Protein AF-0000000081107915 (afdb_homodimer)

Radius of gyration: 28.1 Å; Cα contacts (8 Å, |Δi|>4): 888; chains: 2; bounding box: 77×81×77 Å

pLDDT: mean 83.32, std 15.95, range [34.94, 98.81]

Sequence (704 aa):
MIEMFLNKINSVLPLFHAGTFLRLVGECYSRTPRQRDPVAWAAINVVLALTCQQISPPDGDGDVGARADHTTEYLNRAQSVISDVMLSETRLLNIQTLVGMVMVLQSAHDPTQALILIAATIRLAHKMGLQNRATSAHLGPEERRQHNHVFWLVYILDKDLSLRAQQPSIQVDDDIDLDLPHSLPADDDGDGDAPGVVATSDGNARMNYFLARVQLANIEGGVYDCIFSTRAAKRSPEERLAAADSVLGALEKWQAEIPSEFGGAAVIASMANDDSASIGFFCILHSISLRCMTLVSRAHAWNEEWVRGVHDIVRGTRKLQLPVIWSALVYQARDYMILFEQAWSAEIWFRWMIEMFLNKINSVLPLFHAGTFLRLVGECYSRTPRQRDPVAWAAINVVLALTCQQISPPDGDGDVGARADHTTEYLNRAQSVISDVMLSETRLLNIQTLVGMVMVLQSAHDPTQALILIAATIRLAHKMGLQNRATSAHLGPEERRQHNHVFWLVYILDKDLSLRAQQPSIQVDDDIDLDLPHSLPADDDGDGDAPGVVATSDGNARMNYFLARVQLANIEGGVYDCIFSTRAAKRSPEERLAAADSVLGALEKWQAEIPSEFGGAAVIASMANDDSASIGFFCILHSISLRCMTLVSRAHAWNEEWVRGVHDIVRGTRKLQLPVIWSALVYQARDYMILFEQAWSAEIWFRW

Secondary structure (DSSP, 8-state):
-HHHHHHTHHHHS--S-HHHHHHHHHHHHHS-GGGS-HHHHHHHHHHHHHHHHHS--TTS---HHHHHHHHHHHHHHHHTTHHHHHHS---HHHHHHHHHHHHHHTTSS--HHHHHHHHHHHHHHHHHTTTBGGGGTTS-HHHHHHHHHHHHHHHHHHHHHHHHHT---SS-GGG-B-PPS-S----SS-----TTEEE-TTSS-EEEHHHHHHHHHHHHHHHHHHHTSHHHHHS-HHHHHHHHHHHHHHHHHHHHHS-GGGSTTHHHHHSTTS-HHHHHHHHHHHHHHHHHHHHHHHHHHTSHHHHHHHHHHHTTSS-----HHHHHHHHHHHHHHHHHHHH--SS-----/-HHHHHHTHHHHS--S-HHHHHHHHHHHHHS-GGGS-HHHHHHHHHHHHHHHHHS--TTS---HHHHHHHHHHHHHHHHTTHHHHHHS---HHHHHHHHHHHHHHTTSS--HHHHHHHHHHHHHHHHHTTTBGGGGTTS-HHHHHHHHHHHHHHHHHHHHHHHHHT---SS-GGG-B---S-S----TT-----TTEEE-TTSS-EEEHHHHHHHHHHHHHHHHHHHTSHHHHHS-HHHHHHHHHHHHHHHHHHHHHS-GGGSTTHHHHHSTTS-HHHHHHHHHHHHHHHHHHHHHHHHHHTSHHHHHHHHHHHTTSS-----HHHHHHHHHHHHHHHHHHHH--SS-----

Foldseek 3Di:
DLVQLCVFVCLQQPLDDNVVLVVLVVVQVVDDVVPGDLLNLLQVLLSVLVCLQQPDDVPPPDDLVVSVVSSVVSLVSSVVCLCCLLPPPQDSSSLSSLLSSLVNCCLPPDSVVSQVSLLSSVVSLVVCPLLALVSCVPDDPVVNLNSQSSVLSSLLSQLVSCLVVLHAGDDDPVSGDGDQNDFPPPPVPPDPRHRNKDAFPVRPDIGNNSSLSSLLSVLSNLLSVLARDPVNVVDDPVVSVVSLVVSVVSLVVSLVPDDPCLALQNVCVRCVVPHLSVLLSSLVSLVSSLVSLVSSVVVVCPPPVNVVVVVCVVVVNDDPPDPPSVVVSVVSVVSSVNSCVVSDDPNNCSSD/DLVQLCVFVCLQQPLDDSVVLVVLVVVQVVDDVVPGDLLNLLQVLLSQLVCLQQPDDVPPPDDLVVSVVSSVVSLVSSVVCLCCLLPPPQDSSSLSSLLSSLVNCCLPPDSVVSQVSLLSSVVSLVVCPLLALVSCVPDDPVVNLNSQSSVLSSLLSQLVSCLVVLHAGDDDPVSGDGDQNDDPPPPVVPDPRHRSKDAFPVRPDIDNNSSLSSLLSVLSNLLSVLARDPVNVVDDPVRSVVSLVVSVVSLVVSLVPDDPCLALQNVCVRCVVPHLSVLLSSLVSLVSSLVSLVSSVVVVCPPPVNVVVVVCVVVVNDDPPDPPSVVVSVVSVVSSVNSCVVSDDPNNCSSD

Organism: NCBI:txid173218

Structure (mmCIF, N/CA/C/O backbone):
data_AF-0000000081107915-model_v1
#
loop_
_entity.id
_entity.type
_entity.pdbx_description
1 polymer 'Transcriptional regulator family: Fungal Specific TF'
#
loop_
_atom_site.group_PDB
_atom_site.id
_atom_site.type_symbol
_atom_site.label_atom_id
_atom_site.label_alt_id
_atom_site.label_comp_id
_atom_site.label_asym_id
_atom_site.label_entity_id
_atom_site.label_seq_id
_atom_site.pdbx_PDB_ins_code
_atom_site.Cartn_x
_atom_site.Cartn_y
_atom_site.Cartn_z
_atom_site.occupancy
_atom_site.B_iso_or_equiv
_atom_site.auth_seq_id
_atom_site.auth_comp_id
_atom_site.auth_asym_id
_atom_site.auth_atom_id
_atom_site.pdbx_PDB_model_num
ATOM 1 N N . MET A 1 1 ? -8.711 16.703 27.359 1 89.12 1 MET A N 1
ATOM 2 C CA . MET A 1 1 ? -7.781 16.156 26.375 1 89.12 1 MET A CA 1
ATOM 3 C C . MET A 1 1 ? -8.406 16.141 24.984 1 89.12 1 MET A C 1
ATOM 5 O O . MET A 1 1 ? -7.789 16.578 24.016 1 89.12 1 MET A O 1
ATOM 9 N N . ILE A 1 2 ? -9.656 15.695 24.938 1 91.62 2 ILE A N 1
ATOM 10 C CA . ILE A 1 2 ? -10.32 15.602 23.641 1 91.62 2 ILE A CA 1
ATOM 11 C C . ILE A 1 2 ? -10.531 17 23.062 1 91.62 2 ILE A C 1
ATOM 13 O O . ILE A 1 2 ? -10.305 17.234 21.875 1 91.62 2 ILE A O 1
ATOM 17 N N . GLU A 1 3 ? -10.922 17.906 23.906 1 90.69 3 GLU A N 1
ATOM 18 C CA . GLU A 1 3 ? -11.125 19.281 23.469 1 90.69 3 GLU A CA 1
ATOM 19 C C . GLU A 1 3 ? -9.812 19.906 23.016 1 90.69 3 GLU A C 1
ATOM 21 O O . GLU A 1 3 ? -9.789 20.703 22.062 1 90.69 3 GLU A O 1
ATOM 26 N N . MET A 1 4 ? -8.789 19.594 23.734 1 88.69 4 MET A N 1
ATOM 27 C CA . MET A 1 4 ? -7.477 20.094 23.344 1 88.69 4 MET A CA 1
ATOM 28 C C . MET A 1 4 ? -7.09 19.578 21.969 1 88.69 4 MET A C 1
ATOM 30 O O . MET A 1 4 ? -6.57 20.344 21.141 1 88.69 4 MET A O 1
ATOM 34 N N . PHE A 1 5 ? -7.297 18.328 21.781 1 92.06 5 PHE A N 1
ATOM 35 C CA . PHE A 1 5 ? -7.023 17.75 20.469 1 92.06 5 PHE A CA 1
ATOM 36 C C . PHE A 1 5 ? -7.812 18.469 19.391 1 92.06 5 PHE A C 1
ATOM 38 O O . PHE A 1 5 ? -7.258 18.844 18.359 1 92.06 5 PHE A O 1
ATOM 45 N N . LEU A 1 6 ? -9.125 18.609 19.562 1 92.56 6 LEU A N 1
ATOM 46 C CA . LEU A 1 6 ? -10.016 19.172 18.562 1 92.56 6 LEU A CA 1
ATOM 47 C C . LEU A 1 6 ? -9.648 20.625 18.25 1 92.56 6 LEU A C 1
ATOM 49 O O . LEU A 1 6 ? -9.695 21.047 17.094 1 92.56 6 LEU A O 1
ATOM 53 N N . ASN A 1 7 ? -9.18 21.359 19.219 1 87.25 7 ASN A N 1
ATOM 54 C CA . ASN A 1 7 ? -8.922 22.781 19.062 1 87.25 7 ASN A CA 1
ATOM 55 C C . ASN A 1 7 ? -7.5 23.047 18.562 1 87.25 7 ASN A C 1
ATOM 57 O O . ASN A 1 7 ? -7.211 24.125 18.031 1 87.25 7 ASN A O 1
ATOM 61 N N . LYS A 1 8 ? -6.688 22.062 18.688 1 87.5 8 LYS A N 1
ATOM 62 C CA . LYS A 1 8 ? -5.293 22.312 18.312 1 87.5 8 LYS A CA 1
ATOM 63 C C . LYS A 1 8 ? -4.879 21.453 17.125 1 87.5 8 LYS A C 1
ATOM 65 O O . LYS A 1 8 ? -4.879 21.922 15.984 1 87.5 8 LYS A O 1
ATOM 70 N N . ILE A 1 9 ? -4.742 20.172 17.312 1 89.38 9 ILE A N 1
ATOM 71 C CA . ILE A 1 9 ? -4.246 19.297 16.25 1 89.38 9 ILE A CA 1
ATOM 72 C C . ILE A 1 9 ? -5.285 19.188 15.141 1 89.38 9 ILE A C 1
ATOM 74 O O . ILE A 1 9 ? -4.969 19.391 13.969 1 89.38 9 ILE A O 1
ATOM 78 N N . ASN A 1 10 ? -6.516 18.906 15.516 1 93.38 10 ASN A N 1
ATOM 79 C CA . ASN A 1 10 ? -7.598 18.656 14.57 1 93.38 10 ASN A CA 1
ATOM 80 C C . ASN A 1 10 ? -7.969 19.938 13.805 1 93.38 10 ASN A C 1
ATOM 82 O O . ASN A 1 10 ? -8.508 19.859 12.703 1 93.38 10 ASN A O 1
ATOM 86 N N . SER A 1 11 ? -7.699 21.094 14.414 1 90.31 11 SER A N 1
ATOM 87 C CA . SER A 1 11 ? -8.023 22.359 13.766 1 90.31 11 SER A CA 1
ATOM 88 C C . SER A 1 11 ? -7.07 22.641 12.609 1 90.31 11 SER A C 1
ATOM 90 O O . SER A 1 11 ? -7.426 23.344 11.664 1 90.31 11 SER A O 1
ATOM 92 N N . VAL A 1 12 ? -5.848 22.078 12.68 1 90.56 12 VAL A N 1
ATOM 93 C CA . VAL A 1 12 ? -4.828 22.328 11.664 1 90.56 12 VAL A CA 1
ATOM 94 C C . VAL A 1 12 ? -4.84 21.188 10.641 1 90.56 12 VAL A C 1
ATOM 96 O O . VAL A 1 12 ? -4.703 21.438 9.438 1 90.56 12 VAL A O 1
ATOM 99 N N . LEU A 1 13 ? -4.945 19.969 11.164 1 94.19 13 LEU A N 1
ATOM 100 C CA . LEU A 1 13 ? -5.098 18.75 10.367 1 94.19 13 LEU A CA 1
ATOM 101 C C . LEU A 1 13 ? -6.434 18.078 10.656 1 94.19 13 LEU A C 1
ATOM 103 O O . LEU A 1 13 ? -6.531 17.25 11.57 1 94.19 13 LEU A O 1
ATOM 107 N N . PRO A 1 14 ? -7.398 18.391 9.867 1 95.25 14 PRO A N 1
ATOM 108 C CA . PRO A 1 14 ? -8.766 18 10.211 1 95.25 14 PRO A CA 1
ATOM 109 C C . PRO A 1 14 ? -9.039 16.516 9.969 1 95.25 14 PRO A C 1
ATOM 111 O O . PRO A 1 14 ? -9.555 16.141 8.914 1 95.25 14 PRO A O 1
ATOM 114 N N . LEU A 1 15 ? -8.828 15.758 10.969 1 97.5 15 LEU A N 1
ATOM 115 C CA . LEU A 1 15 ? -9.023 14.312 10.922 1 97.5 15 LEU A CA 1
ATOM 116 C C . LEU A 1 15 ? -10.477 13.945 11.211 1 97.5 15 LEU A C 1
ATOM 118 O O . LEU A 1 15 ? -11.055 13.094 10.539 1 97.5 15 LEU A O 1
ATOM 122 N N . PHE A 1 16 ? -11.039 14.586 12.258 1 97.25 16 PHE A N 1
ATOM 123 C CA . PHE A 1 16 ? -12.406 14.305 12.664 1 97.25 16 PHE A CA 1
ATOM 124 C C . PHE A 1 16 ? -13.266 15.555 12.578 1 97.25 16 PHE A C 1
ATOM 126 O O . PHE A 1 16 ? -12.773 16.672 12.773 1 97.25 16 PHE A O 1
ATOM 133 N N . HIS A 1 17 ? -14.484 15.367 12.18 1 94.19 17 HIS A N 1
ATOM 134 C CA . HIS A 1 17 ? -15.461 16.422 12.438 1 94.19 17 HIS A CA 1
ATOM 135 C C . HIS A 1 17 ? -15.766 16.547 13.93 1 94.19 17 HIS A C 1
ATOM 137 O O . HIS A 1 17 ? -16.188 15.57 14.555 1 94.19 17 HIS A O 1
ATOM 143 N N . ALA A 1 18 ? -15.648 17.703 14.445 1 92.94 18 ALA A N 1
ATOM 144 C CA . ALA A 1 18 ? -15.695 17.891 15.891 1 92.94 18 ALA A CA 1
ATOM 145 C C . ALA A 1 18 ? -17.047 17.469 16.469 1 92.94 18 ALA A C 1
ATOM 147 O O . ALA A 1 18 ? -17.109 16.719 17.438 1 92.94 18 ALA A O 1
ATOM 148 N N . GLY A 1 19 ? -18.141 17.969 15.852 1 91.88 19 GLY A N 1
ATOM 149 C CA . GLY A 1 19 ? -19.469 17.641 16.344 1 91.88 19 GLY A CA 1
ATOM 150 C C . GLY A 1 19 ? -19.766 16.156 16.344 1 91.88 19 GLY A C 1
ATOM 151 O O . GLY A 1 19 ? -20.25 15.617 17.344 1 91.88 19 GLY A O 1
ATOM 152 N N . THR A 1 20 ? -19.391 15.469 15.281 1 92.75 20 THR A N 1
ATOM 153 C CA . THR A 1 20 ? -19.641 14.039 15.148 1 92.75 20 THR A CA 1
ATOM 154 C C . THR A 1 20 ? -18.766 13.242 16.109 1 92.75 20 THR A C 1
ATOM 156 O O . THR A 1 20 ? -19.219 12.242 16.672 1 92.75 20 THR A O 1
ATOM 159 N N . PHE A 1 21 ? -17.594 13.688 16.328 1 95.38 21 PHE A N 1
ATOM 160 C CA . PHE A 1 21 ? -16.672 12.961 17.203 1 95.38 21 PHE A CA 1
ATOM 161 C C . PHE A 1 21 ? -17.125 13.062 18.656 1 95.38 21 PHE A C 1
ATOM 163 O O . PHE A 1 21 ? -17.062 12.086 19.406 1 95.38 21 PHE A O 1
ATOM 170 N N . LEU A 1 22 ? -17.547 14.242 19.047 1 94.5 22 LEU A N 1
ATOM 171 C CA . LEU A 1 22 ? -18 14.43 20.422 1 94.5 22 LEU A CA 1
ATOM 172 C C . LEU A 1 22 ? -19.234 13.578 20.703 1 94.5 22 LEU A C 1
ATOM 174 O O . LEU A 1 22 ? -19.391 13.039 21.797 1 94.5 22 LEU A O 1
ATOM 178 N N . ARG A 1 23 ? -20.109 13.508 19.734 1 93.12 23 ARG A N 1
ATOM 179 C CA . ARG A 1 23 ? -21.266 12.633 19.859 1 93.12 23 ARG A CA 1
ATOM 180 C C . ARG A 1 23 ? -20.828 11.172 20.016 1 93.12 23 ARG A C 1
ATOM 182 O O . ARG A 1 23 ? -21.406 10.43 20.797 1 93.12 23 ARG A O 1
ATOM 189 N N . LEU A 1 24 ? -19.828 10.852 19.234 1 93.75 24 LEU A N 1
ATOM 190 C CA . LEU A 1 24 ? -19.281 9.5 19.281 1 93.75 24 LEU A CA 1
ATOM 191 C C . LEU A 1 24 ? -18.734 9.188 20.672 1 93.75 24 LEU A C 1
ATOM 193 O O . LEU A 1 24 ? -18.938 8.086 21.188 1 93.75 24 LEU A O 1
ATOM 197 N N . VAL A 1 25 ? -18.016 10.102 21.266 1 93.56 25 VAL A N 1
ATOM 198 C CA . VAL A 1 25 ? -17.453 9.938 22.594 1 93.56 25 VAL A CA 1
ATOM 199 C C . VAL A 1 25 ? -18.562 9.719 23.609 1 93.56 25 VAL A C 1
ATOM 201 O O . VAL A 1 25 ? -18.484 8.828 24.469 1 93.56 25 VAL A O 1
ATOM 204 N N . GLY A 1 26 ? -19.609 10.547 23.5 1 90.81 26 GLY A N 1
ATOM 205 C CA . GLY A 1 26 ? -20.75 10.414 24.391 1 90.81 26 GLY A CA 1
ATOM 206 C C . GLY A 1 26 ? -21.438 9.062 24.297 1 90.81 26 GLY A C 1
ATOM 207 O O . GLY A 1 26 ? -21.766 8.461 25.312 1 90.81 26 GLY A O 1
ATOM 208 N N . GLU A 1 27 ? -21.594 8.602 23.125 1 89.94 27 GLU A N 1
ATOM 209 C CA . GLU A 1 27 ? -22.25 7.324 22.891 1 89.94 27 GLU A CA 1
ATOM 210 C C . GLU A 1 27 ? -21.391 6.164 23.391 1 89.94 27 GLU A C 1
ATOM 212 O O . GLU A 1 27 ? -21.922 5.199 23.953 1 89.94 27 GLU A O 1
ATOM 217 N N . CYS A 1 28 ? -20.125 6.273 23.156 1 87.19 28 CYS A N 1
ATOM 218 C CA . CYS A 1 28 ? -19.219 5.211 23.562 1 87.19 28 CYS A CA 1
ATOM 219 C C . CYS A 1 28 ? -19.203 5.039 25.078 1 87.19 28 CYS A C 1
ATOM 221 O O . CYS A 1 28 ? -19.219 3.914 25.578 1 87.19 28 CYS A O 1
ATOM 223 N N . TYR A 1 29 ? -19.25 6.094 25.828 1 83.62 29 TYR A N 1
ATOM 224 C CA . TYR A 1 29 ? -19.109 6.004 27.266 1 83.62 29 TYR A CA 1
ATOM 225 C C . TYR A 1 29 ? -20.469 5.887 27.953 1 83.62 29 TYR A C 1
ATOM 227 O O . TYR A 1 29 ? -20.547 5.699 29.172 1 83.62 29 TYR A O 1
ATOM 235 N N . SER A 1 30 ? -21.547 5.973 27.188 1 84.38 30 SER A N 1
ATOM 236 C CA . SER A 1 30 ? -22.859 5.699 27.734 1 84.38 30 SER A CA 1
ATOM 237 C C . SER A 1 30 ? -23.156 4.199 27.766 1 84.38 30 SER A C 1
ATOM 239 O O . SER A 1 30 ? -24.078 3.756 28.438 1 84.38 30 SER A O 1
ATOM 241 N N . ARG A 1 31 ? -22.359 3.48 27.156 1 80.94 31 ARG A N 1
ATOM 242 C CA . ARG A 1 31 ? -22.547 2.035 27.078 1 80.94 31 ARG A CA 1
ATOM 243 C C . ARG A 1 31 ? -21.562 1.312 28 1 80.94 31 ARG A C 1
ATOM 245 O O . ARG A 1 31 ? -20.531 1.876 28.391 1 80.94 31 ARG A O 1
ATOM 252 N N . THR A 1 32 ? -21.938 0.144 28.266 1 79.31 32 THR A N 1
ATOM 253 C CA . THR A 1 32 ? -21.016 -0.701 29.016 1 79.31 32 THR A CA 1
ATOM 254 C C . THR A 1 32 ? -19.812 -1.093 28.172 1 79.31 32 THR A C 1
ATOM 256 O O . THR A 1 32 ? -19.906 -1.157 26.938 1 79.31 32 THR A O 1
ATOM 259 N N . PRO A 1 33 ? -18.672 -1.364 28.75 1 76.81 33 PRO A N 1
ATOM 260 C CA . PRO A 1 33 ? -17.438 -1.633 28.016 1 76.81 33 PRO A CA 1
ATOM 261 C C . PRO A 1 33 ? -17.594 -2.764 27 1 76.81 33 PRO A C 1
ATOM 263 O O . PRO A 1 33 ? -17.031 -2.695 25.906 1 76.81 33 PRO A O 1
ATOM 266 N N . ARG A 1 34 ? -18.328 -3.762 27.281 1 77.12 34 ARG A N 1
ATOM 267 C CA . ARG A 1 34 ? -18.484 -4.918 26.406 1 77.12 34 ARG A CA 1
ATOM 268 C C . ARG A 1 34 ? -19.328 -4.57 25.188 1 77.12 34 ARG A C 1
ATOM 270 O O . ARG A 1 34 ? -19.234 -5.234 24.156 1 77.12 34 ARG A O 1
ATOM 277 N N . GLN A 1 35 ? -20.031 -3.51 25.266 1 81.12 35 GLN A N 1
ATOM 278 C CA . GLN A 1 35 ? -20.969 -3.146 24.219 1 81.12 35 GLN A CA 1
ATOM 279 C C . GLN A 1 35 ? -20.422 -2.021 23.344 1 81.12 35 GLN A C 1
ATOM 281 O O . GLN A 1 35 ? -21.047 -1.622 22.359 1 81.12 35 GLN A O 1
ATOM 286 N N . ARG A 1 36 ? -19.266 -1.647 23.672 1 86.69 36 ARG A N 1
ATOM 287 C CA . ARG A 1 36 ? -18.703 -0.51 22.953 1 86.69 36 ARG A CA 1
ATOM 288 C C . ARG A 1 36 ? -18.25 -0.92 21.547 1 86.69 36 ARG A C 1
ATOM 290 O O . ARG A 1 36 ? -17.719 -2.012 21.359 1 86.69 36 ARG A O 1
ATOM 297 N N . ASP A 1 37 ? -18.547 -0.082 20.625 1 92.5 37 ASP A N 1
ATOM 298 C CA . ASP A 1 37 ? -17.969 -0.245 19.297 1 92.5 37 ASP A CA 1
ATOM 299 C C . ASP A 1 37 ? -16.438 -0.173 19.344 1 92.5 37 ASP A C 1
ATOM 301 O O . ASP A 1 37 ? -15.875 0.86 19.703 1 92.5 37 ASP A O 1
ATOM 305 N N . PRO A 1 38 ? -15.789 -1.251 19 1 94.88 38 PRO A N 1
ATOM 306 C CA . PRO A 1 38 ? -14.328 -1.271 19.109 1 94.88 38 PRO A CA 1
ATOM 307 C C . PRO A 1 38 ? -13.664 -0.177 18.266 1 94.88 38 PRO A C 1
ATOM 309 O O . PRO A 1 38 ? -12.617 0.348 18.656 1 94.88 38 PRO A O 1
ATOM 312 N N . VAL A 1 39 ? -14.18 0.144 17.156 1 96.94 39 VAL A N 1
ATOM 313 C CA . VAL A 1 39 ? -13.594 1.169 16.297 1 96.94 39 VAL A CA 1
ATOM 314 C C . VAL A 1 39 ? -13.695 2.533 16.984 1 96.94 39 VAL A C 1
ATOM 316 O O . VAL A 1 39 ? -12.734 3.309 16.984 1 96.94 39 VAL A O 1
ATOM 319 N N . ALA A 1 40 ? -14.85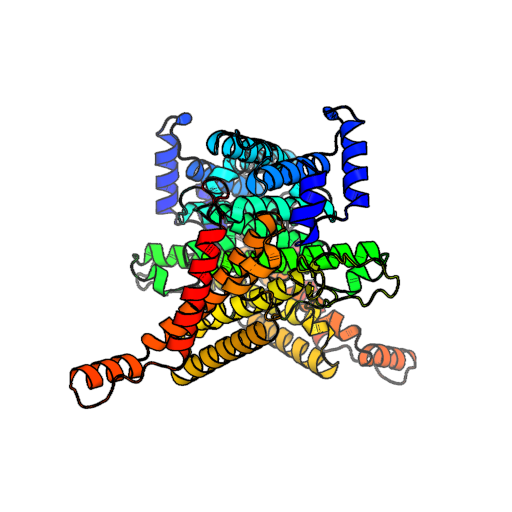9 2.812 17.547 1 96.19 40 ALA A N 1
ATOM 320 C CA . ALA A 1 40 ? -15.039 4.066 18.281 1 96.19 40 ALA A CA 1
ATOM 321 C C . ALA A 1 40 ? -14.078 4.16 19.453 1 96.19 40 ALA A C 1
ATOM 323 O O . ALA A 1 40 ? -13.477 5.211 19.688 1 96.19 40 ALA A O 1
ATOM 324 N N . TRP A 1 41 ? -13.992 3.092 20.141 1 96.31 41 TRP A N 1
ATOM 325 C CA . TRP A 1 41 ? -13.094 3.041 21.281 1 96.31 41 TRP A CA 1
ATOM 326 C C . TRP A 1 41 ? -11.648 3.289 20.844 1 96.31 41 TRP A C 1
ATOM 328 O O . TRP A 1 41 ? -10.914 4.031 21.5 1 96.31 41 TRP A O 1
ATOM 338 N N . ALA A 1 42 ? -11.219 2.646 19.766 1 97.88 42 ALA A N 1
ATOM 339 C CA . ALA A 1 42 ? -9.867 2.85 19.234 1 97.88 42 ALA A CA 1
ATOM 340 C C . ALA A 1 42 ? -9.656 4.301 18.828 1 97.88 42 ALA A C 1
ATOM 342 O O . ALA A 1 42 ? -8.594 4.879 19.078 1 97.88 42 ALA A O 1
ATOM 343 N N . ALA A 1 43 ? -10.641 4.91 18.188 1 98.19 43 ALA A N 1
ATOM 344 C CA . ALA A 1 43 ? -10.547 6.301 17.75 1 98.19 43 ALA A CA 1
ATOM 345 C C . ALA A 1 43 ? -10.32 7.234 18.938 1 98.19 43 ALA A C 1
ATOM 347 O O . ALA A 1 43 ? -9.492 8.141 18.859 1 98.19 43 ALA A O 1
ATOM 348 N N . ILE A 1 44 ? -11.055 7.004 19.984 1 97.5 44 ILE A N 1
ATOM 349 C CA . ILE A 1 44 ? -10.922 7.836 21.172 1 97.5 44 ILE A CA 1
ATOM 350 C C . ILE A 1 44 ? -9.516 7.68 21.766 1 97.5 44 ILE A C 1
ATOM 352 O O . ILE A 1 44 ? -8.875 8.672 22.109 1 97.5 44 ILE A O 1
ATOM 356 N N . ASN A 1 45 ? -9.023 6.492 21.844 1 97.38 45 ASN A N 1
ATOM 357 C CA . ASN A 1 45 ? -7.691 6.254 22.406 1 97.38 45 ASN A CA 1
ATOM 358 C C . ASN A 1 45 ? -6.605 6.879 21.531 1 97.38 45 ASN A C 1
ATOM 360 O O . ASN A 1 45 ? -5.582 7.336 22.047 1 97.38 45 ASN A O 1
ATOM 364 N N . VAL A 1 46 ? -6.801 6.891 20.266 1 97.62 46 VAL A N 1
ATOM 365 C CA . VAL A 1 46 ? -5.84 7.512 19.359 1 97.62 46 VAL A CA 1
ATOM 366 C C . VAL A 1 46 ? -5.801 9.016 19.594 1 97.62 46 VAL A C 1
ATOM 368 O O . VAL A 1 46 ? -4.727 9.625 19.594 1 97.62 46 VAL A O 1
ATOM 371 N N . VAL A 1 47 ? -6.977 9.602 19.766 1 96.94 47 VAL A N 1
ATOM 372 C CA . VAL A 1 47 ? -7.051 11.039 20.047 1 96.94 47 VAL A CA 1
ATOM 373 C C . VAL A 1 47 ? -6.34 11.352 21.359 1 96.94 47 VAL A C 1
ATOM 375 O O . VAL A 1 47 ? -5.609 12.344 21.453 1 96.94 47 VAL A O 1
ATOM 378 N N . LEU A 1 48 ? -6.531 10.508 22.344 1 95.38 48 LEU A N 1
ATOM 379 C CA . LEU A 1 48 ? -5.852 10.695 23.625 1 95.38 48 LEU A CA 1
ATOM 380 C C . LEU A 1 48 ? -4.34 10.547 23.453 1 95.38 48 LEU A C 1
ATOM 382 O O . LEU A 1 48 ? -3.568 11.312 24.047 1 95.38 48 LEU A O 1
ATOM 386 N N . ALA A 1 49 ? -3.914 9.594 22.656 1 94.12 49 ALA A N 1
ATOM 387 C CA . ALA A 1 49 ? -2.49 9.391 22.406 1 94.12 49 ALA A CA 1
ATOM 388 C C . ALA A 1 49 ? -1.881 10.609 21.719 1 94.12 49 ALA A C 1
ATOM 390 O O . ALA A 1 49 ? -0.81 11.078 22.109 1 94.12 49 ALA A O 1
ATOM 391 N N . LEU A 1 50 ? -2.559 11.141 20.734 1 92.25 50 LEU A N 1
ATOM 392 C CA . LEU A 1 50 ? -2.07 12.305 19.984 1 92.25 50 LEU A CA 1
ATOM 393 C C . LEU A 1 50 ? -1.979 13.523 20.906 1 92.25 50 LEU A C 1
ATOM 395 O O . LEU A 1 50 ? -1.031 14.305 20.797 1 92.25 50 LEU A O 1
ATOM 399 N N . THR A 1 51 ? -2.939 13.688 21.75 1 90.12 51 THR A N 1
ATOM 400 C CA . THR A 1 51 ? -2.943 14.812 22.688 1 90.12 51 THR A CA 1
ATOM 401 C C . THR A 1 51 ? -1.764 14.719 23.656 1 90.12 51 THR A C 1
ATOM 403 O O . THR A 1 51 ? -1.071 15.711 23.891 1 90.12 51 THR A O 1
ATOM 406 N N . CYS A 1 52 ? -1.528 13.5 24.156 1 86.12 52 CYS A N 1
ATOM 407 C CA . CYS A 1 52 ? -0.402 13.297 25.062 1 86.12 52 CYS A CA 1
ATOM 408 C C . CYS A 1 52 ? 0.92 13.57 24.359 1 86.12 52 CYS A C 1
ATOM 410 O O . CYS A 1 52 ? 1.857 14.086 24.969 1 86.12 52 CYS A O 1
ATOM 412 N N . GLN A 1 53 ? 0.959 13.289 23.172 1 83.12 53 GLN A N 1
ATOM 413 C CA . GLN A 1 53 ? 2.205 13.406 22.422 1 83.12 53 GLN A CA 1
ATOM 414 C C . GLN A 1 53 ? 2.477 14.852 22.031 1 83.12 53 GLN A C 1
ATOM 416 O O . GLN A 1 53 ? 3.619 15.312 22.094 1 83.12 53 GLN A O 1
ATOM 421 N N . GLN A 1 54 ? 1.482 15.586 21.672 1 75.19 54 GLN A N 1
ATOM 422 C CA . GLN A 1 54 ? 1.729 16.844 20.984 1 75.19 54 GLN A CA 1
ATOM 423 C C . GLN A 1 54 ? 1.445 18.031 21.891 1 75.19 54 GLN A C 1
ATOM 425 O O . GLN A 1 54 ? 1.867 19.156 21.609 1 75.19 54 GLN A O 1
ATOM 430 N N . ILE A 1 55 ? 0.642 17.797 22.938 1 66.88 55 ILE A N 1
ATOM 431 C CA . ILE A 1 55 ? 0.261 18.938 23.75 1 66.88 55 ILE A CA 1
ATOM 432 C C . ILE A 1 55 ? 0.866 18.812 25.141 1 66.88 55 ILE A C 1
ATOM 434 O O . ILE A 1 55 ? 0.76 17.75 25.766 1 66.88 55 ILE A O 1
ATOM 438 N N . SER A 1 56 ? 1.833 19.656 25.422 1 59.41 56 SER A N 1
ATOM 439 C CA . SER A 1 56 ? 2.369 19.703 26.781 1 59.41 56 SER A CA 1
ATOM 440 C C . SER A 1 56 ? 1.283 20.062 27.781 1 59.41 56 SER A C 1
ATOM 442 O O . SER A 1 56 ? 0.494 20.984 27.562 1 59.41 56 SER A O 1
ATOM 444 N N . PRO A 1 57 ? 1.042 19.078 28.656 1 52.59 57 PRO A N 1
ATOM 445 C CA . PRO A 1 57 ? 0.04 19.484 29.641 1 52.59 57 PRO A CA 1
ATOM 446 C C . PRO A 1 57 ? 0.362 20.844 30.281 1 52.59 57 PRO A C 1
ATOM 448 O O . PRO A 1 57 ? 1.534 21.203 30.406 1 52.59 57 PRO A O 1
ATOM 451 N N . PRO A 1 58 ? -0.661 21.766 30.312 1 47.78 58 PRO A N 1
ATOM 452 C CA . PRO A 1 58 ? -0.441 23.078 30.938 1 47.78 58 PRO A CA 1
ATOM 453 C C . PRO A 1 58 ? 0.357 22.969 32.25 1 47.78 58 PRO A C 1
ATOM 455 O O . PRO A 1 58 ? 0.974 23.953 32.656 1 47.78 58 PRO A O 1
ATOM 458 N N . ASP A 1 59 ? 0.031 22.047 33.031 1 45.69 59 ASP A N 1
ATOM 459 C CA . ASP A 1 59 ? 0.587 22.141 34.375 1 45.69 59 ASP A CA 1
ATOM 460 C C . ASP A 1 59 ? 2.049 21.703 34.406 1 45.69 59 ASP A C 1
ATOM 462 O O . ASP A 1 59 ? 2.625 21.5 35.469 1 45.69 59 ASP A O 1
ATOM 466 N N . GLY A 1 60 ? 2.963 22.156 33.531 1 46.62 60 GLY A N 1
ATOM 467 C CA . GLY A 1 60 ? 4.414 22.141 33.625 1 46.62 60 GLY A CA 1
ATOM 468 C C . GLY A 1 60 ? 4.969 20.797 34.062 1 46.62 60 GLY A C 1
ATOM 469 O O . GLY A 1 60 ? 6.184 20.578 34.062 1 46.62 60 GLY A O 1
ATOM 470 N N . ASP A 1 61 ? 4.484 20.281 35.125 1 45.25 61 ASP A N 1
ATOM 471 C CA . ASP A 1 61 ? 5.145 19.328 36 1 45.25 61 ASP A CA 1
ATOM 472 C C . ASP A 1 61 ? 5.207 17.938 35.344 1 45.25 61 ASP A C 1
ATOM 474 O O . ASP A 1 61 ? 5.562 16.953 36 1 45.25 61 ASP A O 1
ATOM 478 N N . GLY A 1 62 ? 4.66 17.719 34.188 1 50.66 62 GLY A N 1
ATOM 479 C CA . GLY A 1 62 ? 4.59 16.281 33.969 1 50.66 62 GLY A CA 1
ATOM 480 C C . GLY A 1 62 ? 5.805 15.734 33.25 1 50.66 62 GLY A C 1
ATOM 481 O O . GLY A 1 62 ? 6.457 16.453 32.469 1 50.66 62 GLY A O 1
ATOM 482 N N . ASP A 1 63 ? 6.551 14.922 33.844 1 59.56 63 ASP A N 1
ATOM 483 C CA . ASP A 1 63 ? 7.723 14.133 33.469 1 59.56 63 ASP A CA 1
ATOM 484 C C . ASP A 1 63 ? 7.582 13.578 32.031 1 59.56 63 ASP A C 1
ATOM 486 O O . ASP A 1 63 ? 6.586 12.93 31.719 1 59.56 63 ASP A O 1
ATOM 490 N N . VAL A 1 64 ? 8.312 14.242 31.047 1 64.88 64 VAL A N 1
ATOM 491 C CA . VAL A 1 64 ? 8.445 13.773 29.672 1 64.88 64 VAL A CA 1
ATOM 492 C C . VAL A 1 64 ? 8.273 12.25 29.625 1 64.88 64 VAL A C 1
ATOM 494 O O . VAL A 1 64 ? 7.617 11.727 28.734 1 64.88 64 VAL A O 1
ATOM 497 N N . GLY A 1 65 ? 8.797 11.672 30.578 1 66 65 GLY A N 1
ATOM 498 C CA . GLY A 1 65 ? 8.727 10.227 30.641 1 66 65 GLY A CA 1
ATOM 499 C C . GLY A 1 65 ? 7.316 9.703 30.859 1 66 65 GLY A C 1
ATOM 500 O O . GLY A 1 65 ? 6.902 8.734 30.234 1 66 65 GLY A O 1
ATOM 501 N N . ALA A 1 66 ? 6.629 10.422 31.656 1 70.19 66 ALA A N 1
ATOM 502 C CA . ALA A 1 66 ? 5.266 10 31.969 1 70.19 66 ALA A CA 1
ATOM 50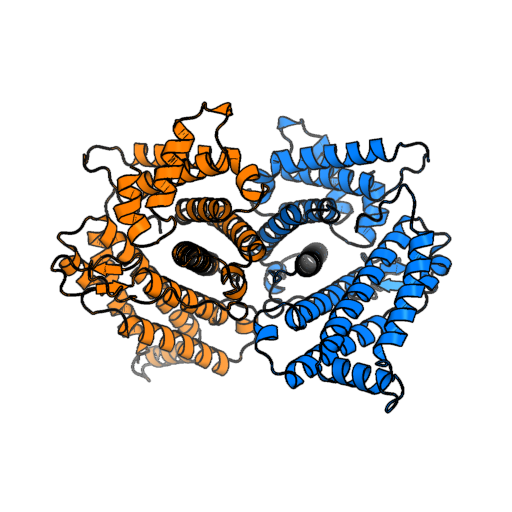3 C C . ALA A 1 66 ? 4.348 10.172 30.766 1 70.19 66 ALA A C 1
ATOM 505 O O . ALA A 1 66 ? 3.488 9.328 30.5 1 70.19 66 ALA A O 1
ATOM 506 N N . ARG A 1 67 ? 4.598 11.086 29.984 1 76.44 67 ARG A N 1
ATOM 507 C CA . ARG A 1 67 ? 3.781 11.344 28.797 1 76.44 67 ARG A CA 1
ATOM 508 C C . ARG A 1 67 ? 4.004 10.273 27.734 1 76.44 67 ARG A C 1
ATOM 510 O O . ARG A 1 67 ? 3.051 9.812 27.109 1 76.44 67 ARG A O 1
ATOM 517 N N . ALA A 1 68 ? 5.199 10.062 27.625 1 76.56 68 ALA A N 1
ATOM 518 C CA . ALA A 1 68 ? 5.52 9.008 26.656 1 76.56 68 ALA A CA 1
ATOM 519 C C . ALA A 1 68 ? 4.848 7.695 27.047 1 76.56 68 ALA A C 1
ATOM 521 O O . ALA A 1 68 ? 4.387 6.953 26.172 1 76.56 68 ALA A O 1
ATOM 522 N N . ASP A 1 69 ? 4.797 7.57 28.266 1 83.19 69 ASP A N 1
ATOM 523 C CA . ASP A 1 69 ? 4.176 6.34 28.75 1 83.19 69 ASP A CA 1
ATOM 524 C C . ASP A 1 69 ? 2.672 6.34 28.484 1 83.19 69 ASP A C 1
ATOM 526 O O . ASP A 1 69 ? 2.107 5.32 28.078 1 83.19 69 ASP A O 1
ATOM 530 N N . HIS A 1 70 ? 2.072 7.484 28.656 1 87.56 70 HIS A N 1
ATOM 531 C CA . HIS A 1 70 ? 0.636 7.574 28.422 1 87.56 70 HIS A CA 1
ATOM 532 C C . HIS A 1 70 ? 0.32 7.441 26.938 1 87.56 70 HIS A C 1
ATOM 534 O O . HIS A 1 70 ? -0.666 6.797 26.562 1 87.56 70 HIS A O 1
ATOM 540 N N . THR A 1 71 ? 1.142 8.078 26.125 1 90.56 71 THR A N 1
ATOM 541 C CA . THR A 1 71 ? 0.956 7.961 24.688 1 90.56 71 THR A CA 1
ATOM 542 C C . THR A 1 71 ? 0.994 6.496 24.25 1 90.56 71 THR A C 1
ATOM 544 O O . THR A 1 71 ? 0.12 6.039 23.516 1 90.56 71 THR A O 1
ATOM 547 N N . THR A 1 72 ? 1.967 5.797 24.781 1 91.44 72 THR A N 1
ATOM 548 C CA . THR A 1 72 ? 2.15 4.395 24.422 1 91.44 72 THR A CA 1
ATOM 549 C C . THR A 1 72 ? 0.983 3.549 24.922 1 91.44 72 THR A C 1
ATOM 551 O O . THR A 1 72 ? 0.52 2.643 24.234 1 91.44 72 THR A O 1
ATOM 554 N N . GLU A 1 73 ? 0.576 3.9 26.078 1 95.44 73 GLU A N 1
ATOM 555 C CA . GLU A 1 73 ? -0.538 3.158 26.656 1 95.44 73 GLU A CA 1
ATOM 556 C C . GLU A 1 73 ? -1.804 3.312 25.812 1 95.44 73 GLU A C 1
ATOM 558 O O . GLU A 1 73 ? -2.467 2.324 25.5 1 95.44 73 GLU A O 1
ATOM 563 N N . TYR A 1 74 ? -2.154 4.516 25.484 1 95.88 74 TYR A N 1
ATOM 564 C CA . TYR A 1 74 ? -3.348 4.777 24.688 1 95.88 74 TYR A CA 1
ATOM 565 C C . TYR A 1 74 ? -3.221 4.156 23.297 1 95.88 74 TYR A C 1
ATOM 567 O O . TYR A 1 74 ? -4.191 3.613 22.766 1 95.88 74 TYR A O 1
ATOM 575 N N . LEU A 1 75 ? -2.031 4.223 22.734 1 96.38 75 LEU A N 1
ATOM 576 C CA . LEU A 1 75 ? -1.816 3.619 21.422 1 96.38 75 LEU A CA 1
ATOM 577 C C . LEU A 1 75 ? -1.971 2.104 21.484 1 96.38 75 LEU A C 1
ATOM 579 O O . LEU A 1 75 ? -2.582 1.497 20.609 1 96.38 75 LEU A O 1
ATOM 583 N N . ASN A 1 76 ? -1.433 1.531 22.547 1 96.88 76 ASN A N 1
ATOM 584 C CA . ASN A 1 76 ? -1.554 0.088 22.719 1 96.88 76 ASN A CA 1
ATOM 585 C C . ASN A 1 76 ? -3.012 -0.341 22.844 1 96.88 76 ASN A C 1
ATOM 587 O O . ASN A 1 76 ? -3.404 -1.386 22.328 1 96.88 76 ASN A O 1
ATOM 591 N N . ARG A 1 77 ? -3.758 0.439 23.531 1 96.81 77 ARG A N 1
ATOM 592 C CA . ARG A 1 77 ? -5.184 0.159 23.641 1 96.81 77 ARG A CA 1
ATOM 593 C C . ARG A 1 77 ? -5.859 0.185 22.281 1 96.81 77 ARG A C 1
ATOM 595 O O . ARG A 1 77 ? -6.617 -0.724 21.938 1 96.81 77 ARG A O 1
ATOM 602 N N . ALA A 1 78 ? -5.57 1.181 21.516 1 97.44 78 ALA A N 1
ATOM 603 C CA . ALA A 1 78 ? -6.152 1.286 20.172 1 97.44 78 ALA A CA 1
ATOM 604 C C . ALA A 1 78 ? -5.711 0.121 19.297 1 97.44 78 ALA A C 1
ATOM 606 O O . ALA A 1 78 ? -6.527 -0.467 18.578 1 97.44 78 ALA A O 1
ATOM 607 N N . GLN A 1 79 ? -4.469 -0.275 19.391 1 96.62 79 GLN A N 1
ATOM 608 C CA . GLN A 1 79 ? -3.9 -1.318 18.547 1 96.62 79 GLN A CA 1
ATOM 609 C C . GLN A 1 79 ? -4.418 -2.695 18.953 1 96.62 79 GLN A C 1
ATOM 611 O O . GLN A 1 79 ? -4.371 -3.639 18.156 1 96.62 79 GLN A O 1
ATOM 616 N N . SER A 1 80 ? -4.836 -2.822 20.203 1 95.88 80 SER A N 1
ATOM 617 C CA . SER A 1 80 ? -5.344 -4.105 20.672 1 95.88 80 SER A CA 1
ATOM 618 C C . SER A 1 80 ? -6.566 -4.543 19.875 1 95.88 80 SER A C 1
ATOM 620 O O . SER A 1 80 ? -6.898 -5.73 19.844 1 95.88 80 SER A O 1
ATOM 622 N N . VAL A 1 81 ? -7.246 -3.594 19.219 1 96.19 81 VAL A N 1
ATOM 623 C CA . VAL A 1 81 ? -8.43 -3.936 18.438 1 96.19 81 VAL A CA 1
ATOM 624 C C . VAL A 1 81 ? -8.203 -3.555 16.969 1 96.19 81 VAL A C 1
ATOM 626 O O . VAL A 1 81 ? -9.148 -3.225 16.266 1 96.19 81 VAL A O 1
ATOM 629 N N . ILE A 1 82 ? -7.008 -3.561 16.547 1 96.38 82 ILE A N 1
ATOM 630 C CA . ILE A 1 82 ? -6.648 -3.074 15.219 1 96.38 82 ILE A CA 1
ATOM 631 C C . ILE A 1 82 ? -7.27 -3.975 14.156 1 96.38 82 ILE A C 1
ATOM 633 O O . ILE A 1 82 ? -7.633 -3.508 13.07 1 96.38 82 ILE A O 1
ATOM 637 N N . SER A 1 83 ? -7.426 -5.289 14.406 1 94.38 83 SER A N 1
ATOM 638 C CA . SER A 1 83 ? -8.062 -6.195 13.453 1 94.38 83 SER A CA 1
ATOM 639 C C . SER A 1 83 ? -9.5 -5.785 13.18 1 94.38 83 SER A C 1
ATOM 641 O O . SER A 1 83 ? -9.953 -5.816 12.031 1 94.38 83 SER A O 1
ATOM 643 N N . ASP A 1 84 ? -10.203 -5.406 14.227 1 95.38 84 ASP A N 1
ATOM 644 C CA . ASP A 1 84 ? -11.562 -4.91 14.047 1 95.38 84 ASP A CA 1
ATOM 645 C C . ASP A 1 84 ? -11.578 -3.629 13.219 1 95.38 84 ASP A C 1
ATOM 647 O O . ASP A 1 84 ? -12.445 -3.449 12.359 1 95.38 84 ASP A O 1
ATOM 651 N N . VAL A 1 85 ? -10.664 -2.799 13.492 1 97.44 85 VAL A N 1
ATOM 652 C CA . VAL A 1 85 ? -10.602 -1.528 12.773 1 97.44 85 VAL A CA 1
ATOM 653 C C . VAL A 1 85 ? -10.352 -1.782 11.289 1 97.44 85 VAL A C 1
ATOM 655 O O . VAL A 1 85 ? -10.969 -1.143 10.438 1 97.44 85 VAL A O 1
ATOM 658 N N . MET A 1 86 ? -9.578 -2.762 10.953 1 97.06 86 MET A N 1
ATOM 659 C CA . MET A 1 86 ? -9.156 -2.984 9.578 1 97.06 86 MET A CA 1
ATOM 660 C C . MET A 1 86 ? -10.156 -3.865 8.836 1 97.06 86 MET A C 1
ATOM 662 O O . MET A 1 86 ? -10.336 -3.729 7.625 1 97.06 86 MET A O 1
ATOM 666 N N . LEU A 1 87 ? -10.828 -4.793 9.547 1 94.62 87 LEU A N 1
ATOM 667 C CA . LEU A 1 87 ? -11.492 -5.875 8.828 1 94.62 87 LEU A CA 1
ATOM 668 C C . LEU A 1 87 ? -13.008 -5.801 9.016 1 94.62 87 LEU A C 1
ATOM 670 O O . LEU A 1 87 ? -13.758 -6.484 8.312 1 94.62 87 LEU A O 1
ATOM 674 N N . SER A 1 88 ? -13.477 -4.969 9.992 1 94.19 88 SER A N 1
ATOM 675 C CA . SER A 1 88 ? -14.922 -4.797 10.102 1 94.19 88 SER A CA 1
ATOM 676 C C . SER A 1 88 ? -15.484 -4.035 8.906 1 94.19 88 SER A C 1
ATOM 678 O O . SER A 1 88 ? -14.766 -3.781 7.938 1 94.19 88 SER A O 1
ATOM 680 N N . GLU A 1 89 ? -16.703 -3.824 8.938 1 93.38 89 GLU A N 1
ATOM 681 C CA . GLU A 1 89 ? -17.297 -3.008 7.883 1 93.38 89 GLU A CA 1
ATOM 682 C C . GLU A 1 89 ? -16.594 -1.662 7.762 1 93.38 89 GLU A C 1
ATOM 684 O O . GLU A 1 89 ? -16.438 -0.945 8.758 1 93.38 89 GLU A O 1
ATOM 689 N N . THR A 1 90 ? -16.234 -1.399 6.578 1 94.06 90 THR A N 1
ATOM 690 C CA . THR A 1 90 ? -15.406 -0.215 6.367 1 94.06 90 THR A CA 1
ATOM 691 C C . THR A 1 90 ? -16.266 1.05 6.395 1 94.06 90 THR A C 1
ATOM 693 O O . THR A 1 90 ? -17.109 1.249 5.523 1 94.06 90 THR A O 1
ATOM 696 N N . ARG A 1 91 ? -16.156 1.832 7.43 1 96 91 ARG A N 1
ATOM 697 C CA . ARG A 1 91 ? -16.703 3.178 7.574 1 96 91 ARG A CA 1
ATOM 698 C C . ARG A 1 91 ? -15.586 4.219 7.578 1 96 91 ARG A C 1
ATOM 700 O O . ARG A 1 91 ? -14.406 3.879 7.719 1 96 91 ARG A O 1
ATOM 707 N N . LEU A 1 92 ? -15.93 5.438 7.383 1 97.75 92 LEU A N 1
ATOM 708 C CA . LEU A 1 92 ? -14.93 6.5 7.414 1 97.75 92 LEU A CA 1
ATOM 709 C C . LEU A 1 92 ? -14.148 6.469 8.719 1 97.75 92 LEU A C 1
ATOM 711 O O . LEU A 1 92 ? -12.945 6.73 8.734 1 97.75 92 LEU A O 1
ATOM 715 N N . LEU A 1 93 ? -14.828 6.152 9.82 1 98.12 93 LEU A N 1
ATOM 716 C CA . LEU A 1 93 ? -14.219 6.137 11.141 1 98.12 93 LEU A CA 1
ATOM 717 C C . LEU A 1 93 ? -13.055 5.148 11.188 1 98.12 93 LEU A C 1
ATOM 719 O O . LEU A 1 93 ? -12.055 5.391 11.875 1 98.12 93 LEU A O 1
ATOM 723 N N . ASN A 1 94 ? -13.195 3.967 10.523 1 98.56 94 ASN A N 1
ATOM 724 C CA . ASN A 1 94 ? -12.102 3.006 10.453 1 98.56 94 ASN A CA 1
ATOM 725 C C . ASN A 1 94 ? -10.836 3.643 9.883 1 98.56 94 ASN A C 1
ATOM 727 O O . ASN A 1 94 ? -9.75 3.49 10.453 1 98.56 94 ASN A O 1
ATOM 731 N N . ILE A 1 95 ? -11.008 4.355 8.789 1 98.69 95 ILE A N 1
ATOM 732 C CA . ILE A 1 95 ? -9.891 4.988 8.102 1 98.69 95 ILE A CA 1
ATOM 733 C C . ILE A 1 95 ? -9.32 6.117 8.953 1 98.69 95 ILE A C 1
ATOM 735 O O . ILE A 1 95 ? -8.109 6.23 9.117 1 98.69 95 ILE A O 1
ATOM 739 N N . GLN A 1 96 ? -10.18 6.914 9.539 1 98.81 96 GLN A N 1
ATOM 740 C CA . GLN A 1 96 ? -9.758 8 10.414 1 98.81 96 GLN A CA 1
ATOM 741 C C . GLN A 1 96 ? -8.938 7.48 11.586 1 98.81 96 GLN A C 1
ATOM 743 O O . GLN A 1 96 ? -7.922 8.078 11.961 1 98.81 96 GLN A O 1
ATOM 748 N N . THR A 1 97 ? -9.406 6.422 12.164 1 98.75 97 THR A N 1
ATOM 749 C CA . THR A 1 97 ? -8.719 5.82 13.297 1 98.75 97 THR A CA 1
ATOM 750 C C . THR A 1 97 ? -7.316 5.352 12.898 1 98.75 97 THR A C 1
ATOM 752 O O . THR A 1 97 ? -6.348 5.598 13.617 1 98.75 97 THR A O 1
ATOM 755 N N . LEU A 1 98 ? -7.203 4.719 11.773 1 98.75 98 LEU A N 1
ATOM 756 C CA . LEU A 1 98 ? -5.91 4.25 11.289 1 98.75 98 LEU A CA 1
ATOM 757 C C . LEU A 1 98 ? -4.992 5.422 10.969 1 98.75 98 LEU A C 1
ATOM 759 O O . LEU A 1 98 ? -3.795 5.383 11.273 1 98.75 98 LEU A O 1
ATOM 763 N N . VAL A 1 99 ? -5.527 6.453 10.352 1 98.75 99 VAL A N 1
ATOM 764 C CA . VAL A 1 99 ? -4.754 7.656 10.078 1 98.75 99 VAL A CA 1
ATOM 765 C C . VAL A 1 99 ? -4.184 8.211 11.383 1 98.75 99 VAL A C 1
ATOM 767 O O . VAL A 1 99 ? -3.002 8.562 11.453 1 98.75 99 VAL A O 1
ATOM 770 N N . GLY A 1 100 ? -5.055 8.312 12.367 1 98.12 100 GLY A N 1
ATOM 771 C CA . GLY A 1 100 ? -4.594 8.781 13.664 1 98.12 100 GLY A CA 1
ATOM 772 C C . GLY A 1 100 ? -3.477 7.934 14.242 1 98.12 100 GLY A C 1
ATOM 773 O O . GLY A 1 100 ? -2.527 8.461 14.828 1 98.12 100 GLY A O 1
ATOM 774 N N . MET A 1 101 ? -3.578 6.621 14.133 1 97.94 101 MET A N 1
ATOM 775 C CA . MET A 1 101 ? -2.512 5.738 14.602 1 97.94 101 MET A CA 1
ATOM 776 C C . MET A 1 101 ? -1.199 6.047 13.891 1 97.94 101 MET A C 1
ATOM 778 O O . MET A 1 101 ? -0.139 6.07 14.516 1 97.94 101 MET A O 1
ATOM 782 N N . VAL A 1 102 ? -1.273 6.238 12.602 1 97.81 102 VAL A N 1
ATOM 783 C CA . VAL A 1 102 ? -0.082 6.547 11.812 1 97.81 102 VAL A CA 1
ATOM 784 C C . VAL A 1 102 ? 0.512 7.875 12.281 1 97.81 102 VAL A C 1
ATOM 786 O O . VAL A 1 102 ? 1.733 8.016 12.375 1 97.81 102 VAL A O 1
ATOM 789 N N . MET A 1 103 ? -0.353 8.836 12.57 1 95.62 103 MET A N 1
ATOM 790 C CA . MET A 1 103 ? 0.103 10.141 13.039 1 95.62 103 MET A CA 1
ATOM 791 C C . MET A 1 103 ? 0.886 10.008 14.336 1 95.62 103 MET A C 1
ATOM 793 O O . MET A 1 103 ? 1.854 10.734 14.562 1 95.62 103 MET A O 1
ATOM 797 N N . VAL A 1 104 ? 0.469 9.117 15.164 1 93.31 104 VAL A N 1
ATOM 798 C CA . VAL A 1 104 ? 1.187 8.875 16.406 1 93.31 104 VAL A CA 1
ATOM 799 C C . VAL A 1 104 ? 2.52 8.195 16.125 1 93.31 104 VAL A C 1
ATOM 801 O O . VAL A 1 104 ? 3.553 8.57 16.688 1 93.31 104 VAL A O 1
ATOM 804 N N . LEU A 1 105 ? 2.525 7.258 15.203 1 94.19 105 LEU A N 1
ATOM 805 C CA . LEU A 1 105 ? 3.658 6.363 14.984 1 94.19 105 LEU A CA 1
ATOM 806 C C . LEU A 1 105 ? 4.695 7.016 14.078 1 94.19 105 LEU A C 1
ATOM 808 O O . LEU A 1 105 ? 5.84 6.562 14.008 1 94.19 105 LEU A O 1
ATOM 812 N N . GLN A 1 106 ? 4.332 8 13.328 1 90.5 106 GLN A N 1
ATOM 813 C CA . GLN A 1 106 ? 5.207 8.555 12.297 1 90.5 106 GLN A CA 1
ATOM 814 C C . GLN A 1 106 ? 6.469 9.148 12.914 1 90.5 106 GLN A C 1
ATOM 816 O O . GLN A 1 106 ? 7.473 9.336 12.219 1 90.5 106 GLN A O 1
ATOM 821 N N . SER A 1 107 ? 6.438 9.43 14.227 1 81.25 107 SER A N 1
ATOM 822 C CA . SER A 1 107 ? 7.594 10.039 14.883 1 81.25 107 SER A CA 1
ATOM 823 C C . SER A 1 107 ? 8.57 8.977 15.375 1 81.25 107 SER A C 1
ATOM 825 O O . SER A 1 107 ? 9.648 9.305 15.875 1 81.25 107 SER A O 1
ATOM 827 N N . ALA A 1 108 ? 8.172 7.75 15.195 1 81.88 108 ALA A N 1
ATOM 828 C CA . ALA A 1 108 ? 9.039 6.66 15.641 1 81.88 108 ALA A CA 1
ATOM 829 C C . ALA A 1 108 ? 10.32 6.605 14.812 1 81.88 108 ALA A C 1
ATOM 831 O O . ALA A 1 108 ? 10.336 7.023 13.656 1 81.88 108 ALA A O 1
ATOM 832 N N . HIS A 1 109 ? 11.352 6.16 15.461 1 81.62 109 HIS A N 1
ATOM 833 C CA . HIS A 1 109 ? 12.625 6.012 14.781 1 81.62 109 HIS A CA 1
ATOM 834 C C . HIS A 1 109 ? 12.516 5.043 13.609 1 81.62 109 HIS A C 1
ATOM 836 O O . HIS A 1 109 ? 13.016 5.324 12.516 1 81.62 109 HIS A O 1
ATOM 842 N N . ASP A 1 110 ? 11.922 3.893 13.883 1 86.69 110 ASP A N 1
ATOM 843 C CA . ASP A 1 110 ? 11.664 2.945 12.805 1 86.69 110 ASP A CA 1
ATOM 844 C C . ASP A 1 110 ? 10.297 3.199 12.164 1 86.69 110 ASP A C 1
ATOM 846 O O . ASP A 1 110 ? 9.266 2.988 12.797 1 86.69 110 ASP A O 1
ATOM 850 N N . PRO A 1 111 ? 10.305 3.615 10.914 1 92.19 111 PRO A N 1
ATOM 851 C CA . PRO A 1 111 ? 9.039 3.986 10.273 1 92.19 111 PRO A CA 1
ATOM 852 C C . PRO A 1 111 ? 8.273 2.779 9.742 1 92.19 111 PRO A C 1
ATOM 854 O O . PRO A 1 111 ? 7.191 2.936 9.164 1 92.19 111 PRO A O 1
ATOM 857 N N . THR A 1 112 ? 8.758 1.565 9.938 1 94.88 112 THR A N 1
ATOM 858 C CA . THR A 1 112 ? 8.195 0.379 9.297 1 94.88 112 THR A CA 1
ATOM 859 C C . THR A 1 112 ? 6.734 0.193 9.68 1 94.88 112 THR A C 1
ATOM 861 O O . THR A 1 112 ? 5.879 -0.014 8.82 1 94.88 112 THR A O 1
ATOM 864 N N . GLN A 1 113 ? 6.453 0.28 10.914 1 96.06 113 GLN A N 1
ATOM 865 C CA . GLN A 1 113 ? 5.078 0.077 11.367 1 96.06 113 GLN A CA 1
ATOM 866 C C . GLN A 1 113 ? 4.145 1.123 10.766 1 96.06 113 GLN A C 1
ATOM 868 O O . GLN A 1 113 ? 3.043 0.795 10.312 1 96.06 113 GLN A O 1
ATOM 873 N N . ALA A 1 114 ? 4.551 2.373 10.805 1 97.12 114 ALA A N 1
ATOM 874 C CA . ALA A 1 114 ? 3.748 3.445 10.219 1 97.12 114 ALA A CA 1
ATOM 875 C C . ALA A 1 114 ? 3.539 3.225 8.727 1 97.12 114 ALA A C 1
ATOM 877 O O . ALA A 1 114 ? 2.447 3.457 8.203 1 97.12 114 ALA A O 1
ATOM 878 N N . LEU A 1 115 ? 4.57 2.76 8.047 1 97.88 115 LEU A N 1
ATOM 879 C CA . LEU A 1 115 ? 4.508 2.52 6.609 1 97.88 115 LEU A CA 1
ATOM 880 C C . LEU A 1 115 ? 3.523 1.397 6.289 1 97.88 115 LEU A C 1
ATOM 882 O O . LEU A 1 115 ? 2.752 1.498 5.332 1 97.88 115 LEU A O 1
ATOM 886 N N . ILE A 1 116 ? 3.527 0.367 7.062 1 97.94 116 ILE A N 1
ATOM 887 C CA . ILE A 1 116 ? 2.607 -0.75 6.871 1 97.94 116 ILE A CA 1
ATOM 888 C C . ILE A 1 116 ? 1.175 -0.289 7.125 1 97.94 116 ILE A C 1
ATOM 890 O O . ILE A 1 116 ? 0.267 -0.604 6.352 1 97.94 116 ILE A O 1
ATOM 894 N N . LEU A 1 117 ? 1.016 0.476 8.141 1 98.06 117 LEU A N 1
ATOM 895 C CA . LEU A 1 117 ? -0.322 0.919 8.516 1 98.06 117 LEU A CA 1
ATOM 896 C C . LEU A 1 117 ? -0.887 1.884 7.484 1 98.06 117 LEU A C 1
ATOM 898 O O . LEU A 1 117 ? -2.082 1.849 7.184 1 98.06 117 LEU A O 1
ATOM 902 N N . ILE A 1 118 ? -0.052 2.76 7.008 1 98.5 118 ILE A N 1
ATOM 903 C CA . ILE A 1 118 ? -0.562 3.705 6.023 1 98.5 118 ILE A CA 1
ATOM 904 C C . ILE A 1 118 ? -0.918 2.965 4.734 1 98.5 118 ILE A C 1
ATOM 906 O O . ILE A 1 118 ? -1.872 3.332 4.043 1 98.5 118 ILE A O 1
ATOM 910 N N . ALA A 1 119 ? -0.219 1.913 4.414 1 98.5 119 ALA A N 1
ATOM 911 C CA . ALA A 1 119 ? -0.575 1.096 3.258 1 98.5 119 ALA A CA 1
ATOM 912 C C . ALA A 1 119 ? -1.946 0.452 3.443 1 98.5 119 ALA A C 1
ATOM 914 O O . ALA A 1 119 ? -2.77 0.455 2.523 1 98.5 119 ALA A O 1
ATOM 915 N N . ALA A 1 120 ? -2.143 -0.082 4.594 1 98.19 120 ALA A N 1
ATOM 916 C CA . ALA A 1 120 ? -3.447 -0.655 4.914 1 98.19 120 ALA A CA 1
ATOM 917 C C . ALA A 1 120 ? -4.547 0.401 4.828 1 98.19 120 ALA A C 1
ATOM 919 O O . ALA A 1 120 ? -5.641 0.13 4.328 1 98.19 120 ALA A O 1
ATOM 920 N N . THR A 1 121 ? -4.242 1.558 5.336 1 98.69 121 THR A N 1
ATOM 921 C CA . THR A 1 121 ? -5.199 2.66 5.344 1 98.69 121 THR A CA 1
ATOM 922 C C . THR A 1 121 ? -5.598 3.037 3.918 1 98.69 121 THR A C 1
ATOM 924 O O . THR A 1 121 ? -6.773 3.277 3.643 1 98.69 121 THR A O 1
ATOM 927 N N . ILE A 1 122 ? -4.664 3.074 3.037 1 98.44 122 ILE A N 1
ATOM 928 C CA . ILE A 1 122 ? -4.918 3.457 1.652 1 98.44 122 ILE A CA 1
ATOM 929 C C . ILE A 1 122 ? -5.805 2.408 0.982 1 98.44 122 ILE A C 1
ATOM 931 O O . ILE A 1 122 ? -6.691 2.748 0.196 1 98.44 122 ILE A O 1
ATOM 935 N N . ARG A 1 123 ? -5.602 1.113 1.305 1 98.25 123 ARG A N 1
ATOM 936 C CA . ARG A 1 123 ? -6.465 0.063 0.77 1 98.25 123 ARG A CA 1
ATOM 937 C C . ARG A 1 123 ? -7.918 0.287 1.177 1 98.25 123 ARG A C 1
ATOM 939 O O . ARG A 1 123 ? -8.828 0.149 0.356 1 98.25 123 ARG A O 1
ATOM 946 N N . LEU A 1 124 ? -8.094 0.645 2.395 1 98.31 124 LEU A N 1
ATOM 947 C CA . LEU A 1 124 ? -9.453 0.881 2.879 1 98.31 124 LEU A CA 1
ATOM 948 C C . LEU A 1 124 ? -10.031 2.16 2.279 1 98.31 124 LEU A C 1
ATOM 950 O O . LEU A 1 124 ? -11.227 2.234 1.997 1 98.31 124 LEU A O 1
ATOM 954 N N . ALA A 1 125 ? -9.18 3.168 2.129 1 98.19 125 ALA A N 1
ATOM 955 C CA . ALA A 1 125 ? -9.633 4.402 1.487 1 98.19 125 ALA A CA 1
ATOM 956 C C . ALA A 1 125 ? -10.086 4.141 0.054 1 98.19 125 ALA A C 1
ATOM 958 O O . ALA A 1 125 ? -11.109 4.672 -0.385 1 98.19 125 ALA A O 1
ATOM 959 N N . HIS A 1 126 ? -9.312 3.348 -0.645 1 96.69 126 HIS A N 1
ATOM 960 C CA . HIS A 1 126 ? -9.68 2.986 -2.008 1 96.69 126 HIS A CA 1
ATOM 961 C C . HIS A 1 126 ? -10.969 2.166 -2.033 1 96.69 126 HIS A C 1
ATOM 963 O O . HIS A 1 126 ? -11.789 2.318 -2.939 1 96.69 126 HIS A O 1
ATOM 969 N N . LYS A 1 127 ? -11.062 1.259 -1.081 1 96.12 127 LYS A N 1
ATOM 970 C CA . LYS A 1 127 ? -12.273 0.451 -0.986 1 96.12 127 LYS A CA 1
ATOM 971 C C . LYS A 1 127 ? -13.516 1.332 -0.851 1 96.12 127 LYS A C 1
ATOM 973 O O . LYS A 1 127 ? -14.562 1.037 -1.435 1 96.12 127 LYS A O 1
ATOM 978 N N . MET A 1 128 ? -13.406 2.432 -0.108 1 96.25 128 MET A N 1
ATOM 979 C CA . MET A 1 128 ? -14.516 3.357 0.108 1 96.25 128 MET A CA 1
ATOM 980 C C . MET A 1 128 ? -14.633 4.344 -1.048 1 96.25 128 MET A C 1
ATOM 982 O O . MET A 1 128 ? -15.594 5.109 -1.121 1 96.25 128 MET A O 1
ATOM 986 N N . GLY A 1 129 ? -13.578 4.371 -1.926 1 94.94 129 GLY A N 1
ATOM 987 C CA . GLY A 1 129 ? -13.594 5.266 -3.074 1 94.94 129 GLY A CA 1
ATOM 988 C C . GLY A 1 129 ? -13.359 6.715 -2.707 1 94.94 129 GLY A C 1
ATOM 989 O O . GLY A 1 129 ? -13.922 7.617 -3.33 1 94.94 129 GLY A O 1
ATOM 990 N N . LEU A 1 130 ? -12.516 6.965 -1.7 1 96.31 130 LEU A N 1
ATOM 991 C CA . LEU A 1 130 ? -12.32 8.32 -1.203 1 96.31 130 LEU A CA 1
ATOM 992 C C . LEU A 1 130 ? -11.562 9.172 -2.217 1 96.31 130 LEU A C 1
ATOM 994 O O . LEU A 1 130 ? -11.602 10.398 -2.162 1 96.31 130 LEU A O 1
ATOM 998 N N . GLN A 1 131 ? -10.828 8.539 -3.135 1 94.81 131 GLN A N 1
ATOM 999 C CA . GLN A 1 131 ? -10 9.266 -4.09 1 94.81 131 GLN A CA 1
ATOM 1000 C C . GLN A 1 131 ? -10.828 9.805 -5.25 1 94.81 131 GLN A C 1
ATOM 1002 O O . GLN A 1 131 ? -10.312 10.492 -6.129 1 94.81 131 GLN A O 1
ATOM 1007 N N . ASN A 1 132 ? -12.086 9.453 -5.176 1 93 132 ASN A N 1
ATOM 1008 C CA . ASN A 1 132 ? -12.969 9.828 -6.273 1 93 132 ASN A CA 1
ATOM 1009 C C . ASN A 1 132 ? -14.141 10.68 -5.789 1 93 132 ASN A C 1
ATOM 1011 O O . ASN A 1 132 ? -14.914 10.25 -4.93 1 93 132 ASN A O 1
ATOM 1015 N N . ARG A 1 133 ? -14.375 11.781 -6.375 1 91.5 133 ARG A N 1
ATOM 1016 C CA . ARG A 1 133 ? -15.438 12.703 -5.977 1 91.5 133 ARG A CA 1
ATOM 1017 C C . ARG A 1 133 ? -16.812 12.102 -6.234 1 91.5 133 ARG A C 1
ATOM 1019 O O . ARG A 1 133 ? -17.766 12.375 -5.496 1 91.5 133 ARG A O 1
ATOM 1026 N N . ALA A 1 134 ? -16.9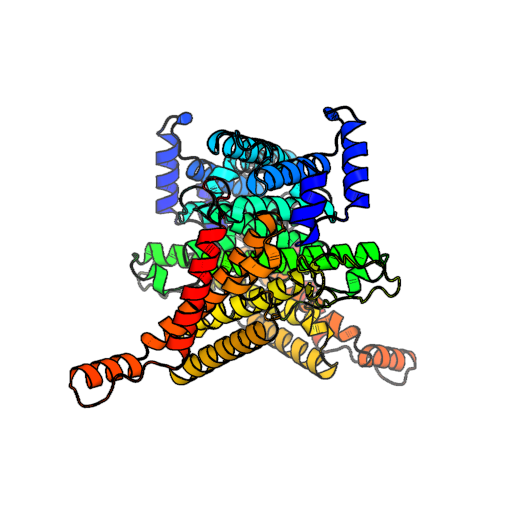06 11.266 -7.262 1 89.12 134 ALA A N 1
ATOM 1027 C CA . ALA A 1 134 ? -18.188 10.68 -7.645 1 89.12 134 ALA A CA 1
ATOM 1028 C C . ALA A 1 134 ? -18.734 9.789 -6.535 1 89.12 134 ALA A C 1
ATOM 1030 O O . ALA A 1 134 ? -19.953 9.695 -6.344 1 89.12 134 ALA A O 1
ATOM 1031 N N . THR A 1 135 ? -17.891 9.203 -5.852 1 89.81 135 THR A N 1
ATOM 1032 C CA . THR A 1 135 ? -18.297 8.258 -4.816 1 89.81 135 THR A CA 1
ATOM 1033 C C . THR A 1 135 ? -18.953 9 -3.646 1 89.81 135 THR A C 1
ATOM 1035 O O . THR A 1 135 ? -19.828 8.453 -2.973 1 89.81 135 THR A O 1
ATOM 1038 N N . SER A 1 136 ? -18.547 10.227 -3.422 1 90.56 136 SER A N 1
ATOM 1039 C CA . SER A 1 136 ? -19.078 10.984 -2.299 1 90.56 136 SER A CA 1
ATOM 1040 C C . SER A 1 136 ? -20.141 11.984 -2.764 1 90.56 136 SER A C 1
ATOM 1042 O O . SER A 1 136 ? -20.641 12.781 -1.967 1 90.56 136 SER A O 1
ATOM 1044 N N . ALA A 1 137 ? -20.5 11.961 -3.965 1 90.94 137 ALA A N 1
ATOM 1045 C CA . ALA A 1 137 ? -21.406 12.953 -4.543 1 90.94 137 ALA A CA 1
ATOM 1046 C C . ALA A 1 137 ? -22.781 12.875 -3.908 1 90.94 137 ALA A C 1
ATOM 1048 O O . ALA A 1 137 ? -23.484 13.883 -3.811 1 90.94 137 ALA A O 1
ATOM 1049 N N . HIS A 1 138 ? -23.141 11.711 -3.418 1 92.75 138 HIS A N 1
ATOM 1050 C CA . HIS A 1 138 ? -24.484 11.5 -2.869 1 92.75 138 HIS A CA 1
ATOM 1051 C C . HIS A 1 138 ? -24.547 11.93 -1.408 1 92.75 138 HIS A C 1
ATOM 1053 O O . HIS A 1 138 ? -25.641 12.047 -0.841 1 92.75 138 HIS A O 1
ATOM 1059 N N . LEU A 1 139 ? -23.453 12.234 -0.855 1 93.62 139 LEU A N 1
ATOM 1060 C CA . LEU A 1 139 ? -23.391 12.555 0.566 1 93.62 139 LEU A CA 1
ATOM 1061 C C . LEU A 1 139 ? -23.656 14.039 0.804 1 93.62 139 LEU A C 1
ATOM 1063 O O . LEU A 1 139 ? -23.625 14.836 -0.135 1 93.62 139 LEU A O 1
ATOM 1067 N N . GLY A 1 140 ? -23.984 14.414 2.018 1 92.25 140 GLY A N 1
ATOM 1068 C CA . GLY A 1 140 ? -24.109 15.812 2.414 1 92.25 140 GLY A CA 1
ATOM 1069 C C . GLY A 1 140 ? -22.797 16.562 2.389 1 92.25 140 GLY A C 1
ATOM 1070 O O . GLY A 1 140 ? -21.719 15.945 2.342 1 92.25 140 GLY A O 1
ATOM 1071 N N . PRO A 1 141 ? -22.859 17.812 2.336 1 88.56 141 PRO A N 1
ATOM 1072 C CA . PRO A 1 141 ? -21.641 18.641 2.209 1 88.56 141 PRO A CA 1
ATOM 1073 C C . PRO A 1 141 ? -20.641 18.375 3.33 1 88.56 141 PRO A C 1
ATOM 1075 O O . PRO A 1 141 ? -19.438 18.359 3.088 1 88.56 141 PRO A O 1
ATOM 1078 N N . GLU A 1 142 ? -21.125 18.25 4.477 1 89 142 GLU A N 1
ATOM 1079 C CA . GLU A 1 142 ? -20.234 18.031 5.609 1 89 142 GLU A CA 1
ATOM 1080 C C . GLU A 1 142 ? -19.516 16.688 5.492 1 89 142 GLU A C 1
ATOM 1082 O O . GLU A 1 142 ? -18.297 16.609 5.742 1 89 142 GLU A O 1
ATOM 1087 N N . GLU A 1 143 ? -20.266 15.672 5.125 1 92.38 143 GLU A N 1
ATOM 1088 C CA . GLU A 1 143 ? -19.672 14.352 4.965 1 92.38 143 GLU A CA 1
ATOM 1089 C C . GLU A 1 143 ? -18.688 14.328 3.795 1 92.38 143 GLU A C 1
ATOM 1091 O O . GLU A 1 143 ? -17.656 13.656 3.857 1 92.38 143 GLU A O 1
ATOM 1096 N N . ARG A 1 144 ? -19.016 15.008 2.811 1 93.38 144 ARG A N 1
ATOM 1097 C CA . ARG A 1 144 ? -18.141 15.102 1.654 1 93.38 144 ARG A CA 1
ATOM 1098 C C . ARG A 1 144 ? -16.812 15.766 2.029 1 93.38 144 ARG A C 1
ATOM 1100 O O . ARG A 1 144 ? -15.75 15.336 1.581 1 93.38 144 ARG A O 1
ATOM 1107 N N . ARG A 1 145 ? -16.938 16.812 2.824 1 91.81 145 ARG A N 1
ATOM 1108 C CA . ARG A 1 145 ? -15.742 17.5 3.281 1 91.81 145 ARG A CA 1
ATOM 1109 C C . ARG A 1 145 ? -14.867 16.594 4.141 1 91.81 145 ARG A C 1
ATOM 1111 O O . ARG A 1 145 ? -13.641 16.609 4.039 1 91.81 145 ARG A O 1
ATOM 1118 N N . GLN A 1 146 ? -15.508 15.828 4.934 1 94.12 146 GLN A N 1
ATOM 1119 C CA . GLN A 1 146 ? -14.766 14.898 5.785 1 94.12 146 GLN A CA 1
ATOM 1120 C C . GLN A 1 146 ? -14.055 13.836 4.953 1 94.12 146 GLN A C 1
ATOM 1122 O O . GLN A 1 146 ? -12.906 13.484 5.234 1 94.12 146 GLN A O 1
ATOM 1127 N N . HIS A 1 147 ? -14.781 13.289 3.975 1 96.31 147 HIS A N 1
ATOM 1128 C CA . HIS A 1 147 ? -14.156 12.328 3.068 1 96.31 147 HIS A CA 1
ATOM 1129 C C . HIS A 1 147 ? -12.93 12.93 2.393 1 96.31 147 HIS A C 1
ATOM 1131 O O . HIS A 1 147 ? -11.883 12.281 2.301 1 96.31 147 HIS A O 1
ATOM 1137 N N . ASN A 1 148 ? -13.102 14.148 1.959 1 95.94 148 ASN A N 1
ATOM 1138 C CA . ASN A 1 148 ? -12.023 14.867 1.29 1 95.94 148 ASN A CA 1
ATOM 1139 C C . ASN A 1 148 ? -10.828 15.07 2.217 1 95.94 148 ASN A C 1
ATOM 1141 O O . ASN A 1 148 ? -9.695 14.766 1.848 1 95.94 148 ASN A O 1
ATOM 1145 N N . HIS A 1 149 ? -11.07 15.547 3.42 1 96.31 149 HIS A N 1
ATOM 1146 C CA . HIS A 1 149 ? -10.016 15.805 4.391 1 96.31 149 HIS A CA 1
ATOM 1147 C C . HIS A 1 149 ? -9.25 14.523 4.727 1 96.31 149 HIS A C 1
ATOM 1149 O O . HIS A 1 149 ? -8.023 14.523 4.77 1 96.31 149 HIS A O 1
ATOM 1155 N N . VAL A 1 150 ? -9.984 13.531 4.945 1 97.81 150 VAL A N 1
ATOM 1156 C CA . VAL A 1 150 ? -9.367 12.273 5.367 1 97.81 150 VAL A CA 1
ATOM 1157 C C . VAL A 1 150 ? -8.477 11.734 4.254 1 97.81 150 VAL A C 1
ATOM 1159 O O . VAL A 1 150 ? -7.359 11.273 4.508 1 97.81 150 VAL A O 1
ATOM 1162 N N . PHE A 1 151 ? -8.938 11.773 3.035 1 98.25 151 PHE A N 1
ATOM 1163 C CA . PHE A 1 151 ? -8.117 11.273 1.937 1 98.25 151 PHE A CA 1
ATOM 1164 C C . PHE A 1 151 ? -6.812 12.055 1.835 1 98.25 151 PHE A C 1
ATOM 1166 O O . PHE A 1 151 ? -5.746 11.469 1.648 1 98.25 151 PHE A O 1
ATOM 1173 N N . TRP A 1 152 ? -6.902 13.32 1.881 1 98.12 152 TRP A N 1
ATOM 1174 C CA . TRP A 1 152 ? -5.703 14.133 1.715 1 98.12 152 TRP A CA 1
ATOM 1175 C C . TRP A 1 152 ? -4.762 13.969 2.902 1 98.12 152 TRP A C 1
ATOM 1177 O O . TRP A 1 152 ? -3.543 14.078 2.756 1 98.12 152 TRP A O 1
ATOM 1187 N N . LEU A 1 153 ? -5.309 13.719 4.102 1 98.31 153 LEU A N 1
ATOM 1188 C CA . LEU A 1 153 ? -4.441 13.367 5.223 1 98.31 153 LEU A CA 1
ATOM 1189 C C . LEU A 1 153 ? -3.689 12.07 4.949 1 98.31 153 LEU A C 1
ATOM 1191 O O . LEU A 1 153 ? -2.496 11.969 5.246 1 98.31 153 LEU A O 1
ATOM 1195 N N . VAL A 1 154 ? -4.406 11.078 4.414 1 98.75 154 VAL A N 1
ATOM 1196 C CA . VAL A 1 154 ? -3.777 9.82 4.02 1 98.75 154 VAL A CA 1
ATOM 1197 C C . VAL A 1 154 ? -2.674 10.094 3 1 98.75 154 VAL A C 1
ATOM 1199 O O . VAL A 1 154 ? -1.58 9.531 3.094 1 98.75 154 VAL A O 1
ATOM 1202 N N . TYR A 1 155 ? -2.979 10.953 2.074 1 98.62 155 TYR A N 1
ATOM 1203 C CA . TYR A 1 155 ? -2.045 11.328 1.017 1 98.62 155 TYR A CA 1
ATOM 1204 C C . TYR A 1 155 ? -0.782 11.945 1.599 1 98.62 155 TYR A C 1
ATOM 1206 O O . TYR A 1 155 ? 0.332 11.586 1.213 1 98.62 155 TYR A O 1
ATOM 1214 N N . ILE A 1 156 ? -0.929 12.867 2.533 1 98.44 156 ILE A N 1
ATOM 1215 C CA . ILE A 1 156 ? 0.192 13.539 3.178 1 98.44 156 ILE A CA 1
ATOM 1216 C C . ILE A 1 156 ? 1.082 12.516 3.873 1 98.44 156 ILE A C 1
ATOM 1218 O O . ILE A 1 156 ? 2.301 12.508 3.684 1 98.44 156 ILE A O 1
ATOM 1222 N N . LEU A 1 157 ? 0.482 11.68 4.645 1 98.06 157 LEU A N 1
ATOM 1223 C CA . LEU A 1 157 ? 1.231 10.711 5.43 1 98.06 157 LEU A CA 1
ATOM 1224 C C . LEU A 1 157 ? 1.937 9.703 4.523 1 98.06 157 LEU A C 1
ATOM 1226 O O . LEU A 1 157 ? 3.074 9.312 4.789 1 98.06 157 LEU A O 1
ATOM 1230 N N . ASP A 1 158 ? 1.267 9.281 3.473 1 98.44 158 ASP A N 1
ATOM 1231 C CA . ASP A 1 158 ? 1.851 8.344 2.516 1 98.44 158 ASP A CA 1
ATOM 1232 C C . ASP A 1 158 ? 3.109 8.93 1.878 1 98.44 158 ASP A C 1
ATOM 1234 O O . ASP A 1 158 ? 4.156 8.273 1.852 1 98.44 158 ASP A O 1
ATOM 1238 N N . LYS A 1 159 ? 3.002 10.141 1.39 1 98.06 159 LYS A N 1
ATOM 1239 C CA . LYS A 1 159 ? 4.125 10.773 0.701 1 98.06 159 LYS A CA 1
ATOM 1240 C C . LYS A 1 159 ? 5.27 11.055 1.666 1 98.06 159 LYS A C 1
ATOM 1242 O O . LYS A 1 159 ? 6.434 10.797 1.354 1 98.06 159 LYS A O 1
ATOM 1247 N N . ASP A 1 160 ? 4.93 11.57 2.832 1 96.06 160 ASP A N 1
ATOM 1248 C CA . ASP A 1 160 ? 5.938 11.93 3.824 1 96.06 160 ASP A CA 1
ATOM 1249 C C . ASP A 1 160 ? 6.719 10.695 4.281 1 96.06 160 ASP A C 1
ATOM 1251 O O . ASP A 1 160 ? 7.953 10.688 4.227 1 96.06 160 ASP A O 1
ATOM 1255 N N . LEU A 1 161 ? 6.016 9.711 4.676 1 96.5 161 LEU A N 1
ATOM 1256 C CA . LEU A 1 161 ? 6.648 8.508 5.207 1 96.5 161 LEU A CA 1
ATOM 1257 C C . LEU A 1 161 ? 7.438 7.789 4.121 1 96.5 161 LEU A C 1
ATOM 1259 O O . LEU A 1 161 ? 8.523 7.266 4.379 1 96.5 161 LEU A O 1
ATOM 1263 N N . SER A 1 162 ? 6.859 7.734 2.949 1 96.94 162 SER A N 1
ATOM 1264 C CA . SER A 1 162 ? 7.523 7.047 1.846 1 96.94 162 SER A CA 1
ATOM 1265 C C . SER A 1 162 ? 8.844 7.723 1.491 1 96.94 162 SER A C 1
ATOM 1267 O O . SER A 1 162 ? 9.852 7.047 1.262 1 96.94 162 SER A O 1
ATOM 1269 N N . LEU A 1 163 ? 8.859 9.031 1.455 1 95.44 163 LEU A N 1
ATOM 1270 C CA . LEU A 1 163 ? 10.094 9.742 1.146 1 95.44 163 LEU A CA 1
ATOM 1271 C C . LEU A 1 163 ? 11.133 9.516 2.238 1 95.44 163 LEU A C 1
ATOM 1273 O O . LEU A 1 163 ? 12.312 9.281 1.944 1 95.44 163 LEU A O 1
ATOM 1277 N N . ARG A 1 164 ? 10.703 9.57 3.486 1 91.94 164 ARG A N 1
ATOM 1278 C CA . ARG A 1 164 ? 11.609 9.359 4.609 1 91.94 164 ARG A CA 1
ATOM 1279 C C . ARG A 1 164 ? 12.242 7.969 4.543 1 91.94 164 ARG A C 1
ATOM 1281 O O . ARG A 1 164 ? 13.422 7.805 4.852 1 91.94 164 ARG A O 1
ATOM 1288 N N . ALA A 1 165 ? 11.453 7.039 4.145 1 94.44 165 ALA A N 1
ATOM 1289 C CA . ALA A 1 165 ? 11.922 5.656 4.09 1 94.44 165 ALA A CA 1
ATOM 1290 C C . ALA A 1 165 ? 12.586 5.355 2.748 1 94.44 165 ALA A C 1
ATOM 1292 O O . ALA A 1 165 ? 13.086 4.25 2.531 1 94.44 165 ALA A O 1
ATOM 1293 N N . GLN A 1 166 ? 12.516 6.348 1.786 1 93.12 166 GLN A N 1
ATOM 1294 C CA . GLN A 1 166 ? 13.039 6.176 0.435 1 93.12 166 GLN A CA 1
ATOM 1295 C C . GLN A 1 166 ? 12.359 5.008 -0.273 1 93.12 166 GLN A C 1
ATOM 1297 O O . GLN A 1 166 ? 13.031 4.164 -0.873 1 93.12 166 GLN A O 1
ATOM 1302 N N . GLN A 1 167 ? 11.078 4.895 -0.077 1 95.44 167 GLN A N 1
ATOM 1303 C CA . GLN A 1 167 ? 10.219 3.916 -0.735 1 95.44 167 GLN A CA 1
ATOM 1304 C C . GLN A 1 167 ? 9.164 4.602 -1.595 1 95.44 167 GLN A C 1
ATOM 1306 O O . GLN A 1 167 ? 8.844 5.773 -1.379 1 95.44 167 GLN A O 1
ATOM 1311 N N . PRO A 1 168 ? 8.664 3.891 -2.629 1 95.5 168 PRO A N 1
ATOM 1312 C CA . PRO A 1 168 ? 7.617 4.512 -3.439 1 95.5 168 PRO A CA 1
ATOM 1313 C C . PRO A 1 168 ? 6.324 4.746 -2.654 1 95.5 168 PRO A C 1
ATOM 1315 O O . PRO A 1 168 ? 5.957 3.926 -1.809 1 95.5 168 PRO A O 1
ATOM 1318 N N . SER A 1 169 ? 5.695 5.867 -2.916 1 96.88 169 SER A N 1
ATOM 1319 C CA . SER A 1 169 ? 4.379 6.078 -2.328 1 96.88 169 SER A CA 1
ATOM 1320 C C . SER A 1 169 ? 3.35 5.113 -2.914 1 96.88 169 SER A C 1
ATOM 1322 O O . SER A 1 169 ? 3.566 4.547 -3.986 1 96.88 169 SER A O 1
ATOM 1324 N N . ILE A 1 170 ? 2.324 4.887 -2.209 1 97 170 ILE A N 1
ATOM 1325 C CA . ILE A 1 170 ? 1.31 3.924 -2.627 1 97 170 ILE A CA 1
ATOM 1326 C C . ILE A 1 170 ? 0.269 4.617 -3.504 1 97 170 ILE A C 1
ATOM 1328 O O . ILE A 1 170 ? -0.12 4.094 -4.551 1 97 170 ILE A O 1
ATOM 1332 N N . GLN A 1 171 ? -0.151 5.781 -3.092 1 96.19 171 GLN A N 1
ATOM 1333 C CA . GLN A 1 171 ? -1.149 6.504 -3.871 1 96.19 171 GLN A CA 1
ATOM 1334 C C . GLN A 1 171 ? -0.536 7.094 -5.137 1 96.19 171 GLN A C 1
ATOM 1336 O O . GLN A 1 171 ? 0.445 7.836 -5.07 1 96.19 171 GLN A O 1
ATOM 1341 N N . VAL A 1 172 ? -1.066 6.73 -6.207 1 92.19 172 VAL A N 1
ATOM 1342 C CA . VAL A 1 172 ? -0.655 7.273 -7.496 1 92.19 172 VAL A CA 1
ATOM 1343 C C . VAL A 1 172 ? -1.404 8.578 -7.773 1 92.19 172 VAL A C 1
ATOM 1345 O O . VAL A 1 172 ? -2.637 8.602 -7.758 1 92.19 172 VAL A O 1
ATOM 1348 N N . ASP A 1 173 ? -0.699 9.57 -8.062 1 92.69 173 ASP A N 1
ATOM 1349 C CA . ASP A 1 173 ? -1.282 10.898 -8.188 1 92.69 173 ASP A CA 1
ATOM 1350 C C . ASP A 1 173 ? -2.283 10.953 -9.344 1 92.69 173 ASP A C 1
ATOM 1352 O O . ASP A 1 173 ? -3.307 11.633 -9.25 1 92.69 173 ASP A O 1
ATOM 1356 N N . ASP A 1 174 ? -2.02 10.211 -10.352 1 88.56 174 ASP A N 1
ATOM 1357 C CA . ASP A 1 174 ? -2.877 10.273 -11.531 1 88.56 174 ASP A CA 1
ATOM 1358 C C . ASP A 1 174 ? -4.195 9.539 -11.289 1 88.56 174 ASP A C 1
ATOM 1360 O O . ASP A 1 174 ? -5.145 9.688 -12.062 1 88.56 174 ASP A O 1
ATOM 1364 N N . ASP A 1 175 ? -4.242 8.852 -10.258 1 91.44 175 ASP A N 1
ATOM 1365 C CA . ASP A 1 175 ? -5.461 8.109 -9.953 1 91.44 175 ASP A CA 1
ATOM 1366 C C . ASP A 1 175 ? -6.266 8.812 -8.859 1 91.44 175 ASP A C 1
ATOM 1368 O O . ASP A 1 175 ? -6.801 8.164 -7.961 1 91.44 175 ASP A O 1
ATOM 1372 N N . ILE A 1 176 ? -6.234 10.109 -8.789 1 94.88 176 ILE A N 1
ATOM 1373 C CA . ILE A 1 176 ? -7.004 10.922 -7.848 1 94.88 176 ILE A CA 1
ATOM 1374 C C . ILE A 1 176 ? -7.938 11.852 -8.617 1 94.88 176 ILE A C 1
ATOM 1376 O O . ILE A 1 176 ? -7.516 12.539 -9.547 1 94.88 176 ILE A O 1
ATOM 1380 N N . ASP A 1 177 ? -9.133 11.82 -8.352 1 93.38 177 ASP A N 1
ATOM 1381 C CA . ASP A 1 177 ? -10.109 12.781 -8.852 1 93.38 177 ASP A CA 1
ATOM 1382 C C . ASP A 1 177 ? -10.844 13.461 -7.695 1 93.38 177 ASP A C 1
ATOM 1384 O O . ASP A 1 177 ? -12.008 13.156 -7.434 1 93.38 177 ASP A O 1
ATOM 1388 N N . LEU A 1 178 ? -10.188 14.312 -7.047 1 93.12 178 LEU A N 1
ATOM 1389 C CA . LEU A 1 178 ? -10.688 15.016 -5.871 1 93.12 178 LEU A CA 1
ATOM 1390 C C . LEU A 1 178 ? -10.195 16.453 -5.848 1 93.12 178 LEU A C 1
ATOM 1392 O O . LEU A 1 178 ? -9.062 16.734 -6.246 1 93.12 178 LEU A O 1
ATOM 1396 N N . ASP A 1 179 ? -11 17.297 -5.418 1 90.5 179 ASP A N 1
ATOM 1397 C CA . ASP A 1 179 ? -10.57 18.688 -5.238 1 90.5 179 ASP A CA 1
ATOM 1398 C C . ASP A 1 179 ? -9.609 18.812 -4.062 1 90.5 179 ASP A C 1
ATOM 1400 O O . ASP A 1 179 ? -9.695 18.047 -3.094 1 90.5 179 ASP A O 1
ATOM 1404 N N . LEU A 1 180 ? -8.703 19.688 -4.227 1 93.12 180 LEU A N 1
ATOM 1405 C CA . LEU A 1 180 ? -7.844 20 -3.09 1 93.12 180 LEU A CA 1
ATOM 1406 C C . LEU A 1 180 ? -8.656 20.609 -1.946 1 93.12 180 LEU A C 1
ATOM 1408 O O . LEU A 1 180 ? -9.75 21.125 -2.166 1 93.12 180 LEU A O 1
ATOM 1412 N N . PRO A 1 181 ? -8.234 20.219 -0.764 1 86.5 181 PRO A N 1
ATOM 1413 C CA . PRO A 1 181 ? -9 20.797 0.341 1 86.5 181 PRO A CA 1
ATOM 1414 C C . PRO A 1 181 ? -9.172 22.312 0.205 1 86.5 181 PRO A C 1
ATOM 1416 O O . PRO A 1 181 ? -8.281 23 -0.32 1 86.5 181 PRO A O 1
ATOM 1419 N N . HIS A 1 182 ? -10.594 22.609 0.146 1 68.69 182 HIS A N 1
ATOM 1420 C CA . HIS A 1 182 ? -10.984 23.984 -0.151 1 68.69 182 HIS A CA 1
ATOM 1421 C C . HIS A 1 182 ? -10.039 24.984 0.502 1 68.69 182 HIS A C 1
ATOM 1423 O O . HIS A 1 182 ? -9.625 24.797 1.649 1 68.69 182 HIS A O 1
ATOM 1429 N N . SER A 1 183 ? -9.398 25.594 -0.494 1 56.47 183 SER A N 1
ATOM 1430 C CA . SER A 1 183 ? -8.68 26.781 -0.01 1 56.47 183 SER A CA 1
ATOM 1431 C C . SER A 1 183 ? -9.516 27.547 1.007 1 56.47 183 SER A C 1
ATOM 1433 O O . SER A 1 183 ? -10.711 27.297 1.151 1 56.47 183 SER A O 1
ATOM 1435 N N . LEU A 1 184 ? -9.461 28.594 1.277 1 48.28 184 LEU A N 1
ATOM 1436 C CA . LEU A 1 184 ? -10.258 29.422 2.184 1 48.28 184 LEU A CA 1
ATOM 1437 C C . LEU A 1 184 ? -11.734 29.375 1.799 1 48.28 184 LEU A C 1
ATOM 1439 O O . LEU A 1 184 ? -12.094 29.734 0.675 1 48.28 184 LEU A O 1
ATOM 1443 N N . PRO A 1 185 ? -12.5 28.234 1.864 1 42.62 185 PRO A N 1
ATOM 1444 C CA . PRO A 1 185 ? -13.836 28.797 1.65 1 42.62 185 PRO A CA 1
ATOM 1445 C C . PRO A 1 185 ? -13.953 30.234 2.131 1 42.62 185 PRO A C 1
ATOM 1447 O O . PRO A 1 185 ? -13.336 30.625 3.127 1 42.62 185 PRO A O 1
ATOM 1450 N N . ALA A 1 186 ? -14.086 31.172 1.199 1 42.12 186 ALA A N 1
ATOM 1451 C CA . ALA A 1 186 ? -14.797 32.375 1.645 1 42.12 186 ALA A CA 1
ATOM 1452 C C . ALA A 1 186 ? -16.062 32 2.408 1 42.12 186 ALA A C 1
ATOM 1454 O O . ALA A 1 186 ? -17.125 31.828 1.81 1 42.12 186 ALA A O 1
ATOM 1455 N N . ASP A 1 187 ? -16.359 30.812 2.928 1 38.47 187 ASP A N 1
ATOM 1456 C CA . ASP A 1 187 ? -17.672 30.859 3.564 1 38.47 187 ASP A CA 1
ATOM 1457 C C . ASP A 1 187 ? -18.047 32.312 3.941 1 38.47 187 ASP A C 1
ATOM 1459 O O . ASP A 1 187 ? -17.203 33.062 4.438 1 38.47 187 ASP A O 1
ATOM 1463 N N . ASP A 1 188 ? -18.828 32.844 3.211 1 36.62 188 ASP A N 1
ATOM 1464 C CA . ASP A 1 188 ? -19.531 34.062 3.566 1 36.62 188 ASP A CA 1
ATOM 1465 C C . ASP A 1 188 ? -19.688 34.188 5.082 1 36.62 188 ASP A C 1
ATOM 1467 O O . ASP A 1 188 ? -20.031 35.25 5.59 1 36.62 188 ASP A O 1
ATOM 1471 N N . ASP A 1 189 ? -20.453 33.125 5.621 1 34.94 189 ASP A N 1
ATOM 1472 C CA . ASP A 1 189 ? -20.906 33.5 6.953 1 34.94 189 ASP A CA 1
ATOM 1473 C C . ASP A 1 189 ? -19.734 33.688 7.906 1 34.94 189 ASP A C 1
ATOM 1475 O O . ASP A 1 189 ? -18.859 32.844 8.023 1 34.94 189 ASP A O 1
ATOM 1479 N N . GLY A 1 190 ? -19.125 34.656 8.039 1 36.97 190 GLY A N 1
ATOM 1480 C CA . GLY A 1 190 ? -18.297 35.5 8.898 1 36.97 190 GLY A CA 1
ATOM 1481 C C . GLY A 1 190 ? -17.391 34.688 9.812 1 36.97 190 GLY A C 1
ATOM 1482 O O . GLY A 1 190 ? -16.609 35.281 10.57 1 36.97 190 GLY A O 1
ATOM 1483 N N . ASP A 1 191 ? -17.812 33.688 10.508 1 39.03 191 ASP A N 1
ATOM 1484 C CA . ASP A 1 191 ? -17.078 33.375 11.727 1 39.03 191 ASP A CA 1
ATOM 1485 C C . ASP A 1 191 ? -15.859 32.5 11.43 1 39.03 191 ASP A C 1
ATOM 1487 O O . ASP A 1 191 ? -16 31.359 10.984 1 39.03 191 ASP A O 1
ATOM 1491 N N . GLY A 1 192 ? -14.672 32.969 10.844 1 46.84 192 GLY A N 1
ATOM 1492 C CA . GLY A 1 192 ? -13.219 32.875 10.727 1 46.84 192 GLY A CA 1
ATOM 1493 C C . GLY A 1 192 ? -12.695 31.453 10.703 1 46.84 192 GLY A C 1
ATOM 1494 O O . GLY A 1 192 ? -11.578 31.219 10.25 1 46.84 192 GLY A O 1
ATOM 1495 N N . ASP A 1 193 ? -12.984 30.359 11.469 1 60.56 193 ASP A N 1
ATOM 1496 C CA . ASP A 1 193 ? -11.953 29.359 11.758 1 60.56 193 ASP A CA 1
ATOM 1497 C C . ASP A 1 193 ? -12.117 28.125 10.875 1 60.56 193 ASP A C 1
ATOM 1499 O O . ASP A 1 193 ? -12.766 27.156 11.266 1 60.56 193 ASP A O 1
ATOM 1503 N N . ALA A 1 194 ? -11.945 28.094 9.531 1 75.94 194 ALA A N 1
ATOM 1504 C CA . ALA A 1 194 ? -11.984 26.938 8.633 1 75.94 194 ALA A CA 1
ATOM 1505 C C . ALA A 1 194 ? -10.914 25.922 9.016 1 75.94 194 ALA A C 1
ATOM 1507 O O . ALA A 1 194 ? -9.789 26.281 9.359 1 75.94 194 ALA A O 1
ATOM 1508 N N . PRO A 1 195 ? -11.422 24.656 9.008 1 86.12 195 PRO A N 1
ATOM 1509 C CA . PRO A 1 195 ? -10.422 23.625 9.336 1 86.12 195 PRO A CA 1
ATOM 1510 C C . PRO A 1 195 ? -9.203 23.672 8.422 1 86.12 195 PRO A C 1
ATOM 1512 O O . PRO A 1 195 ? -9.344 23.828 7.203 1 86.12 195 PRO A O 1
ATOM 1515 N N . GLY A 1 196 ? -8.055 23.672 9.055 1 89.75 196 GLY A N 1
ATOM 1516 C CA . GLY A 1 196 ? -6.812 23.656 8.297 1 89.75 196 GLY A CA 1
ATOM 1517 C C . GLY A 1 196 ? -6.188 25.031 8.148 1 89.75 196 GLY A C 1
ATOM 1518 O O . GLY A 1 196 ? -5.039 25.141 7.715 1 89.75 196 GLY A O 1
ATOM 1519 N N . VAL A 1 197 ? -6.969 26.062 8.555 1 89.44 197 VAL A N 1
ATOM 1520 C CA . VAL A 1 197 ? -6.477 27.438 8.398 1 89.44 197 VAL A CA 1
ATOM 1521 C C . VAL A 1 197 ? -5.914 27.922 9.734 1 89.44 197 VAL A C 1
ATOM 1523 O O . VAL A 1 197 ? -6.527 27.734 10.781 1 89.44 197 VAL A O 1
ATOM 1526 N N . VAL A 1 198 ? -4.762 28.484 9.648 1 87.94 198 VAL A N 1
ATOM 1527 C CA . VAL A 1 198 ? -4.105 29.062 10.82 1 87.94 198 VAL A CA 1
ATOM 1528 C C . VAL A 1 198 ? -3.988 30.562 10.656 1 87.94 198 VAL A C 1
ATOM 1530 O O . VAL A 1 198 ? -3.676 31.062 9.57 1 87.94 198 VAL A O 1
ATOM 1533 N N . ALA A 1 199 ? -4.324 31.281 11.672 1 87 199 ALA A N 1
ATOM 1534 C CA . ALA A 1 199 ? -4.219 32.75 11.672 1 87 199 ALA A CA 1
ATOM 1535 C C . ALA A 1 199 ? -3.135 33.219 12.633 1 87 199 ALA A C 1
ATOM 1537 O O . ALA A 1 199 ? -2.822 32.531 13.609 1 87 199 ALA A O 1
ATOM 1538 N N . THR A 1 200 ? -2.512 34.344 12.273 1 86.38 200 THR A N 1
ATOM 1539 C CA . THR A 1 200 ? -1.56 34.938 13.188 1 86.38 200 THR A CA 1
ATOM 1540 C C . THR A 1 200 ? -2.26 35.438 14.461 1 86.38 200 THR A C 1
ATOM 1542 O O . THR A 1 200 ? -3.484 35.594 14.477 1 86.38 200 THR A O 1
ATOM 1545 N N . SER A 1 201 ? -1.445 35.656 15.453 1 83.62 201 SER A N 1
ATOM 1546 C CA . SER A 1 201 ? -2.01 36.094 16.734 1 83.62 201 SER A CA 1
ATOM 1547 C C . SER A 1 201 ? -2.787 37.406 16.594 1 83.62 201 SER A C 1
ATOM 1549 O O . SER A 1 201 ? -3.793 37.594 17.266 1 83.62 201 SER A O 1
ATOM 1551 N N . ASP A 1 202 ? -2.32 38.312 15.711 1 81.56 202 ASP A N 1
ATOM 1552 C CA . ASP A 1 202 ? -2.975 39.594 15.508 1 81.56 202 ASP A CA 1
ATOM 1553 C C . ASP A 1 202 ? -4.141 39.469 14.531 1 81.56 202 ASP A C 1
ATOM 1555 O O . ASP A 1 202 ? -4.91 40.406 14.352 1 81.56 202 ASP A O 1
ATOM 1559 N N . GLY A 1 203 ? -4.277 38.25 13.836 1 81.88 203 GLY A N 1
ATOM 1560 C CA . GLY A 1 203 ? -5.387 38 12.938 1 81.88 203 GLY A CA 1
ATOM 1561 C C . GLY A 1 203 ? -5.199 38.625 11.562 1 81.88 203 GLY A C 1
ATOM 1562 O O . GLY A 1 203 ? -6.086 38.531 10.711 1 81.88 203 GLY A O 1
ATOM 1563 N N . ASN A 1 204 ? -4.059 39.25 11.312 1 83.56 204 ASN A N 1
ATOM 1564 C CA . ASN A 1 204 ? -3.842 40.031 10.094 1 83.56 204 ASN A CA 1
ATOM 1565 C C . ASN A 1 204 ? -3.527 39.125 8.906 1 83.56 204 ASN A C 1
ATOM 1567 O O . ASN A 1 204 ? -3.742 39.5 7.754 1 83.56 204 ASN A O 1
ATOM 1571 N N . ALA A 1 205 ? -2.982 37.969 9.25 1 86.88 205 ALA A N 1
ATOM 1572 C CA . ALA A 1 205 ? -2.623 37.062 8.18 1 86.88 205 ALA A CA 1
ATOM 1573 C C . ALA A 1 205 ? -3.16 35.656 8.453 1 86.88 205 ALA A C 1
ATOM 1575 O O . ALA A 1 205 ? -3.262 35.25 9.617 1 86.88 205 ALA A O 1
ATOM 1576 N N . ARG A 1 206 ? -3.564 35.031 7.383 1 87.88 206 ARG A N 1
ATOM 1577 C CA . ARG A 1 206 ? -4.062 33.656 7.473 1 87.88 206 ARG A CA 1
ATOM 1578 C C . ARG A 1 206 ? -3.434 32.781 6.398 1 87.88 206 ARG A C 1
ATOM 1580 O O . ARG A 1 206 ? -3.035 33.25 5.34 1 87.88 206 ARG A O 1
ATOM 1587 N N . MET A 1 207 ? -3.293 31.516 6.727 1 88.94 207 MET A N 1
ATOM 1588 C CA . MET A 1 207 ? -2.768 30.531 5.773 1 88.94 207 MET A CA 1
ATOM 1589 C C . MET A 1 207 ? -3.475 29.188 5.926 1 88.94 207 MET A C 1
ATOM 1591 O O . MET A 1 207 ? -3.766 28.766 7.043 1 88.94 207 MET A O 1
ATOM 1595 N N . ASN A 1 208 ? -3.822 28.625 4.836 1 91.75 208 ASN A N 1
ATOM 1596 C CA . ASN A 1 208 ? -4.32 27.25 4.867 1 91.75 208 ASN A CA 1
ATOM 1597 C C . ASN A 1 208 ? -3.186 26.234 5.023 1 91.75 208 ASN A C 1
ATOM 1599 O O . ASN A 1 208 ? -2.627 25.766 4.031 1 91.75 208 ASN A O 1
ATOM 1603 N N . TYR A 1 209 ? -2.846 25.953 6.238 1 92.81 209 TYR A N 1
ATOM 1604 C CA . TYR A 1 209 ? -1.75 25.047 6.555 1 92.81 209 TYR A CA 1
ATOM 1605 C C . TYR A 1 209 ? -1.982 23.672 5.938 1 92.81 209 TYR A C 1
ATOM 1607 O O . TYR A 1 209 ? -1.047 23.047 5.438 1 92.81 209 TYR A O 1
ATOM 1615 N N . PHE A 1 210 ? -3.199 23.172 6.023 1 95.44 210 PHE A N 1
ATOM 1616 C CA . PHE A 1 210 ? -3.545 21.859 5.512 1 95.44 210 PHE A CA 1
ATOM 1617 C C . PHE A 1 210 ? -3.295 21.781 4.012 1 95.44 210 PHE A C 1
ATOM 1619 O O . PHE A 1 210 ? -2.68 20.812 3.531 1 95.44 210 PHE A O 1
ATOM 1626 N N . LEU A 1 211 ? -3.758 22.688 3.283 1 95.25 211 LEU A N 1
ATOM 1627 C CA . LEU A 1 211 ? -3.521 22.734 1.844 1 95.25 211 LEU A CA 1
ATOM 1628 C C . LEU A 1 211 ? -2.029 22.812 1.54 1 95.25 211 LEU A C 1
ATOM 1630 O O . LEU A 1 211 ? -1.547 22.141 0.619 1 95.25 211 LEU A O 1
ATOM 1634 N N . ALA A 1 212 ? -1.318 23.625 2.297 1 95.12 212 ALA A N 1
ATOM 1635 C CA . ALA A 1 212 ? 0.124 23.75 2.098 1 95.12 212 ALA A CA 1
ATOM 1636 C C . ALA A 1 212 ? 0.813 22.391 2.287 1 95.12 212 ALA A C 1
ATOM 1638 O O . ALA A 1 212 ? 1.761 22.062 1.569 1 95.12 212 ALA A O 1
ATOM 1639 N N . ARG A 1 213 ? 0.347 21.656 3.293 1 96.5 213 ARG A N 1
ATOM 1640 C CA . ARG A 1 213 ? 0.913 20.328 3.545 1 96.5 213 ARG A CA 1
ATOM 1641 C C . ARG A 1 213 ? 0.637 19.391 2.381 1 96.5 213 ARG A C 1
ATOM 1643 O O . ARG A 1 213 ? 1.486 18.578 2.025 1 96.5 213 ARG A O 1
ATOM 1650 N N . VAL A 1 214 ? -0.58 19.438 1.82 1 97.62 214 VAL A N 1
ATOM 1651 C CA . VAL A 1 214 ? -0.937 18.594 0.688 1 97.62 214 VAL A CA 1
ATOM 1652 C C . VAL A 1 214 ? -0.038 18.922 -0.503 1 97.62 214 VAL A C 1
ATOM 1654 O O . VAL A 1 214 ? 0.488 18.016 -1.156 1 97.62 214 VAL A O 1
ATOM 1657 N N . GLN A 1 215 ? 0.131 20.172 -0.765 1 97.06 215 GLN A N 1
ATOM 1658 C CA . GLN A 1 215 ? 0.971 20.609 -1.878 1 97.06 215 GLN A CA 1
ATOM 1659 C C . GLN A 1 215 ? 2.42 20.172 -1.675 1 97.06 215 GLN A C 1
ATOM 1661 O O . GLN A 1 215 ? 3.084 19.75 -2.621 1 97.06 215 GLN A O 1
ATOM 1666 N N . LEU A 1 216 ? 2.877 20.359 -0.446 1 97.5 216 LEU A N 1
ATOM 1667 C CA . LEU A 1 216 ? 4.238 19.938 -0.126 1 97.5 216 LEU A CA 1
ATOM 1668 C C . LEU A 1 216 ? 4.391 18.422 -0.279 1 97.5 216 LEU A C 1
ATOM 1670 O O . LEU A 1 216 ? 5.441 17.953 -0.709 1 97.5 216 LEU A O 1
ATOM 1674 N N . ALA A 1 217 ? 3.354 17.688 0.125 1 98.12 217 ALA A N 1
ATOM 1675 C CA . ALA A 1 217 ? 3.369 16.234 -0.044 1 98.12 217 ALA A CA 1
ATOM 1676 C C . ALA A 1 217 ? 3.52 15.859 -1.515 1 98.12 217 ALA A C 1
ATOM 1678 O O . ALA A 1 217 ? 4.223 14.906 -1.847 1 98.12 217 ALA A O 1
ATOM 1679 N N . ASN A 1 218 ? 2.834 16.547 -2.355 1 97.69 218 ASN A N 1
ATOM 1680 C CA . ASN A 1 218 ? 2.975 16.312 -3.789 1 97.69 218 ASN A CA 1
ATOM 1681 C C . ASN A 1 218 ? 4.414 16.531 -4.254 1 97.69 218 ASN A C 1
ATOM 1683 O O . ASN A 1 218 ? 4.93 15.758 -5.062 1 97.69 218 ASN A O 1
ATOM 1687 N N . ILE A 1 219 ? 5.02 17.547 -3.758 1 97.38 219 ILE A N 1
ATOM 1688 C CA . ILE A 1 219 ? 6.406 17.844 -4.094 1 97.38 219 ILE A CA 1
ATOM 1689 C C . ILE A 1 219 ? 7.309 16.719 -3.592 1 97.38 219 ILE A C 1
ATOM 1691 O O . ILE A 1 219 ? 8.242 16.297 -4.281 1 97.38 219 ILE A O 1
ATOM 1695 N N . GLU A 1 220 ? 7.016 16.266 -2.35 1 97.25 220 GLU A N 1
ATOM 1696 C CA . GLU A 1 220 ? 7.766 15.133 -1.812 1 97.25 220 GLU A CA 1
ATOM 1697 C C . GLU A 1 220 ? 7.727 13.938 -2.764 1 97.25 220 GLU A C 1
ATOM 1699 O O . GLU A 1 220 ? 8.727 13.242 -2.936 1 97.25 220 GLU A O 1
ATOM 1704 N N . GLY A 1 221 ? 6.535 13.703 -3.303 1 95.75 221 GLY A N 1
ATOM 1705 C CA . GLY A 1 221 ? 6.43 12.656 -4.305 1 95.75 221 GLY A CA 1
ATOM 1706 C C . GLY A 1 221 ? 7.32 12.891 -5.508 1 95.75 221 GLY A C 1
ATOM 1707 O O . GLY A 1 221 ? 7.934 11.953 -6.027 1 95.75 221 GLY A O 1
ATOM 1708 N N . GLY A 1 222 ? 7.406 14.102 -5.953 1 94.38 222 GLY A N 1
ATOM 1709 C CA . GLY A 1 222 ? 8.289 14.469 -7.051 1 94.38 222 GLY A CA 1
ATOM 1710 C C . GLY A 1 222 ? 9.758 14.25 -6.727 1 94.38 222 GLY A C 1
ATOM 1711 O O . GLY A 1 222 ? 10.531 13.82 -7.586 1 94.38 222 GLY A O 1
ATOM 1712 N N . VAL A 1 223 ? 10.086 14.586 -5.492 1 93.88 223 VAL A N 1
ATOM 1713 C CA . VAL A 1 223 ? 11.469 14.406 -5.055 1 93.88 223 VAL A CA 1
ATOM 1714 C C . VAL A 1 223 ? 11.836 12.93 -5.109 1 93.88 223 VAL A C 1
ATOM 1716 O O . VAL A 1 223 ? 12.906 12.57 -5.605 1 93.88 223 VAL A O 1
ATOM 1719 N N . TYR A 1 224 ? 10.984 12.062 -4.617 1 93.62 224 TYR A N 1
ATOM 1720 C CA . TYR A 1 224 ? 11.242 10.625 -4.695 1 93.62 224 TYR A CA 1
ATOM 1721 C C . TYR A 1 224 ? 11.461 10.188 -6.137 1 93.62 224 TYR A C 1
ATOM 1723 O O . TYR A 1 224 ? 12.414 9.469 -6.441 1 93.62 224 TYR A O 1
ATOM 1731 N N . ASP A 1 225 ? 10.562 10.586 -6.984 1 91.12 225 ASP A N 1
ATOM 1732 C CA . ASP A 1 225 ? 10.609 10.18 -8.383 1 91.12 225 ASP A CA 1
ATOM 1733 C C . ASP A 1 225 ? 11.898 10.641 -9.055 1 91.12 225 ASP A C 1
ATOM 1735 O O . ASP A 1 225 ? 12.422 9.969 -9.945 1 91.12 225 ASP A O 1
ATOM 1739 N N . CYS A 1 226 ? 12.344 11.703 -8.57 1 89 226 CYS A N 1
ATOM 1740 C CA . CYS A 1 226 ? 13.516 12.328 -9.172 1 89 226 CYS A CA 1
ATOM 1741 C C . CYS A 1 226 ? 14.805 11.664 -8.688 1 89 226 CYS A C 1
ATOM 1743 O O . CYS A 1 226 ? 15.766 11.531 -9.438 1 89 226 CYS A O 1
ATOM 1745 N N . ILE A 1 227 ? 14.75 11.211 -7.469 1 87.06 227 ILE A N 1
ATOM 1746 C CA . ILE A 1 227 ? 16.016 10.844 -6.855 1 87.06 227 ILE A CA 1
ATOM 1747 C C . ILE A 1 227 ? 16.047 9.336 -6.602 1 87.06 227 ILE A C 1
ATOM 1749 O O . ILE A 1 227 ? 17.062 8.68 -6.863 1 87.06 227 ILE A O 1
ATOM 1753 N N . PHE A 1 228 ? 14.977 8.812 -6.141 1 88 228 PHE A N 1
ATOM 1754 C CA . PHE A 1 228 ? 15.078 7.488 -5.547 1 88 228 PHE A CA 1
ATOM 1755 C C . PHE A 1 228 ? 14.406 6.445 -6.434 1 88 228 PHE A C 1
ATOM 1757 O O . PHE A 1 228 ? 14.672 5.25 -6.301 1 88 228 PHE A O 1
ATOM 1764 N N . SER A 1 229 ? 13.578 6.828 -7.324 1 87.88 229 SER A N 1
ATOM 1765 C CA . SER A 1 229 ? 12.828 5.871 -8.133 1 87.88 229 SER A CA 1
ATOM 1766 C C . SER A 1 229 ? 13.75 5.117 -9.086 1 87.88 229 SER A C 1
ATOM 1768 O O . SER A 1 229 ? 14.844 5.594 -9.414 1 87.88 229 SER A O 1
ATOM 1770 N N . THR A 1 230 ? 13.32 3.947 -9.477 1 85.31 230 THR A N 1
ATOM 1771 C CA . THR A 1 230 ? 14.086 3.164 -10.445 1 85.31 230 THR A CA 1
ATOM 1772 C C . THR A 1 230 ? 14.172 3.891 -11.781 1 85.31 230 THR A C 1
ATOM 1774 O O . THR A 1 230 ? 15.172 3.783 -12.492 1 85.31 230 THR A O 1
ATOM 1777 N N . ARG A 1 231 ? 13.219 4.656 -12.086 1 81.56 231 ARG A N 1
ATOM 1778 C CA . ARG A 1 231 ? 13.219 5.449 -13.312 1 81.56 231 ARG A CA 1
ATOM 1779 C C . ARG A 1 231 ? 14.297 6.523 -13.281 1 81.56 231 ARG A C 1
ATOM 1781 O O . ARG A 1 231 ? 14.883 6.855 -14.312 1 81.56 231 ARG A O 1
ATOM 1788 N N . ALA A 1 232 ? 14.469 7.023 -12.125 1 83.94 232 ALA A N 1
ATOM 1789 C CA . ALA A 1 232 ? 15.484 8.062 -11.969 1 83.94 232 ALA A CA 1
ATOM 1790 C C . ALA A 1 232 ? 16.875 7.531 -12.297 1 83.94 232 ALA A C 1
ATOM 1792 O O . ALA A 1 232 ? 17.703 8.25 -12.852 1 83.94 232 ALA A O 1
ATOM 1793 N N . ALA A 1 233 ? 17.047 6.234 -12 1 79.38 233 ALA A N 1
ATOM 1794 C CA . ALA A 1 233 ? 18.344 5.617 -12.219 1 79.38 233 ALA A CA 1
ATOM 1795 C C . ALA A 1 233 ? 18.625 5.41 -13.703 1 79.38 233 ALA A C 1
ATOM 1797 O O . ALA A 1 233 ? 19.781 5.363 -14.133 1 79.38 233 ALA A O 1
ATOM 1798 N N . LYS A 1 234 ? 17.594 5.418 -14.461 1 82.19 234 LYS A N 1
ATOM 1799 C CA . LYS A 1 234 ? 17.734 5.141 -15.891 1 82.19 234 LYS A CA 1
ATOM 1800 C C . LYS A 1 234 ? 17.781 6.434 -16.703 1 82.19 234 LYS A C 1
ATOM 1802 O O . LYS A 1 234 ? 18.078 6.41 -17.891 1 82.19 234 LYS A O 1
ATOM 1807 N N . ARG A 1 235 ? 17.625 7.535 -16.094 1 83.38 235 ARG A N 1
ATOM 1808 C CA . ARG A 1 235 ? 17.594 8.82 -16.797 1 83.38 235 ARG A CA 1
ATOM 1809 C C . ARG A 1 235 ? 19 9.305 -17.125 1 83.38 235 ARG A C 1
ATOM 1811 O O . ARG A 1 235 ? 19.938 9.031 -16.391 1 83.38 235 ARG A O 1
ATOM 1818 N N . SER A 1 236 ? 19.078 10.008 -18.266 1 84.25 236 SER A N 1
ATOM 1819 C CA . SER A 1 236 ? 20.328 10.672 -18.625 1 84.25 236 SER A CA 1
ATOM 1820 C C . SER A 1 236 ? 20.641 11.82 -17.672 1 84.25 236 SER A C 1
ATOM 1822 O O . SER A 1 236 ? 19.766 12.289 -16.953 1 84.25 236 SER A O 1
ATOM 1824 N N . PRO A 1 237 ? 21.875 12.203 -17.594 1 79.25 237 PRO A N 1
ATOM 1825 C CA . PRO A 1 237 ? 22.219 13.328 -16.719 1 79.25 237 PRO A CA 1
ATOM 1826 C C . PRO A 1 237 ? 21.422 14.586 -17.031 1 79.25 237 PRO A C 1
ATOM 1828 O O . PRO A 1 237 ? 21.031 15.312 -16.109 1 79.25 237 PRO A O 1
ATOM 1831 N N . GLU A 1 238 ? 21.156 14.758 -18.281 1 84.06 238 GLU A N 1
ATOM 1832 C CA . GLU A 1 238 ? 20.375 15.93 -18.672 1 84.06 238 GLU A CA 1
ATOM 1833 C C . GLU A 1 238 ? 18.938 15.828 -18.188 1 84.06 238 GLU A C 1
ATOM 1835 O O . GLU A 1 238 ? 18.359 16.812 -17.703 1 84.06 238 GLU A O 1
ATOM 1840 N N . GLU A 1 239 ? 18.422 14.617 -18.312 1 84.94 239 GLU A N 1
ATOM 1841 C CA . GLU A 1 239 ? 17.047 14.383 -17.875 1 84.94 239 GLU A CA 1
ATOM 1842 C C . GLU A 1 239 ? 16.938 14.5 -16.344 1 84.94 239 GLU A C 1
ATOM 1844 O O . GLU A 1 239 ? 15.922 14.984 -15.836 1 84.94 239 GLU A O 1
ATOM 1849 N N . ARG A 1 240 ? 17.922 14.102 -15.688 1 83.44 240 ARG A N 1
ATOM 1850 C CA . ARG A 1 240 ? 17.953 14.188 -14.234 1 83.44 240 ARG A CA 1
ATOM 1851 C C . ARG A 1 240 ? 18 15.641 -13.766 1 83.44 240 ARG A C 1
ATOM 1853 O O . ARG A 1 240 ? 17.328 16 -12.797 1 83.44 240 ARG A O 1
ATOM 1860 N N . LEU A 1 241 ? 18.812 16.391 -14.453 1 81.38 241 LEU A N 1
ATOM 1861 C CA . LEU A 1 241 ? 18.922 17.812 -14.117 1 81.38 241 LEU A CA 1
ATOM 1862 C C . LEU A 1 241 ? 17.594 18.516 -14.375 1 81.38 241 LEU A C 1
ATOM 1864 O O . LEU A 1 241 ? 17.172 19.359 -13.578 1 81.38 241 LEU A O 1
ATOM 1868 N N . ALA A 1 242 ? 17.031 18.156 -15.461 1 86.69 242 ALA A N 1
ATOM 1869 C CA . ALA A 1 242 ? 15.742 18.766 -15.789 1 86.69 242 ALA A CA 1
ATOM 1870 C C . ALA A 1 242 ? 14.688 18.406 -14.75 1 86.69 242 ALA A C 1
ATOM 1872 O O . ALA A 1 242 ? 13.852 19.234 -14.398 1 86.69 242 ALA A O 1
ATOM 1873 N N . ALA A 1 243 ? 14.695 17.156 -14.32 1 87.31 243 ALA A N 1
ATOM 1874 C CA . ALA A 1 243 ? 13.758 16.703 -13.297 1 87.31 243 ALA A CA 1
ATOM 1875 C C . ALA A 1 243 ? 14 17.422 -11.969 1 87.31 243 ALA A C 1
ATOM 1877 O O . ALA A 1 243 ? 13.055 17.812 -11.289 1 87.31 243 ALA A O 1
ATOM 1878 N N . ALA A 1 244 ? 15.211 17.562 -11.617 1 85.44 244 ALA A N 1
ATOM 1879 C CA . ALA A 1 244 ? 15.57 18.266 -10.383 1 85.44 244 ALA A CA 1
ATOM 1880 C C . ALA A 1 244 ? 15.125 19.719 -10.43 1 85.44 244 ALA A C 1
ATOM 1882 O O . ALA A 1 244 ? 14.602 20.25 -9.445 1 85.44 244 ALA A O 1
ATOM 1883 N N . ASP A 1 245 ? 15.336 20.297 -11.578 1 86.88 245 ASP A N 1
ATOM 1884 C CA . ASP A 1 245 ? 14.945 21.688 -11.75 1 86.88 245 ASP A CA 1
ATOM 1885 C C . ASP A 1 245 ? 13.43 21.859 -11.641 1 86.88 245 ASP A C 1
ATOM 1887 O O . ASP A 1 245 ? 12.953 22.859 -11.109 1 86.88 245 ASP A O 1
ATOM 1891 N N . SER A 1 246 ? 12.82 20.906 -12.18 1 90.38 246 SER A N 1
ATOM 1892 C CA . SER A 1 246 ? 11.359 20.969 -12.117 1 90.38 246 SER A CA 1
ATOM 1893 C C . SER A 1 246 ? 10.867 20.875 -10.672 1 90.38 246 SER A C 1
ATOM 1895 O O . SER A 1 246 ? 9.961 21.625 -10.281 1 90.38 246 SER A O 1
ATOM 1897 N N . VAL A 1 247 ? 11.438 20.047 -9.875 1 91.75 247 VAL A N 1
ATOM 1898 C CA . VAL A 1 247 ? 11.047 19.875 -8.484 1 91.75 247 VAL A CA 1
ATOM 1899 C C . VAL A 1 247 ? 11.422 21.125 -7.684 1 91.75 247 VAL A C 1
ATOM 1901 O O . VAL A 1 247 ? 10.656 21.578 -6.84 1 91.75 247 VAL A O 1
ATOM 1904 N N . LEU A 1 248 ? 12.578 21.672 -7.961 1 87.75 248 LEU A N 1
ATOM 1905 C CA . LEU A 1 248 ? 13.016 22.891 -7.277 1 87.75 248 LEU A CA 1
ATOM 1906 C C . LEU A 1 248 ? 12.102 24.062 -7.617 1 87.75 248 LEU A C 1
ATOM 1908 O O . LEU A 1 248 ? 11.797 24.891 -6.754 1 87.75 248 LEU A O 1
ATOM 1912 N N . GLY A 1 249 ? 11.797 24.062 -8.898 1 91.56 249 GLY A N 1
ATOM 1913 C CA . GLY A 1 249 ? 10.859 25.094 -9.305 1 91.56 249 GLY A CA 1
ATOM 1914 C C . GLY A 1 249 ? 9.523 25 -8.594 1 91.56 249 GLY A C 1
ATOM 1915 O O . GLY A 1 249 ? 8.945 26.016 -8.211 1 91.56 249 GLY A O 1
ATOM 1916 N N . ALA A 1 250 ? 9.031 23.812 -8.422 1 94.75 250 ALA A N 1
ATOM 1917 C CA . ALA A 1 250 ? 7.773 23.594 -7.711 1 94.75 250 ALA A CA 1
ATOM 1918 C C . ALA A 1 250 ? 7.898 23.984 -6.242 1 94.75 250 ALA A C 1
ATOM 1920 O O . ALA A 1 250 ? 6.965 24.562 -5.668 1 94.75 250 ALA A O 1
ATOM 1921 N N . LEU A 1 251 ? 8.984 23.672 -5.641 1 93.62 251 LEU A N 1
ATOM 1922 C CA . LEU A 1 251 ? 9.227 24 -4.242 1 93.62 251 LEU A CA 1
ATOM 1923 C C . LEU A 1 251 ? 9.305 25.516 -4.047 1 93.62 251 LEU A C 1
ATOM 1925 O O . LEU A 1 251 ? 8.781 26.047 -3.066 1 93.62 251 LEU A O 1
ATOM 1929 N N . GLU A 1 252 ? 9.977 26.156 -4.973 1 90.88 252 GLU A N 1
ATOM 1930 C CA . GLU A 1 252 ? 10.094 27.609 -4.906 1 90.88 252 GLU A CA 1
ATOM 1931 C C . GLU A 1 252 ? 8.727 28.281 -5.043 1 90.88 252 GLU A C 1
ATOM 1933 O O . GLU A 1 252 ? 8.43 29.25 -4.336 1 90.88 252 GLU A O 1
ATOM 1938 N N . LYS A 1 253 ? 8.039 27.781 -5.98 1 95.06 253 LYS A N 1
ATOM 1939 C CA . LYS A 1 253 ? 6.691 28.312 -6.152 1 95.06 253 LYS A CA 1
ATOM 1940 C C . LYS A 1 253 ? 5.852 28.078 -4.898 1 95.06 253 LYS A C 1
ATOM 1942 O O . LYS A 1 253 ? 5.098 28.969 -4.484 1 95.06 253 LYS A O 1
ATOM 1947 N N . TRP A 1 254 ? 5.922 26.953 -4.34 1 95.81 254 TRP A N 1
ATOM 1948 C CA . TRP A 1 254 ? 5.219 26.609 -3.105 1 95.81 254 TRP A CA 1
ATOM 1949 C C . TRP A 1 254 ? 5.637 27.547 -1.972 1 95.81 254 TRP A C 1
ATOM 1951 O O . TRP A 1 254 ? 4.793 28.047 -1.229 1 95.81 254 TRP A O 1
ATOM 1961 N N . GLN A 1 255 ? 6.922 27.812 -1.787 1 91.75 255 GLN A N 1
ATOM 1962 C CA . GLN A 1 255 ? 7.441 28.703 -0.748 1 91.75 255 GLN A CA 1
ATOM 1963 C C . GLN A 1 255 ? 6.934 30.125 -0.936 1 91.75 255 GLN A C 1
ATOM 1965 O O . GLN A 1 255 ? 6.656 30.828 0.041 1 91.75 255 GLN A O 1
ATOM 1970 N N . ALA A 1 256 ? 6.852 30.5 -2.215 1 92.12 256 ALA A N 1
ATOM 1971 C CA . ALA A 1 256 ? 6.402 31.859 -2.529 1 92.12 256 ALA A CA 1
ATOM 1972 C C . ALA A 1 256 ? 4.93 32.031 -2.168 1 92.12 256 ALA A C 1
ATOM 1974 O O . ALA A 1 256 ? 4.484 33.156 -1.915 1 92.12 256 ALA A O 1
ATOM 1975 N N . GLU A 1 257 ? 4.188 30.969 -2.123 1 91.94 257 GLU A N 1
ATOM 1976 C CA . GLU A 1 257 ? 2.76 31.031 -1.821 1 91.94 257 GLU A CA 1
ATOM 1977 C C . GLU A 1 257 ? 2.518 31.094 -0.315 1 91.94 257 GLU A C 1
ATOM 1979 O O . GLU A 1 257 ? 1.42 31.438 0.128 1 91.94 257 GLU A O 1
ATOM 1984 N N . ILE A 1 258 ? 3.529 30.797 0.492 1 91.88 258 ILE A N 1
ATOM 1985 C CA . ILE A 1 258 ? 3.414 30.891 1.943 1 91.88 258 ILE A CA 1
ATOM 1986 C C . ILE A 1 258 ? 3.518 32.344 2.373 1 91.88 258 ILE A C 1
ATOM 1988 O O . ILE A 1 258 ? 4.512 33.031 2.086 1 91.88 258 ILE A O 1
ATOM 1992 N N . PRO A 1 259 ? 2.484 32.875 3 1 91.69 259 PRO A N 1
ATOM 1993 C CA . PRO A 1 259 ? 2.582 34.25 3.484 1 91.69 259 PRO A CA 1
ATOM 1994 C C . PRO A 1 259 ? 3.82 34.469 4.348 1 91.69 259 PRO A C 1
ATOM 1996 O O . PRO A 1 259 ? 4.211 33.594 5.125 1 91.69 259 PRO A O 1
ATOM 1999 N N . SER A 1 260 ? 4.391 35.656 4.281 1 89.38 260 SER A N 1
ATOM 2000 C CA . SER A 1 260 ? 5.652 36 4.93 1 89.38 260 SER A CA 1
ATOM 2001 C C . SER A 1 260 ? 5.559 35.844 6.441 1 89.38 260 SER A C 1
ATOM 2003 O O . SER A 1 260 ? 6.539 35.469 7.098 1 89.38 260 SER A O 1
ATOM 2005 N N . GLU A 1 261 ? 4.391 36.062 6.984 1 88.31 261 GLU A N 1
ATOM 2006 C CA . GLU A 1 261 ? 4.18 35.938 8.43 1 88.31 261 GLU A CA 1
ATOM 2007 C C . GLU A 1 261 ? 4.387 34.5 8.906 1 88.31 261 GLU A C 1
ATOM 2009 O O . GLU A 1 261 ? 4.656 34.281 10.086 1 88.31 261 GLU A O 1
ATOM 2014 N N . PHE A 1 262 ? 4.254 33.594 7.922 1 89.06 262 PHE A N 1
ATOM 2015 C CA . PHE A 1 262 ? 4.355 32.188 8.305 1 89.06 262 PHE A CA 1
ATOM 2016 C C . PHE A 1 262 ? 5.652 31.578 7.789 1 89.06 262 PHE A C 1
ATOM 2018 O O . PHE A 1 262 ? 5.801 30.359 7.758 1 89.06 262 PHE A O 1
ATOM 2025 N N . GLY A 1 263 ? 6.508 32.406 7.453 1 84.06 263 GLY A N 1
ATOM 2026 C CA . GLY A 1 263 ? 7.824 31.938 7.043 1 84.06 263 GLY A CA 1
ATOM 2027 C C . GLY A 1 263 ? 8.648 31.391 8.188 1 84.06 263 GLY A C 1
ATOM 2028 O O . GLY A 1 263 ? 8.297 31.578 9.359 1 84.06 263 GLY A O 1
ATOM 2029 N N . GLY A 1 264 ? 9.773 30.766 7.973 1 80.31 264 GLY A N 1
ATOM 2030 C CA . GLY A 1 264 ? 10.633 30.062 8.922 1 80.31 264 GLY A CA 1
ATOM 2031 C C . GLY A 1 264 ? 10.773 30.797 10.242 1 80.31 264 GLY A C 1
ATOM 2032 O O . GLY A 1 264 ? 10.039 30.516 11.195 1 80.31 264 GLY A O 1
ATOM 2033 N N . ALA A 1 265 ? 11.516 31.828 10.297 1 75.44 265 ALA A N 1
ATOM 2034 C CA . ALA A 1 265 ? 11.773 32.531 11.547 1 75.44 265 ALA A CA 1
ATOM 2035 C C . ALA A 1 265 ? 10.641 33.531 11.867 1 75.44 265 ALA A C 1
ATOM 2037 O O . ALA A 1 265 ? 10.383 33.812 13.031 1 75.44 265 ALA A O 1
ATOM 2038 N N . ALA A 1 266 ? 9.922 33.812 10.945 1 77.5 266 ALA A N 1
ATOM 2039 C CA . ALA A 1 266 ? 8.891 34.844 11.102 1 77.5 266 ALA A CA 1
ATOM 2040 C C . ALA A 1 266 ? 7.703 34.281 11.898 1 77.5 266 ALA A C 1
ATOM 2042 O O . ALA A 1 266 ? 6.988 35.062 12.555 1 77.5 266 ALA A O 1
ATOM 2043 N N . VAL A 1 267 ? 7.566 33.031 11.891 1 79.69 267 VAL A N 1
ATOM 2044 C CA . VAL A 1 267 ? 6.418 32.406 12.547 1 79.69 267 VAL A CA 1
ATOM 2045 C C . VAL A 1 267 ? 6.508 32.625 14.055 1 79.69 267 VAL A C 1
ATOM 2047 O O . VAL A 1 267 ? 5.48 32.719 14.734 1 79.69 267 VAL A O 1
ATOM 2050 N N . ILE A 1 268 ? 7.715 32.75 14.508 1 78.25 268 ILE A N 1
ATOM 2051 C CA . ILE A 1 268 ? 7.938 32.906 15.938 1 78.25 268 ILE A CA 1
ATOM 2052 C C . ILE A 1 268 ? 7.254 34.188 16.422 1 78.25 268 ILE A C 1
ATOM 2054 O O . ILE A 1 268 ? 6.555 34.156 17.438 1 78.25 268 ILE A O 1
ATOM 2058 N N . ALA A 1 269 ? 7.516 35.156 15.68 1 77.62 269 ALA A N 1
ATOM 2059 C CA . ALA A 1 269 ? 6.949 36.438 16.062 1 77.62 269 ALA A CA 1
ATOM 2060 C C . ALA A 1 269 ? 5.441 36.469 15.82 1 77.62 269 ALA A C 1
ATOM 2062 O O . ALA A 1 269 ? 4.699 37.094 16.578 1 77.62 269 ALA A O 1
ATOM 2063 N N . SER A 1 270 ? 5.047 35.812 14.82 1 76.31 270 SER A N 1
ATOM 2064 C CA . SER A 1 270 ? 3.656 35.906 14.383 1 76.31 270 SER A CA 1
ATOM 2065 C C . SER A 1 270 ? 2.756 35.031 15.258 1 76.31 270 SER A C 1
ATOM 2067 O O . SER A 1 270 ? 1.557 35.281 15.367 1 76.31 270 SER A O 1
ATOM 2069 N N . MET A 1 271 ? 3.369 33.969 15.797 1 71.62 271 MET A N 1
ATOM 2070 C CA . MET A 1 271 ? 2.58 33.031 16.594 1 71.62 271 MET A CA 1
ATOM 2071 C C . MET A 1 271 ? 2.898 33.188 18.078 1 71.62 271 MET A C 1
ATOM 2073 O O . MET A 1 271 ? 2.52 32.312 18.891 1 71.62 271 MET A O 1
ATOM 2077 N N . ALA A 1 272 ? 3.762 34.125 18.453 1 60.59 272 ALA A N 1
ATOM 2078 C CA . ALA A 1 272 ? 4.312 34.312 19.781 1 60.59 272 ALA A CA 1
ATOM 2079 C C . ALA A 1 272 ? 3.238 34.156 20.859 1 60.59 272 ALA A C 1
ATOM 2081 O O . ALA A 1 272 ? 3.51 33.594 21.938 1 60.59 272 ALA A O 1
ATOM 2082 N N . ASN A 1 273 ? 2.182 34.75 20.672 1 53.84 273 ASN A N 1
ATOM 2083 C CA . ASN A 1 273 ? 1.186 34.656 21.734 1 53.84 273 ASN A CA 1
ATOM 2084 C C . ASN A 1 273 ? 0.436 33.344 21.688 1 53.84 273 ASN A C 1
ATOM 2086 O O . ASN A 1 273 ? -0.393 33.062 22.547 1 53.84 273 ASN A O 1
ATOM 2090 N N . ASP A 1 274 ? 0.785 32.656 20.609 1 57.38 274 ASP A N 1
ATOM 2091 C CA . ASP A 1 274 ? 0.045 31.406 20.438 1 57.38 274 ASP A CA 1
ATOM 2092 C C . ASP A 1 274 ? 0.829 30.219 21.016 1 57.38 274 ASP A C 1
ATOM 2094 O O . ASP A 1 274 ? 2.023 30.344 21.281 1 57.38 274 ASP A O 1
ATOM 2098 N N . ASP A 1 275 ? 0.101 29.156 21.328 1 58.69 275 ASP A N 1
ATOM 2099 C CA . ASP A 1 275 ? 0.516 27.922 22 1 58.69 275 ASP A CA 1
ATOM 2100 C C . ASP A 1 275 ? 1.624 27.219 21.219 1 58.69 275 ASP A C 1
ATOM 2102 O O . ASP A 1 275 ? 1.712 27.344 20 1 58.69 275 ASP A O 1
ATOM 2106 N N . SER A 1 276 ? 2.609 26.828 21.859 1 58.75 276 SER A N 1
ATOM 2107 C CA . SER A 1 276 ? 3.758 26.031 21.438 1 58.75 276 SER A CA 1
ATOM 2108 C C . SER A 1 276 ? 3.359 25.016 20.391 1 58.75 276 SER A C 1
ATOM 2110 O O . SER A 1 276 ? 4.168 24.641 19.531 1 58.75 276 SER A O 1
ATOM 2112 N N . ALA A 1 277 ? 2.146 24.812 20.344 1 63.56 277 ALA A N 1
ATOM 2113 C CA . ALA A 1 277 ? 1.714 23.766 19.422 1 63.56 277 ALA A CA 1
ATOM 2114 C C . ALA A 1 277 ? 1.703 24.266 17.984 1 63.56 277 ALA A C 1
ATOM 2116 O O . ALA A 1 277 ? 2.068 23.547 17.062 1 63.56 277 ALA A O 1
ATOM 2117 N N . SER A 1 278 ? 1.418 25.469 17.812 1 72.31 278 SER A N 1
ATOM 2118 C CA . SER A 1 278 ? 1.354 26.047 16.469 1 72.31 278 SER A CA 1
ATOM 2119 C C . SER A 1 278 ? 2.744 26.172 15.859 1 72.31 278 SER A C 1
ATOM 2121 O O . SER A 1 278 ? 2.93 25.906 14.664 1 72.31 278 SER A O 1
ATOM 2123 N N . ILE A 1 279 ? 3.617 26.453 16.719 1 76.38 279 ILE A N 1
ATOM 2124 C CA . ILE A 1 279 ? 4.984 26.594 16.234 1 76.38 279 ILE A CA 1
ATOM 2125 C C . ILE A 1 279 ? 5.523 25.234 15.797 1 76.38 279 ILE A C 1
ATOM 2127 O O . ILE A 1 279 ? 6.277 25.156 14.828 1 76.38 279 ILE A O 1
ATOM 2131 N N . GLY A 1 280 ? 5.059 24.25 16.469 1 80.12 280 GLY A N 1
ATOM 2132 C CA . GLY A 1 280 ? 5.477 22.891 16.109 1 80.12 280 GLY A CA 1
ATOM 2133 C C . GLY A 1 280 ? 5.066 22.484 14.711 1 80.12 280 GLY A C 1
ATOM 2134 O O . GLY A 1 280 ? 5.836 21.859 13.992 1 80.12 280 GLY A O 1
ATOM 2135 N N . PHE A 1 281 ? 3.926 22.828 14.336 1 85.81 281 PHE A N 1
ATOM 2136 C CA . PHE A 1 281 ? 3.428 22.5 13 1 85.81 281 PHE A CA 1
ATOM 2137 C C . PHE A 1 281 ? 4.277 23.172 11.93 1 85.81 281 PHE A C 1
ATOM 2139 O O . PHE A 1 281 ? 4.559 22.562 10.891 1 85.81 281 PHE A O 1
ATOM 2146 N N . PHE A 1 282 ? 4.633 24.344 12.219 1 86.75 282 PHE A N 1
ATOM 2147 C CA . PHE A 1 282 ? 5.426 25.047 11.227 1 86.75 282 PHE A CA 1
ATOM 2148 C C . PHE A 1 282 ? 6.859 24.547 11.203 1 86.75 282 PHE A C 1
ATOM 2150 O O . PHE A 1 282 ? 7.512 24.547 10.156 1 86.75 282 PHE A O 1
ATOM 2157 N N . CYS A 1 283 ? 7.312 24.094 12.359 1 84.44 283 CYS A N 1
ATOM 2158 C CA . CYS A 1 283 ? 8.602 23.422 12.352 1 84.44 283 CYS A CA 1
ATOM 2159 C C . CYS A 1 283 ? 8.586 22.219 11.422 1 84.44 283 CYS A C 1
ATOM 2161 O O . CYS A 1 283 ? 9.531 21.984 10.672 1 84.44 283 CYS A O 1
ATOM 2163 N N . ILE A 1 284 ? 7.52 21.5 11.5 1 87.06 284 ILE A N 1
ATOM 2164 C CA . ILE A 1 284 ? 7.367 20.328 10.648 1 87.06 284 ILE A CA 1
ATOM 2165 C C . ILE A 1 284 ? 7.32 20.766 9.18 1 87.06 284 ILE A C 1
ATOM 2167 O O . ILE A 1 284 ? 8.023 20.203 8.336 1 87.06 284 ILE A O 1
ATOM 2171 N N . LEU A 1 285 ? 6.57 21.719 8.906 1 91.12 285 LEU A N 1
ATOM 2172 C CA . LEU A 1 285 ? 6.379 22.203 7.539 1 91.12 285 LEU A CA 1
ATOM 2173 C C . LEU A 1 285 ? 7.707 22.641 6.93 1 91.12 285 LEU A C 1
ATOM 2175 O O . LEU A 1 285 ? 8.055 22.219 5.824 1 91.12 285 LEU A O 1
ATOM 2179 N N . HIS A 1 286 ? 8.422 23.422 7.652 1 88.12 286 HIS A N 1
ATOM 2180 C CA . HIS A 1 286 ? 9.656 23.969 7.113 1 88.12 286 HIS A CA 1
ATOM 2181 C C . HIS A 1 286 ? 10.773 22.922 7.125 1 88.12 286 HIS A C 1
ATOM 2183 O O . HIS A 1 286 ? 11.68 22.969 6.289 1 88.12 286 HIS A O 1
ATOM 2189 N N . SER A 1 287 ? 10.711 22.031 8.062 1 88.19 287 SER A N 1
ATOM 2190 C CA . SER A 1 287 ? 11.68 20.938 8.039 1 88.19 287 SER A CA 1
ATOM 2191 C C . SER A 1 287 ? 11.531 20.094 6.789 1 88.19 287 SER A C 1
ATOM 2193 O O . SER A 1 287 ? 12.523 19.656 6.203 1 88.19 287 SER A O 1
ATOM 2195 N N . ILE A 1 288 ? 10.336 19.797 6.461 1 91.75 288 ILE A N 1
ATOM 2196 C CA . ILE A 1 288 ? 10.07 19 5.273 1 91.75 288 ILE A CA 1
ATOM 2197 C C . ILE A 1 288 ? 10.523 19.75 4.027 1 91.75 288 ILE A C 1
ATOM 2199 O O . ILE A 1 288 ? 11.148 19.172 3.133 1 91.75 288 ILE A O 1
ATOM 2203 N N . SER A 1 289 ? 10.133 21.016 3.971 1 92.31 289 SER A N 1
ATOM 2204 C CA . SER A 1 289 ? 10.578 21.844 2.85 1 92.31 289 SER A CA 1
ATOM 2205 C C . SER A 1 289 ? 12.102 21.828 2.725 1 92.31 289 SER A C 1
ATOM 2207 O O . SER A 1 289 ? 12.633 21.672 1.628 1 92.31 289 SER A O 1
ATOM 2209 N N . LEU A 1 290 ? 12.773 22.031 3.832 1 87.94 290 LEU A N 1
ATOM 2210 C CA . LEU A 1 290 ? 14.234 22.016 3.854 1 87.94 290 LEU A CA 1
ATOM 2211 C C . LEU A 1 290 ? 14.773 20.672 3.398 1 87.94 290 LEU A C 1
ATOM 2213 O O . LEU A 1 290 ? 15.75 20.609 2.645 1 87.94 290 LEU A O 1
ATOM 2217 N N . ARG A 1 291 ? 14.172 19.672 3.871 1 87.38 291 ARG A N 1
ATOM 2218 C CA . ARG A 1 291 ? 14.586 18.328 3.479 1 87.38 291 ARG A CA 1
ATOM 2219 C C . ARG A 1 291 ? 14.461 18.125 1.971 1 87.38 291 ARG A C 1
ATOM 2221 O O . ARG A 1 291 ? 15.352 17.562 1.34 1 87.38 291 ARG A O 1
ATOM 2228 N N . CYS A 1 292 ? 13.406 18.5 1.404 1 91.69 292 CYS A N 1
ATOM 2229 C CA . CYS A 1 292 ? 13.203 18.391 -0.037 1 91.69 292 CYS A CA 1
ATOM 2230 C C . CYS A 1 292 ? 14.289 19.156 -0.793 1 91.69 292 CYS A C 1
ATOM 2232 O O . CYS A 1 292 ? 14.867 18.641 -1.753 1 91.69 292 CYS A O 1
ATOM 2234 N N . MET A 1 293 ? 14.594 20.297 -0.305 1 87 293 MET A N 1
ATOM 2235 C CA . MET A 1 293 ? 15.617 21.109 -0.954 1 87 293 MET A CA 1
ATOM 2236 C C . MET A 1 293 ? 16.984 20.453 -0.854 1 87 293 MET A C 1
ATOM 2238 O O . MET A 1 293 ? 17.75 20.453 -1.817 1 87 293 MET A O 1
ATOM 2242 N N . THR A 1 294 ? 17.281 19.922 0.253 1 85.62 294 THR A N 1
ATOM 2243 C CA . THR A 1 294 ? 18.578 19.281 0.484 1 85.62 294 THR A CA 1
ATOM 2244 C C . THR A 1 294 ? 18.719 18.047 -0.396 1 85.62 294 THR A C 1
ATOM 2246 O O . THR A 1 294 ? 19.781 17.828 -0.998 1 85.62 294 THR A O 1
ATOM 2249 N N . LEU A 1 295 ? 17.719 17.297 -0.462 1 86.44 295 LEU A N 1
ATOM 2250 C CA . LEU A 1 295 ? 17.766 16.062 -1.245 1 86.44 295 LEU A CA 1
ATOM 2251 C C . LEU A 1 295 ? 17.969 16.375 -2.725 1 86.44 295 LEU A C 1
ATOM 2253 O O . LEU A 1 295 ? 18.781 15.727 -3.393 1 86.44 295 LEU A O 1
ATOM 2257 N N . VAL A 1 296 ? 17.297 17.281 -3.215 1 84.44 296 VAL A N 1
ATOM 2258 C CA . VAL A 1 296 ? 17.375 17.609 -4.637 1 84.44 296 VAL A CA 1
ATOM 2259 C C . VAL A 1 296 ? 18.719 18.25 -4.945 1 84.44 296 VAL A C 1
ATOM 2261 O O . VAL A 1 296 ? 19.297 18.016 -6.016 1 84.44 296 VAL A O 1
ATOM 2264 N N . SER A 1 297 ? 19.266 19.016 -4.051 1 76.44 297 SER A N 1
ATOM 2265 C CA . SER A 1 297 ? 20.547 19.688 -4.254 1 76.44 297 SER A CA 1
ATOM 2266 C C . SER A 1 297 ? 21.703 18.703 -4.207 1 76.44 297 SER A C 1
ATOM 2268 O O . SER A 1 297 ? 22.703 18.891 -4.895 1 76.44 297 SER A O 1
ATOM 2270 N N . ARG A 1 298 ? 21.641 17.75 -3.359 1 70.56 298 ARG A N 1
ATOM 2271 C CA . ARG A 1 298 ? 22.672 16.719 -3.271 1 70.56 298 ARG A CA 1
ATOM 2272 C C . ARG A 1 298 ? 22.75 15.906 -4.562 1 70.56 298 ARG A C 1
ATOM 2274 O O . ARG A 1 298 ? 23.844 15.547 -5.008 1 70.56 298 ARG A O 1
ATOM 2281 N N . ALA A 1 299 ? 21.719 15.609 -5.07 1 60.84 299 ALA A N 1
ATOM 2282 C CA . ALA A 1 299 ? 21.688 14.859 -6.32 1 60.84 299 ALA A CA 1
ATOM 2283 C C . ALA A 1 299 ? 22.375 15.617 -7.441 1 60.84 299 ALA A C 1
ATOM 2285 O O . ALA A 1 299 ? 23 15.008 -8.32 1 60.84 299 ALA A O 1
ATOM 2286 N N . HIS A 1 300 ? 22.344 16.875 -7.309 1 57.22 300 HIS A N 1
ATOM 2287 C CA . HIS A 1 300 ? 23.016 17.734 -8.281 1 57.22 300 HIS A CA 1
ATOM 2288 C C . HIS A 1 300 ? 24.531 17.75 -8.062 1 57.22 300 HIS A C 1
ATOM 2290 O O . HIS A 1 300 ? 25.297 17.891 -9.016 1 57.22 300 HIS A O 1
ATOM 2296 N N . ALA A 1 301 ? 24.797 17.625 -6.828 1 53.75 301 ALA A N 1
ATOM 2297 C CA . ALA A 1 301 ? 26.219 17.734 -6.496 1 53.75 301 ALA A CA 1
ATOM 2298 C C . ALA A 1 301 ? 27 16.547 -7.059 1 53.75 301 ALA A C 1
ATOM 2300 O O . ALA A 1 301 ? 28.188 16.688 -7.375 1 53.75 301 ALA A O 1
ATOM 2301 N N . TRP A 1 302 ? 26.391 15.336 -7.145 1 50.31 302 TRP A N 1
ATOM 2302 C CA . TRP A 1 302 ? 27.109 14.195 -7.688 1 50.31 302 TRP A CA 1
ATOM 2303 C C . TRP A 1 302 ? 27.219 14.281 -9.203 1 50.31 302 TRP A C 1
ATOM 2305 O O . TRP A 1 302 ? 27.688 13.352 -9.859 1 50.31 302 TRP A O 1
ATOM 2315 N N . ASN A 1 303 ? 26.703 15.32 -9.68 1 50.5 303 ASN A N 1
ATOM 2316 C CA . ASN A 1 303 ? 26.859 15.578 -11.109 1 50.5 303 ASN A CA 1
ATOM 2317 C C . ASN A 1 303 ? 28.312 15.836 -11.484 1 50.5 303 ASN A C 1
ATOM 2319 O O . ASN A 1 303 ? 29.016 16.547 -10.766 1 50.5 303 ASN A O 1
ATOM 2323 N N . GLU A 1 304 ? 28.797 14.969 -12.148 1 52.5 304 GLU A N 1
ATOM 2324 C CA . GLU A 1 304 ? 30.156 15.039 -12.656 1 52.5 304 GLU A CA 1
ATOM 2325 C C . GLU A 1 304 ? 30.578 16.484 -12.922 1 52.5 304 GLU A C 1
ATOM 2327 O O . GLU A 1 304 ? 31.719 16.859 -12.656 1 52.5 304 GLU A O 1
ATOM 2332 N N . GLU A 1 305 ? 29.688 17.172 -13.312 1 50.97 305 GLU A N 1
ATOM 2333 C CA . GLU A 1 305 ? 30.062 18.531 -13.664 1 50.97 305 GLU A CA 1
ATOM 2334 C C . GLU A 1 305 ? 30.375 19.359 -12.414 1 50.97 305 GLU A C 1
ATOM 2336 O O . GLU A 1 305 ? 31.312 20.172 -12.43 1 50.97 305 GLU A O 1
ATOM 2341 N N . TRP A 1 306 ? 29.641 18.922 -11.391 1 52.09 306 TRP A N 1
ATOM 2342 C CA . TRP A 1 306 ? 29.938 19.672 -10.164 1 52.09 306 TRP A CA 1
ATOM 2343 C C . TRP A 1 306 ? 31.266 19.234 -9.57 1 52.09 306 TRP A C 1
ATOM 2345 O O . TRP A 1 306 ? 32.062 20.078 -9.172 1 52.09 306 TRP A O 1
ATOM 2355 N N . VAL A 1 307 ? 31.438 17.953 -9.531 1 53.19 307 VAL A N 1
ATOM 2356 C CA . VAL A 1 307 ? 32.719 17.453 -9.031 1 53.19 307 VAL A CA 1
ATOM 2357 C C . VAL A 1 307 ? 33.875 18 -9.875 1 53.19 307 VAL A C 1
ATOM 2359 O O . VAL A 1 307 ? 34.906 18.391 -9.344 1 53.19 307 VAL A O 1
ATOM 2362 N N . ARG A 1 308 ? 33.594 18.078 -11.117 1 56.38 308 ARG A N 1
ATOM 2363 C CA . ARG A 1 308 ? 34.625 18.672 -11.984 1 56.38 308 ARG A CA 1
ATOM 2364 C C . ARG A 1 308 ? 34.812 20.156 -11.68 1 56.38 308 ARG A C 1
ATOM 2366 O O . ARG A 1 308 ? 35.938 20.656 -11.695 1 56.38 308 ARG A O 1
ATOM 2373 N N . GLY A 1 309 ? 33.688 20.797 -11.344 1 52.69 309 GLY A N 1
ATOM 2374 C CA . GLY A 1 309 ? 33.75 22.203 -11 1 52.69 309 GLY A CA 1
ATOM 2375 C C . GLY A 1 309 ? 34.5 22.469 -9.711 1 52.69 309 GLY A C 1
ATOM 2376 O O . GLY A 1 309 ? 35.281 23.406 -9.633 1 52.69 309 GLY A O 1
ATOM 2377 N N . VAL A 1 310 ? 34.344 21.516 -8.82 1 56.97 310 VAL A N 1
ATOM 2378 C CA . VAL A 1 310 ? 35.062 21.625 -7.551 1 56.97 310 VAL A CA 1
ATOM 2379 C C . VAL A 1 310 ? 36.562 21.391 -7.773 1 56.97 310 VAL A C 1
ATOM 2381 O O . VAL A 1 310 ? 37.406 22.094 -7.195 1 56.97 310 VAL A O 1
ATOM 2384 N N . HIS A 1 311 ? 36.781 20.375 -8.625 1 58.66 311 HIS A N 1
ATOM 2385 C CA . HIS A 1 311 ? 38.188 20.125 -8.961 1 58.66 311 HIS A CA 1
ATOM 2386 C C . HIS A 1 311 ? 38.812 21.359 -9.617 1 58.66 311 HIS A C 1
ATOM 2388 O O . HIS A 1 311 ? 39.969 21.703 -9.32 1 58.66 311 HIS A O 1
ATOM 2394 N N . ASP A 1 312 ? 38.031 21.984 -10.445 1 57.91 312 ASP A N 1
ATOM 2395 C CA . ASP A 1 312 ? 38.562 23.156 -11.125 1 57.91 312 ASP A CA 1
ATOM 2396 C C . ASP A 1 312 ? 38.781 24.312 -10.148 1 57.91 312 ASP A C 1
ATOM 2398 O O . ASP A 1 312 ? 39.719 25.094 -10.305 1 57.91 312 ASP A O 1
ATOM 2402 N N . ILE A 1 313 ? 38.062 24.328 -9.148 1 55.31 313 ILE A N 1
ATOM 2403 C CA . ILE A 1 313 ? 38.219 25.344 -8.109 1 55.31 313 ILE A CA 1
ATOM 2404 C C . ILE A 1 313 ? 39.469 25.062 -7.289 1 55.31 313 ILE A C 1
ATOM 2406 O O . ILE A 1 313 ? 40.25 25.969 -6.992 1 55.31 313 ILE A O 1
ATOM 2410 N N . VAL A 1 314 ? 39.656 23.828 -6.988 1 55.44 314 VAL A N 1
ATOM 2411 C CA . VAL A 1 314 ? 40.812 23.422 -6.211 1 55.44 314 VAL A CA 1
ATOM 2412 C C . VAL A 1 314 ? 42.094 23.688 -7.012 1 55.44 314 VAL A C 1
ATOM 2414 O O . VAL A 1 314 ? 43.094 24.078 -6.453 1 55.44 314 VAL A O 1
ATOM 2417 N N . ARG A 1 315 ? 41.812 23.625 -8.328 1 60.31 315 ARG A N 1
ATOM 2418 C CA . ARG A 1 315 ? 42.969 23.859 -9.195 1 60.31 315 ARG A CA 1
ATOM 2419 C C . ARG A 1 315 ? 43.156 25.344 -9.469 1 60.31 315 ARG A C 1
ATOM 2421 O O . ARG A 1 315 ? 44.125 25.734 -10.117 1 60.31 315 ARG A O 1
ATOM 2428 N N . GLY A 1 316 ? 42.281 26.109 -8.984 1 56.09 316 GLY A N 1
ATOM 2429 C CA . GLY A 1 316 ? 42.438 27.547 -9.062 1 56.09 316 GLY A CA 1
ATOM 2430 C C . GLY A 1 316 ? 41.938 28.125 -10.375 1 56.09 316 GLY A C 1
ATOM 2431 O O . GLY A 1 316 ? 42.25 29.281 -10.695 1 56.09 316 GLY A O 1
ATOM 2432 N N . THR A 1 317 ? 41.438 27.469 -11.211 1 59.81 317 THR A N 1
ATOM 2433 C CA . THR A 1 317 ? 41.125 27.922 -12.562 1 59.81 317 THR A CA 1
ATOM 2434 C C . THR A 1 317 ? 39.75 28.547 -12.617 1 59.81 317 THR A C 1
ATOM 2436 O O . THR A 1 317 ? 39.375 29.203 -13.594 1 59.81 317 THR A O 1
ATOM 2439 N N . ARG A 1 318 ? 38.969 28.062 -11.609 1 55 318 ARG A N 1
ATOM 2440 C CA . ARG A 1 318 ? 37.625 28.625 -11.57 1 55 318 ARG A CA 1
ATOM 2441 C C . ARG A 1 318 ? 37.219 28.953 -10.141 1 55 318 ARG A C 1
ATOM 2443 O O . ARG A 1 318 ? 37.625 28.281 -9.195 1 55 318 ARG A O 1
ATOM 2450 N N . LYS A 1 319 ? 36.625 30.125 -10.086 1 53.09 319 LYS A N 1
ATOM 2451 C CA . LYS A 1 319 ? 36.031 30.531 -8.805 1 53.09 319 LYS A CA 1
ATOM 2452 C C . LYS A 1 319 ? 34.844 29.656 -8.43 1 53.09 319 LYS A C 1
ATOM 2454 O O . LYS A 1 319 ? 34.094 29.203 -9.305 1 53.09 319 LYS A O 1
ATOM 2459 N N . LEU A 1 320 ? 34.844 29.203 -7.164 1 51.78 320 LEU A N 1
ATOM 2460 C CA . LEU A 1 320 ? 33.781 28.344 -6.645 1 51.78 320 LEU A CA 1
ATOM 2461 C C . LEU A 1 320 ? 32.406 28.969 -6.836 1 51.78 320 LEU A C 1
ATOM 2463 O O . LEU A 1 320 ? 32.156 30.062 -6.32 1 51.78 320 LEU A O 1
ATOM 2467 N N . GLN A 1 321 ? 31.766 28.891 -7.98 1 51.53 321 GLN A N 1
ATOM 2468 C CA . GLN A 1 321 ? 30.391 29.375 -8.055 1 51.53 321 GLN A CA 1
ATOM 2469 C C . GLN A 1 321 ? 29.406 28.344 -7.492 1 51.53 321 GLN A C 1
ATOM 2471 O O . GLN A 1 321 ? 29.297 27.234 -8.016 1 51.53 321 GLN A O 1
ATOM 2476 N N . LEU A 1 322 ? 29.172 28.594 -6.234 1 55.88 322 LEU A N 1
ATOM 2477 C CA . LEU A 1 322 ? 28.188 27.719 -5.609 1 55.88 322 LEU A CA 1
ATOM 2478 C C . LEU A 1 322 ? 26.844 27.812 -6.32 1 55.88 322 LEU A C 1
ATOM 2480 O O . LEU A 1 322 ? 26.453 28.891 -6.789 1 55.88 322 LEU A O 1
ATOM 2484 N N . PRO A 1 323 ? 26.266 26.703 -6.641 1 61.72 323 PRO A N 1
ATOM 2485 C CA . PRO A 1 323 ? 24.922 26.75 -7.23 1 61.72 323 PRO A CA 1
ATOM 2486 C C . PRO A 1 323 ? 23.953 27.594 -6.402 1 61.72 323 PRO A C 1
ATOM 2488 O O . PRO A 1 323 ? 24.031 27.594 -5.172 1 61.72 323 PRO A O 1
ATOM 2491 N N . VAL A 1 324 ? 23.297 28.578 -7.129 1 58.19 324 VAL A N 1
ATOM 2492 C CA . VAL A 1 324 ? 22.312 29.5 -6.547 1 58.19 324 VAL A CA 1
ATOM 2493 C C . VAL A 1 324 ? 21.453 28.75 -5.527 1 58.19 324 VAL A C 1
ATOM 2495 O O . VAL A 1 324 ? 21.094 29.312 -4.488 1 58.19 324 VAL A O 1
ATOM 2498 N N . ILE A 1 325 ? 21.312 27.5 -5.594 1 69.12 325 ILE A N 1
ATOM 2499 C CA . ILE A 1 325 ? 20.406 26.734 -4.746 1 69.12 325 ILE A CA 1
ATOM 2500 C C . ILE A 1 325 ? 21.016 26.562 -3.357 1 69.12 325 ILE A C 1
ATOM 2502 O O . ILE A 1 325 ? 20.297 26.438 -2.365 1 69.12 325 ILE A O 1
ATOM 2506 N N . TRP A 1 326 ? 22.297 26.828 -3.277 1 71.69 326 TRP A N 1
ATOM 2507 C CA . TRP A 1 326 ? 22.938 26.625 -1.99 1 71.69 326 TRP A CA 1
ATOM 2508 C C . TRP A 1 326 ? 22.672 27.781 -1.047 1 71.69 326 TRP A C 1
ATOM 2510 O O . TRP A 1 326 ? 22.5 27.594 0.158 1 71.69 326 TRP A O 1
ATOM 2520 N N . SER A 1 327 ? 22.719 28.938 -1.686 1 73.38 327 SER A N 1
ATOM 2521 C CA . SER A 1 327 ? 22.406 30.094 -0.852 1 73.38 327 SER A CA 1
ATOM 2522 C C . SER A 1 327 ? 21 30 -0.27 1 73.38 327 SER A C 1
ATOM 2524 O O . SER A 1 327 ? 20.781 30.281 0.909 1 73.38 327 SER A O 1
ATOM 2526 N N . ALA A 1 328 ? 20.078 29.609 -1.102 1 75.81 328 ALA A N 1
ATOM 2527 C CA . ALA A 1 328 ? 18.703 29.422 -0.64 1 75.81 328 ALA A CA 1
ATOM 2528 C C . ALA A 1 328 ? 18.625 28.344 0.435 1 75.81 328 ALA A C 1
ATOM 2530 O O . ALA A 1 328 ? 17.859 28.484 1.401 1 75.81 328 ALA A O 1
ATOM 2531 N N . LEU A 1 329 ? 19.375 27.422 0.279 1 79.56 329 LEU A N 1
ATOM 2532 C CA . LEU A 1 329 ? 19.406 26.312 1.231 1 79.56 329 LEU A CA 1
ATOM 2533 C C . LEU A 1 329 ? 19.922 26.781 2.588 1 79.56 329 LEU A C 1
ATOM 2535 O O . LEU A 1 329 ? 19.359 26.422 3.627 1 79.56 329 LEU A O 1
ATOM 2539 N N . VAL A 1 330 ? 20.984 27.547 2.562 1 77.56 330 VAL A N 1
ATOM 2540 C CA . VAL A 1 330 ? 21.578 28.031 3.805 1 77.56 330 VAL A CA 1
ATOM 2541 C C . VAL A 1 330 ? 20.609 28.953 4.52 1 77.56 330 VAL A C 1
ATOM 2543 O O . VAL A 1 330 ? 20.438 28.875 5.738 1 77.56 330 VAL A O 1
ATOM 2546 N N . TYR A 1 331 ? 20.016 29.781 3.709 1 79.06 331 TYR A N 1
ATOM 2547 C CA . TYR A 1 331 ? 19.047 30.703 4.289 1 79.06 331 TYR A CA 1
ATOM 2548 C C . TYR A 1 331 ? 17.891 29.938 4.938 1 79.06 331 TYR A C 1
ATOM 2550 O O . TYR A 1 331 ? 17.5 30.234 6.066 1 79.06 331 TYR A O 1
ATOM 2558 N N . GLN A 1 332 ? 17.391 28.984 4.309 1 81.25 332 GLN A N 1
ATOM 2559 C CA . GLN A 1 332 ? 16.281 28.203 4.844 1 81.25 332 GLN A CA 1
ATOM 2560 C C . GLN A 1 332 ? 16.719 27.406 6.078 1 81.25 332 GLN A C 1
ATOM 2562 O O . GLN A 1 332 ? 15.961 27.281 7.035 1 81.25 332 GLN A O 1
ATOM 2567 N N . ALA A 1 333 ? 17.875 26.922 5.984 1 82.94 333 ALA A N 1
ATOM 2568 C CA . ALA A 1 333 ? 18.406 26.172 7.121 1 82.94 333 ALA A CA 1
ATOM 2569 C C . ALA A 1 333 ? 18.531 27.047 8.359 1 82.94 333 ALA A C 1
ATOM 2571 O O . ALA A 1 333 ? 18.172 26.641 9.461 1 82.94 333 ALA A O 1
ATOM 2572 N N . ARG A 1 334 ? 19.047 28.172 8.125 1 79 334 ARG A N 1
ATOM 2573 C CA . ARG A 1 334 ? 19.203 29.125 9.234 1 79 334 ARG A CA 1
ATOM 2574 C C . ARG A 1 334 ? 17.844 29.469 9.836 1 79 334 ARG A C 1
ATOM 2576 O O . ARG A 1 334 ? 17.672 29.453 11.055 1 79 334 ARG A O 1
ATOM 2583 N N . ASP A 1 335 ? 16.969 29.844 8.992 1 80.62 335 ASP A N 1
ATOM 2584 C CA . ASP A 1 335 ? 15.617 30.172 9.453 1 80.62 335 ASP A CA 1
ATOM 2585 C C . ASP A 1 335 ? 14.992 29.016 10.211 1 80.62 335 ASP A C 1
ATOM 2587 O O . ASP A 1 335 ? 14.312 29.219 11.227 1 80.62 335 ASP A O 1
ATOM 2591 N N . TYR A 1 336 ? 15.18 27.875 9.742 1 81.12 336 TYR A N 1
ATOM 2592 C CA . TYR A 1 336 ? 14.656 26.703 10.406 1 81.12 336 TYR A CA 1
ATOM 2593 C C . TYR A 1 336 ? 15.289 26.516 11.781 1 81.12 336 TYR A C 1
ATOM 2595 O O . TYR A 1 336 ? 14.609 26.141 12.734 1 81.12 336 TYR A O 1
ATOM 2603 N N . MET A 1 337 ? 16.562 26.688 11.875 1 78.75 337 MET A N 1
ATOM 2604 C CA . MET A 1 337 ? 17.234 26.516 13.156 1 78.75 337 MET A CA 1
ATOM 2605 C C . MET A 1 337 ? 16.703 27.484 14.195 1 78.75 337 MET A C 1
ATOM 2607 O O . MET A 1 337 ? 16.562 27.125 15.367 1 78.75 337 MET A O 1
ATOM 2611 N N . ILE A 1 338 ? 16.453 28.625 13.797 1 78 338 ILE A N 1
ATOM 2612 C CA . ILE A 1 338 ? 15.883 29.625 14.688 1 78 338 ILE A CA 1
ATOM 2613 C C . ILE A 1 338 ? 14.5 29.172 15.164 1 78 338 ILE A C 1
ATOM 2615 O O . ILE A 1 338 ? 14.188 29.266 16.359 1 78 338 ILE A O 1
ATOM 2619 N N . LEU A 1 339 ? 13.773 28.703 14.266 1 77.88 339 LEU A N 1
ATOM 2620 C CA . LEU A 1 339 ? 12.445 28.203 14.586 1 77.88 339 LEU A CA 1
ATOM 2621 C C . LEU A 1 339 ? 12.523 26.984 15.5 1 77.88 339 LEU A C 1
ATOM 2623 O O . LEU A 1 339 ? 11.773 26.891 16.484 1 77.88 339 LEU A O 1
ATOM 2627 N N . PHE A 1 340 ? 13.406 26.156 15.211 1 75.56 340 PHE A N 1
ATOM 2628 C CA . PHE A 1 340 ? 13.578 24.922 15.969 1 75.56 340 PHE A CA 1
ATOM 2629 C C . PHE A 1 340 ? 13.992 25.234 17.406 1 75.56 340 PHE A C 1
ATOM 2631 O O . PHE A 1 340 ? 13.547 24.562 18.344 1 75.56 340 PHE A O 1
ATOM 2638 N N . GLU A 1 341 ? 14.828 26.141 17.516 1 74.38 341 GLU A N 1
ATOM 2639 C CA . GLU A 1 341 ? 15.273 26.531 18.844 1 74.38 341 GLU A CA 1
ATOM 2640 C C . GLU A 1 341 ? 14.109 27.031 19.703 1 74.38 341 GLU A C 1
ATOM 2642 O O . GLU A 1 341 ? 14.078 26.781 20.906 1 74.38 341 GLU A O 1
ATOM 2647 N N . GLN A 1 342 ? 13.227 27.688 19.062 1 72.94 342 GLN A N 1
ATOM 2648 C CA . GLN A 1 342 ? 12.078 28.203 19.797 1 72.94 342 GLN A CA 1
ATOM 2649 C C . GLN A 1 342 ? 11.062 27.094 20.094 1 72.94 342 GLN A C 1
ATOM 2651 O O . GLN A 1 342 ? 10.375 27.141 21.109 1 72.94 342 GLN A O 1
ATOM 2656 N N . ALA A 1 343 ? 10.992 26.219 19.188 1 68 343 ALA A N 1
ATOM 2657 C CA . ALA A 1 343 ? 10.008 25.156 19.328 1 68 343 ALA A CA 1
ATOM 2658 C C . ALA A 1 343 ? 10.5 24.062 20.266 1 68 343 ALA A C 1
ATOM 2660 O O . ALA A 1 343 ? 9.703 23.375 20.922 1 68 343 ALA A O 1
ATOM 2661 N N . TRP A 1 344 ? 11.914 23.938 20.203 1 62.22 344 TRP A N 1
ATOM 2662 C CA . TRP A 1 344 ? 12.516 22.828 20.938 1 62.22 344 TRP A CA 1
ATOM 2663 C C . TRP A 1 344 ? 12.219 22.938 22.438 1 62.22 344 TRP A C 1
ATOM 2665 O O . TRP A 1 344 ? 12.336 24.031 23.016 1 62.22 344 TRP A O 1
ATOM 2675 N N . SER A 1 345 ? 11.312 22.297 22.797 1 58.41 345 SER A N 1
ATOM 2676 C CA . SER A 1 345 ? 11.164 22.078 24.234 1 58.41 345 SER A CA 1
ATOM 2677 C C . SER A 1 345 ? 11.43 20.625 24.609 1 58.41 345 SER A C 1
ATOM 2679 O O . SER A 1 345 ? 11.266 19.734 23.781 1 58.41 345 SER A O 1
ATOM 2681 N N . ALA A 1 346 ? 12.25 20.531 25.703 1 49.78 346 ALA A N 1
ATOM 2682 C CA . ALA A 1 346 ? 12.5 19.172 26.188 1 49.78 346 ALA A CA 1
ATOM 2683 C C . ALA A 1 346 ? 11.25 18.312 26.062 1 49.78 346 ALA A C 1
ATOM 2685 O O . ALA A 1 346 ? 11.336 17.078 25.984 1 49.78 346 ALA A O 1
ATOM 2686 N N . GLU A 1 347 ? 10.242 19.094 26.156 1 49.59 347 GLU A N 1
ATOM 2687 C CA . GLU A 1 347 ? 8.977 18.375 26.25 1 49.59 347 GLU A CA 1
ATOM 2688 C C . GLU A 1 347 ? 8.445 18 24.875 1 49.59 347 GLU A C 1
ATOM 2690 O O . GLU A 1 347 ? 7.652 17.078 24.734 1 49.59 347 GLU A O 1
ATOM 2695 N N . ILE A 1 348 ? 8.562 19.016 24.094 1 49.78 348 ILE A N 1
ATOM 2696 C CA . ILE A 1 348 ? 7.859 18.781 22.844 1 49.78 348 ILE A CA 1
ATOM 2697 C C . ILE A 1 348 ? 8.781 18.062 21.859 1 49.78 348 ILE A C 1
ATOM 2699 O O . ILE A 1 348 ? 9.867 18.562 21.547 1 49.78 348 ILE A O 1
ATOM 2703 N N . TRP A 1 349 ? 9.164 16.844 22.078 1 46.56 349 TRP A N 1
ATOM 2704 C CA . TRP A 1 349 ? 9.867 16.094 21.047 1 46.56 349 TRP A CA 1
ATOM 2705 C C . TRP A 1 349 ? 9.258 16.359 19.672 1 46.56 349 TRP A C 1
ATOM 2707 O O . TRP A 1 349 ? 8.07 16.125 19.453 1 46.56 349 TRP A O 1
ATOM 2717 N N . PHE A 1 350 ? 9.57 17.531 19.266 1 48.16 350 PHE A N 1
ATOM 2718 C CA . PHE A 1 350 ? 9.117 17.641 17.891 1 48.16 350 PHE A CA 1
ATOM 2719 C C . PHE A 1 350 ? 9.375 16.359 17.125 1 48.16 350 PHE A C 1
ATOM 2721 O O . PHE A 1 350 ? 10.523 16.031 16.797 1 48.16 350 PHE A O 1
ATOM 2728 N N . ARG A 1 351 ? 8.719 15.266 17.562 1 49.75 351 ARG A N 1
ATOM 2729 C CA . ARG A 1 351 ? 8.734 13.859 17.156 1 49.75 351 ARG A CA 1
ATOM 2730 C C . ARG A 1 351 ? 8.766 13.727 15.641 1 49.75 351 ARG A C 1
ATOM 2732 O O . ARG A 1 351 ? 8.484 12.656 15.094 1 49.75 351 ARG A O 1
ATOM 2739 N N . TRP A 1 352 ? 9.055 14.953 14.852 1 46.88 352 TRP A N 1
ATOM 2740 C CA . TRP A 1 352 ? 9.398 14.523 13.5 1 46.88 352 TRP A CA 1
ATOM 2741 C C . TRP A 1 352 ? 10.898 14.305 13.359 1 46.88 352 TRP A C 1
ATOM 2743 O O . TRP A 1 352 ? 11.695 15.07 13.914 1 46.88 352 TRP A O 1
ATOM 2753 N N . MET B 1 1 ? 3.064 -33.438 4.098 1 89.31 1 MET B N 1
ATOM 2754 C CA . MET B 1 1 ? 2.389 -32.219 3.719 1 89.31 1 MET B CA 1
ATOM 2755 C C . MET B 1 1 ? 3.381 -31.188 3.162 1 89.31 1 MET B C 1
ATOM 2757 O O . MET B 1 1 ? 3.143 -30.594 2.109 1 89.31 1 MET B O 1
ATOM 2761 N N . ILE B 1 2 ? 4.516 -31.078 3.828 1 91.81 2 ILE B N 1
ATOM 2762 C CA . ILE B 1 2 ? 5.508 -30.109 3.385 1 91.81 2 ILE B CA 1
ATOM 2763 C C . ILE B 1 2 ? 6.082 -30.531 2.035 1 91.81 2 ILE B C 1
ATOM 2765 O O . ILE B 1 2 ? 6.246 -29.703 1.136 1 91.81 2 ILE B O 1
ATOM 2769 N N . GLU B 1 3 ? 6.34 -31.781 1.906 1 90.81 3 GLU B N 1
ATOM 2770 C CA . GLU B 1 3 ? 6.859 -32.312 0.643 1 90.81 3 GLU B CA 1
ATOM 2771 C C . GLU B 1 3 ? 5.84 -32.125 -0.482 1 90.81 3 GLU B C 1
ATOM 2773 O O . GLU B 1 3 ? 6.211 -31.859 -1.626 1 90.81 3 GLU B O 1
ATOM 2778 N N . MET B 1 4 ? 4.617 -32.375 -0.123 1 88.88 4 MET B N 1
ATOM 2779 C CA . MET B 1 4 ? 3.566 -32.156 -1.115 1 88.88 4 MET B CA 1
ATOM 2780 C C . MET B 1 4 ? 3.523 -30.719 -1.582 1 88.88 4 MET B C 1
ATOM 2782 O O . MET B 1 4 ? 3.377 -30.453 -2.775 1 88.88 4 MET B O 1
ATOM 2786 N N . PHE B 1 5 ? 3.582 -29.844 -0.625 1 92.12 5 PHE B N 1
ATOM 2787 C CA . PHE B 1 5 ? 3.615 -28.438 -0.968 1 92.12 5 PHE B CA 1
ATOM 2788 C C . PHE B 1 5 ? 4.785 -28.125 -1.896 1 92.12 5 PHE B C 1
ATOM 2790 O O . PHE B 1 5 ? 4.613 -27.469 -2.92 1 92.12 5 PHE B O 1
ATOM 2797 N N . LEU B 1 6 ? 5.996 -28.547 -1.546 1 92.62 6 LEU B N 1
ATOM 2798 C CA . LEU B 1 6 ? 7.215 -28.219 -2.281 1 92.62 6 LEU B CA 1
ATOM 2799 C C . LEU B 1 6 ? 7.172 -28.797 -3.689 1 92.62 6 LEU B C 1
ATOM 2801 O O . LEU B 1 6 ? 7.617 -28.156 -4.645 1 92.62 6 LEU B O 1
ATOM 2805 N N . ASN B 1 7 ? 6.562 -29.938 -3.875 1 87.44 7 ASN B N 1
ATOM 2806 C CA . ASN B 1 7 ? 6.574 -30.641 -5.152 1 87.44 7 ASN B CA 1
ATOM 2807 C C . ASN B 1 7 ? 5.41 -30.203 -6.043 1 87.44 7 ASN B C 1
ATOM 2809 O O . ASN B 1 7 ? 5.445 -30.391 -7.258 1 87.44 7 ASN B O 1
ATOM 2813 N N . LYS B 1 8 ? 4.469 -29.578 -5.453 1 87.62 8 LYS B N 1
ATOM 2814 C CA . LYS B 1 8 ? 3.291 -29.234 -6.246 1 87.62 8 LYS B CA 1
ATOM 2815 C C . LYS B 1 8 ? 3.119 -27.719 -6.348 1 87.62 8 LYS B C 1
ATOM 2817 O O . LYS B 1 8 ? 3.529 -27.109 -7.336 1 87.62 8 LYS B O 1
ATOM 2822 N N . ILE B 1 9 ? 2.73 -27.078 -5.285 1 89.5 9 ILE B N 1
ATOM 2823 C CA . ILE B 1 9 ? 2.436 -25.641 -5.312 1 89.5 9 ILE B CA 1
ATOM 2824 C C . ILE B 1 9 ? 3.725 -24.859 -5.531 1 89.5 9 ILE B C 1
ATOM 2826 O O . ILE B 1 9 ? 3.801 -24.016 -6.43 1 89.5 9 ILE B O 1
ATOM 2830 N N . ASN B 1 10 ? 4.734 -25.156 -4.742 1 93.44 10 ASN B N 1
ATOM 2831 C CA . ASN B 1 10 ? 6 -24.422 -4.758 1 93.44 10 ASN B CA 1
ATOM 2832 C C . ASN B 1 10 ? 6.758 -24.641 -6.066 1 93.44 10 ASN B C 1
ATOM 2834 O O . ASN B 1 10 ? 7.574 -23.812 -6.461 1 93.44 10 ASN B O 1
ATOM 2838 N N . SER B 1 11 ? 6.504 -25.781 -6.727 1 90.38 11 SER B N 1
ATOM 2839 C CA . SER B 1 11 ? 7.184 -26.078 -7.984 1 90.38 11 SER B CA 1
ATOM 2840 C C . SER B 1 11 ? 6.656 -25.203 -9.117 1 90.38 11 SER B C 1
ATOM 2842 O O . SER B 1 11 ? 7.367 -24.938 -10.086 1 90.38 11 SER B O 1
ATOM 2844 N N . VAL B 1 12 ? 5.402 -24.75 -8.992 1 90.62 12 VAL B N 1
ATOM 2845 C CA . VAL B 1 12 ? 4.762 -23.938 -10.031 1 90.62 12 VAL B CA 1
ATOM 2846 C C . VAL B 1 12 ? 4.898 -22.453 -9.695 1 90.62 12 VAL B C 1
ATOM 2848 O O . VAL B 1 12 ? 5.148 -21.641 -10.586 1 90.62 12 VAL B O 1
ATOM 2851 N N . LEU B 1 13 ? 4.664 -22.141 -8.422 1 94.19 13 LEU B N 1
ATOM 2852 C CA . LEU B 1 13 ? 4.852 -20.812 -7.855 1 94.19 13 LEU B CA 1
ATOM 2853 C C . LEU B 1 13 ? 5.934 -20.828 -6.781 1 94.19 13 LEU B C 1
ATOM 2855 O O . LEU B 1 13 ? 5.645 -21.062 -5.605 1 94.19 13 LEU B O 1
ATOM 2859 N N . PRO B 1 14 ? 7.121 -20.547 -7.184 1 95.19 14 PRO B N 1
ATOM 2860 C CA . PRO B 1 14 ? 8.266 -20.766 -6.301 1 95.19 14 PRO B CA 1
ATOM 2861 C C . PRO B 1 14 ? 8.375 -19.734 -5.184 1 95.19 14 PRO B C 1
ATOM 2863 O O . PRO B 1 14 ? 9.109 -18.75 -5.316 1 95.19 14 PRO B O 1
ATOM 2866 N N . LEU B 1 15 ? 7.77 -20.031 -4.098 1 97.44 15 LEU B N 1
ATOM 2867 C CA . LEU B 1 15 ? 7.746 -19.156 -2.932 1 97.44 15 LEU B CA 1
ATOM 2868 C C . LEU B 1 15 ? 8.984 -19.375 -2.066 1 97.44 15 LEU B C 1
ATOM 2870 O O . LEU B 1 15 ? 9.586 -18.406 -1.589 1 97.44 15 LEU B O 1
ATOM 2874 N N . PHE B 1 16 ? 9.32 -20.656 -1.84 1 97.25 16 PHE B N 1
ATOM 2875 C CA . PHE B 1 16 ? 10.461 -20.984 -1 1 97.25 16 PHE B CA 1
ATOM 2876 C C . PHE B 1 16 ? 11.492 -21.797 -1.783 1 97.25 16 PHE B C 1
ATOM 2878 O O . PHE B 1 16 ? 11.133 -22.531 -2.701 1 97.25 16 PHE B O 1
ATOM 2885 N N . HIS B 1 17 ? 12.727 -21.547 -1.495 1 94.19 17 HIS B N 1
ATOM 2886 C CA . HIS B 1 17 ? 13.734 -22.531 -1.9 1 94.19 17 HIS B CA 1
ATOM 2887 C C . HIS B 1 17 ? 13.609 -23.812 -1.09 1 94.19 17 HIS B C 1
ATOM 2889 O O . HIS B 1 17 ? 13.688 -23.781 0.14 1 94.19 17 HIS B O 1
ATOM 2895 N N . ALA B 1 18 ? 13.5 -24.906 -1.756 1 93 18 ALA B N 1
ATOM 2896 C CA . ALA B 1 18 ? 13.156 -26.156 -1.102 1 93 18 ALA B CA 1
ATOM 2897 C C . ALA B 1 18 ? 14.203 -26.547 -0.067 1 93 18 ALA B C 1
ATOM 2899 O O . ALA B 1 18 ? 13.867 -26.875 1.077 1 93 18 ALA B O 1
ATOM 2900 N N . GLY B 1 19 ? 15.492 -26.516 -0.467 1 92 19 GLY B N 1
ATOM 2901 C CA . GLY B 1 19 ? 16.562 -26.906 0.439 1 92 19 GLY B CA 1
ATOM 2902 C C . GLY B 1 19 ? 16.625 -26.062 1.691 1 92 19 GLY B C 1
ATOM 2903 O O . GLY B 1 19 ? 16.703 -26.594 2.803 1 92 19 GLY B O 1
ATOM 2904 N N . THR B 1 20 ? 16.484 -24.766 1.533 1 92.75 20 THR B N 1
ATOM 2905 C CA . THR B 1 20 ? 16.547 -23.828 2.65 1 92.75 20 THR B CA 1
ATOM 2906 C C . THR B 1 20 ? 15.32 -23.984 3.553 1 92.75 20 THR B C 1
ATOM 2908 O O . THR B 1 20 ? 15.43 -23.891 4.777 1 92.75 20 THR B O 1
ATOM 2911 N N . PHE B 1 21 ? 14.211 -24.25 2.994 1 95.38 21 PHE B N 1
ATOM 2912 C CA . PHE B 1 21 ? 12.984 -24.359 3.775 1 95.38 21 PHE B CA 1
ATOM 2913 C C . PHE B 1 21 ? 13 -25.641 4.621 1 95.38 21 PHE B C 1
ATOM 2915 O O . PHE B 1 21 ? 12.578 -25.625 5.777 1 95.38 21 PHE B O 1
ATOM 2922 N N . LEU B 1 22 ? 13.453 -26.719 4.027 1 94.56 22 LEU B N 1
ATOM 2923 C CA . LEU B 1 22 ? 13.523 -27.969 4.766 1 94.56 22 LEU B CA 1
ATOM 2924 C C . LEU B 1 22 ? 14.484 -27.859 5.941 1 94.56 22 LEU B C 1
ATOM 2926 O O . LEU B 1 22 ? 14.234 -28.406 7.016 1 94.56 22 LEU B O 1
ATOM 2930 N N . ARG B 1 23 ? 15.578 -27.172 5.723 1 93.19 23 ARG B N 1
ATOM 2931 C CA . ARG B 1 23 ? 16.5 -26.922 6.824 1 93.19 23 ARG B CA 1
ATOM 2932 C C . ARG B 1 23 ? 15.836 -26.094 7.918 1 93.19 23 ARG B C 1
ATOM 2934 O O . ARG B 1 23 ? 16.047 -26.359 9.109 1 93.19 23 ARG B O 1
ATOM 2941 N N . LEU B 1 24 ? 15.062 -25.156 7.449 1 93.81 24 LEU B N 1
ATOM 2942 C CA . LEU B 1 24 ? 14.328 -24.297 8.383 1 9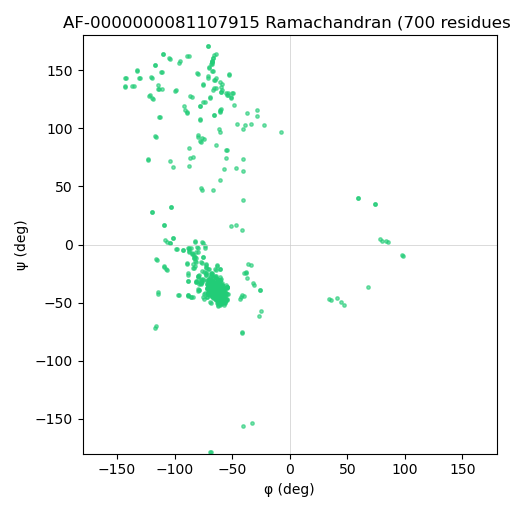3.81 24 LEU B CA 1
ATOM 2943 C C . LEU B 1 24 ? 13.367 -25.125 9.227 1 93.81 24 LEU B C 1
ATOM 2945 O O . LEU B 1 24 ? 13.242 -24.891 10.43 1 93.81 24 LEU B O 1
ATOM 2949 N N . VAL B 1 25 ? 12.641 -26.047 8.633 1 93.62 25 VAL B N 1
ATOM 2950 C CA . VAL B 1 25 ? 11.695 -26.906 9.336 1 93.62 25 VAL B CA 1
ATOM 2951 C C . VAL B 1 25 ? 12.438 -27.734 10.383 1 93.62 25 VAL B C 1
ATOM 2953 O O . VAL B 1 25 ? 11.984 -27.844 11.531 1 93.62 25 VAL B O 1
ATOM 2956 N N . GLY B 1 26 ? 13.578 -28.297 9.977 1 90.81 26 GLY B N 1
ATOM 2957 C CA . GLY B 1 26 ? 14.383 -29.078 10.898 1 90.81 26 GLY B CA 1
ATOM 2958 C C . GLY B 1 26 ? 14.852 -28.281 12.102 1 90.81 26 GLY B C 1
ATOM 2959 O O . GLY B 1 26 ? 14.781 -28.766 13.234 1 90.81 26 GLY B O 1
ATOM 2960 N N . GLU B 1 27 ? 15.273 -27.109 11.859 1 89.88 27 GLU B N 1
ATOM 2961 C CA . GLU B 1 27 ? 15.773 -26.234 12.922 1 89.88 27 GLU B CA 1
ATOM 2962 C C . GLU B 1 27 ? 14.648 -25.828 13.867 1 89.88 27 GLU B C 1
ATOM 2964 O O . GLU B 1 27 ? 14.844 -25.75 15.086 1 89.88 27 GLU B O 1
ATOM 2969 N N . CYS B 1 28 ? 13.531 -25.516 13.289 1 87.12 28 CYS B N 1
ATOM 2970 C CA . CYS B 1 28 ? 12.398 -25.062 14.078 1 87.12 28 CYS B CA 1
ATOM 2971 C C . CYS B 1 28 ? 11.93 -26.141 15.039 1 87.12 28 CYS B C 1
ATOM 2973 O O . CYS B 1 28 ? 11.633 -25.859 16.203 1 87.12 28 CYS B O 1
ATOM 2975 N N . TYR B 1 29 ? 11.906 -27.375 14.641 1 83.56 29 TYR B N 1
ATOM 2976 C CA . TYR B 1 29 ? 11.336 -28.438 15.469 1 83.56 29 TYR B CA 1
ATOM 2977 C C . TYR B 1 29 ? 12.406 -29.094 16.328 1 83.56 29 TYR B C 1
ATOM 2979 O O . TYR B 1 29 ? 12.102 -29.953 17.156 1 83.56 29 TYR B O 1
ATOM 2987 N N . SER B 1 30 ? 13.672 -28.703 16.141 1 84.44 30 SER B N 1
ATOM 2988 C CA . SER B 1 30 ? 14.727 -29.156 17.031 1 84.44 30 SER B CA 1
ATOM 2989 C C . SER B 1 30 ? 14.758 -28.328 18.312 1 84.44 30 SER B C 1
ATOM 2991 O O . SER B 1 30 ? 15.391 -28.703 19.297 1 84.44 30 SER B O 1
ATOM 2993 N N . ARG B 1 31 ? 14.078 -27.297 18.312 1 81.69 31 ARG B N 1
ATOM 2994 C CA . ARG B 1 31 ? 14.047 -26.391 19.469 1 81.69 31 ARG B CA 1
ATOM 2995 C C . ARG B 1 31 ? 12.75 -26.547 20.25 1 81.69 31 ARG B C 1
ATOM 2997 O O . ARG B 1 31 ? 11.75 -27.031 19.703 1 81.69 31 ARG B O 1
ATOM 3004 N N . THR B 1 32 ? 12.836 -26.125 21.422 1 79.5 32 THR B N 1
ATOM 3005 C CA . THR B 1 32 ? 11.625 -26.078 22.234 1 79.5 32 THR B CA 1
ATOM 3006 C C . THR B 1 32 ? 10.68 -25 21.734 1 79.5 32 THR B C 1
ATOM 3008 O O . THR B 1 32 ? 11.117 -24.016 21.125 1 79.5 32 THR B O 1
ATOM 3011 N N . PRO B 1 33 ? 9.391 -25.125 21.922 1 76.69 33 PRO B N 1
ATOM 3012 C CA . PRO B 1 33 ? 8.398 -24.203 21.375 1 76.69 33 PRO B CA 1
ATOM 3013 C C . PRO B 1 33 ? 8.68 -22.75 21.75 1 76.69 33 PRO B C 1
ATOM 3015 O O . PRO B 1 33 ? 8.477 -21.844 20.938 1 76.69 33 PRO B O 1
ATOM 3018 N N . ARG B 1 34 ? 9.148 -22.469 22.906 1 76.62 34 ARG B N 1
ATOM 3019 C CA . ARG B 1 34 ? 9.375 -21.109 23.375 1 76.62 34 ARG B CA 1
ATOM 3020 C C . ARG B 1 34 ? 10.578 -20.484 22.672 1 76.62 34 ARG B C 1
ATOM 3022 O O . ARG B 1 34 ? 10.688 -19.266 22.594 1 76.62 34 ARG B O 1
ATOM 3029 N N . GLN B 1 35 ? 11.359 -21.297 22.094 1 81 35 GLN B N 1
ATOM 3030 C CA . GLN B 1 35 ? 12.609 -20.828 21.516 1 81 35 GLN B CA 1
ATOM 3031 C C . GLN B 1 35 ? 12.508 -20.734 19.984 1 81 35 GLN B C 1
ATOM 3033 O O . GLN B 1 35 ? 13.445 -20.297 19.328 1 81 35 GLN B O 1
ATOM 3038 N N . ARG B 1 36 ? 11.398 -21.047 19.547 1 86.88 36 ARG B N 1
ATOM 3039 C CA . ARG B 1 36 ? 11.242 -21.078 18.094 1 86.88 36 ARG B CA 1
ATOM 3040 C C . ARG B 1 36 ? 11.156 -19.672 17.516 1 86.88 36 ARG B C 1
ATOM 3042 O O . ARG B 1 36 ? 10.547 -18.781 18.125 1 86.88 36 ARG B O 1
ATOM 3049 N N . ASP B 1 37 ? 11.812 -19.5 16.438 1 92.5 37 ASP B N 1
ATOM 3050 C CA . ASP B 1 37 ? 11.633 -18.281 15.664 1 92.5 37 ASP B CA 1
ATOM 3051 C C . ASP B 1 37 ? 10.188 -18.125 15.195 1 92.5 37 ASP B C 1
ATOM 3053 O O . ASP B 1 37 ? 9.695 -18.953 14.414 1 92.5 37 ASP B O 1
ATOM 3057 N N . PRO B 1 38 ? 9.516 -17.125 15.664 1 94.88 38 PRO B N 1
ATOM 3058 C CA . PRO B 1 38 ? 8.102 -16.969 15.312 1 94.88 38 PRO B CA 1
ATOM 3059 C C . PRO B 1 38 ? 7.879 -16.875 13.805 1 94.88 38 PRO B C 1
ATOM 3061 O O . PRO B 1 38 ? 6.855 -17.344 13.297 1 94.88 38 PRO B O 1
ATOM 3064 N N . VAL B 1 39 ? 8.742 -16.281 13.086 1 96.94 39 VAL B N 1
ATOM 3065 C CA . VAL B 1 39 ? 8.586 -16.141 11.648 1 96.94 39 VAL B CA 1
ATOM 3066 C C . VAL B 1 39 ? 8.688 -17.5 10.977 1 96.94 39 VAL B C 1
ATOM 3068 O O . VAL B 1 39 ? 7.891 -17.844 10.094 1 96.94 39 VAL B O 1
ATOM 3071 N N . ALA B 1 40 ? 9.664 -18.297 11.406 1 96.19 40 ALA B N 1
ATOM 3072 C CA . ALA B 1 40 ? 9.805 -19.641 10.867 1 96.19 40 ALA B CA 1
ATOM 3073 C C . ALA B 1 40 ? 8.57 -20.484 11.164 1 96.19 40 ALA B C 1
ATOM 3075 O O . ALA B 1 40 ? 8.078 -21.203 10.297 1 96.19 40 ALA B O 1
ATOM 3076 N N . TRP B 1 41 ? 8.141 -20.359 12.359 1 96.25 41 TRP B N 1
ATOM 3077 C CA . TRP B 1 41 ? 6.945 -21.094 12.758 1 96.25 41 TRP B CA 1
ATOM 3078 C C . TRP B 1 41 ? 5.742 -20.703 11.914 1 96.25 41 TRP B C 1
ATOM 3080 O O . TRP B 1 41 ? 4.969 -21.547 11.477 1 96.25 41 TRP B O 1
ATOM 3090 N N . ALA B 1 42 ? 5.551 -19.406 11.695 1 97.88 42 ALA B N 1
ATOM 3091 C CA . ALA B 1 42 ? 4.461 -18.906 10.852 1 97.88 42 ALA B CA 1
ATOM 3092 C C . ALA B 1 42 ? 4.594 -19.422 9.422 1 97.88 42 ALA B C 1
ATOM 3094 O O . ALA B 1 42 ? 3.604 -19.828 8.805 1 97.88 42 ALA B O 1
ATOM 3095 N N . ALA B 1 43 ? 5.793 -19.438 8.891 1 98.19 43 ALA B N 1
ATOM 3096 C CA . ALA B 1 43 ? 6.039 -19.922 7.531 1 98.19 43 ALA B CA 1
ATOM 3097 C C . ALA B 1 43 ? 5.625 -21.375 7.379 1 98.19 43 ALA B C 1
ATOM 3099 O O . ALA B 1 43 ? 4.988 -21.75 6.391 1 98.19 43 ALA B O 1
ATOM 3100 N N . ILE B 1 44 ? 5.98 -22.172 8.352 1 97.5 44 ILE B N 1
ATOM 3101 C CA . ILE B 1 44 ? 5.637 -23.578 8.32 1 97.5 44 ILE B CA 1
ATOM 3102 C C . ILE B 1 44 ? 4.117 -23.75 8.352 1 97.5 44 ILE B C 1
ATOM 3104 O O . ILE B 1 44 ? 3.555 -24.531 7.578 1 97.5 44 ILE B O 1
ATOM 3108 N N . ASN B 1 45 ? 3.451 -23.031 9.188 1 97.38 45 ASN B N 1
ATOM 3109 C CA . ASN B 1 45 ? 1.999 -23.125 9.289 1 97.38 45 ASN B CA 1
ATOM 3110 C C . ASN B 1 45 ? 1.311 -22.672 8.008 1 97.38 45 ASN B C 1
ATOM 3112 O O . ASN B 1 45 ? 0.262 -23.188 7.637 1 97.38 45 ASN B O 1
ATOM 3116 N N . VAL B 1 46 ? 1.861 -21.703 7.359 1 97.62 46 VAL B N 1
ATOM 3117 C CA . VAL B 1 46 ? 1.305 -21.234 6.094 1 97.62 46 VAL B CA 1
ATOM 3118 C C . VAL B 1 46 ? 1.425 -22.328 5.035 1 97.62 46 VAL B C 1
ATOM 3120 O O . VAL B 1 46 ? 0.499 -22.531 4.25 1 97.62 46 VAL B O 1
ATOM 3123 N N . VAL B 1 47 ? 2.564 -22.969 5.008 1 96.94 47 VAL B N 1
ATOM 3124 C CA . VAL B 1 47 ? 2.775 -24.062 4.055 1 96.94 47 VAL B CA 1
ATOM 3125 C C . VAL B 1 47 ? 1.771 -25.172 4.316 1 96.94 47 VAL B C 1
ATOM 3127 O O . VAL B 1 47 ? 1.195 -25.734 3.381 1 96.94 47 VAL B O 1
ATOM 3130 N N . LEU B 1 48 ? 1.547 -25.484 5.582 1 95.5 48 LEU B N 1
ATOM 3131 C CA . LEU B 1 48 ? 0.562 -26.5 5.934 1 95.5 48 LEU B CA 1
ATOM 3132 C C . LEU B 1 48 ? -0.842 -26.062 5.531 1 95.5 48 LEU B C 1
ATOM 3134 O O . LEU B 1 48 ? -1.626 -26.859 5.023 1 95.5 48 LEU B O 1
ATOM 3138 N N . ALA B 1 49 ? -1.157 -24.797 5.715 1 94.06 49 ALA B N 1
ATOM 3139 C CA . ALA B 1 49 ? -2.461 -24.266 5.32 1 94.06 49 ALA B CA 1
ATOM 3140 C C . ALA B 1 49 ? -2.66 -24.375 3.811 1 94.06 49 ALA B C 1
ATOM 3142 O O . ALA B 1 49 ? -3.717 -24.797 3.348 1 94.06 49 ALA B O 1
ATOM 3143 N N . LEU B 1 50 ? -1.668 -24.016 3.049 1 92.25 50 LEU B N 1
ATOM 3144 C CA . LEU B 1 50 ? -1.744 -24.062 1.592 1 92.25 50 LEU B CA 1
ATOM 3145 C C . LEU B 1 50 ? -1.915 -25.5 1.106 1 92.25 50 LEU B C 1
ATOM 3147 O O . LEU B 1 50 ? -2.67 -25.75 0.165 1 92.25 50 LEU B O 1
ATOM 3151 N N . THR B 1 51 ? -1.213 -26.406 1.712 1 90.19 51 THR B N 1
ATOM 3152 C CA . THR B 1 51 ? -1.313 -27.812 1.338 1 90.19 51 THR B CA 1
ATOM 3153 C C . THR B 1 51 ? -2.719 -28.344 1.601 1 90.19 51 THR B C 1
ATOM 3155 O O . THR B 1 51 ? -3.299 -29.031 0.754 1 90.19 51 THR B O 1
ATOM 3158 N N . CYS B 1 52 ? -3.27 -27.969 2.77 1 86.06 52 CYS B N 1
ATOM 3159 C CA . CYS B 1 52 ? -4.625 -28.391 3.102 1 86.06 52 CYS B CA 1
ATOM 3160 C C . CYS B 1 52 ? -5.633 -27.828 2.115 1 86.06 52 CYS B C 1
ATOM 3162 O O . CYS B 1 52 ? -6.621 -28.484 1.775 1 86.06 52 CYS B O 1
ATOM 3164 N N . GLN B 1 53 ? -5.375 -26.719 1.687 1 83.12 53 GLN B N 1
ATOM 3165 C CA . GLN B 1 53 ? -6.324 -26.016 0.825 1 83.12 53 GLN B CA 1
ATOM 3166 C C . GLN B 1 53 ? -6.258 -26.547 -0.606 1 83.12 53 GLN B C 1
ATOM 3168 O O . GLN B 1 53 ? -7.289 -26.719 -1.258 1 83.12 53 GLN B O 1
ATOM 3173 N N . GLN B 1 54 ? -5.113 -26.844 -1.104 1 75.69 54 GLN B N 1
ATOM 3174 C CA . GLN B 1 54 ? -4.965 -27.031 -2.543 1 75.69 54 GLN B CA 1
ATOM 3175 C C . GLN B 1 54 ? -4.797 -28.516 -2.889 1 75.69 54 GLN B C 1
ATOM 3177 O O . GLN B 1 54 ? -4.957 -28.906 -4.047 1 75.69 54 GLN B O 1
ATOM 3182 N N . ILE B 1 55 ? -4.359 -29.297 -1.903 1 67.44 55 ILE B N 1
ATOM 3183 C CA . ILE B 1 55 ? -4.07 -30.688 -2.25 1 67.44 55 ILE B CA 1
ATOM 3184 C C . ILE B 1 55 ? -5.066 -31.609 -1.56 1 67.44 55 ILE B C 1
ATOM 3186 O O . ILE B 1 55 ? -5.309 -31.484 -0.356 1 67.44 55 ILE B O 1
ATOM 3190 N N . SER B 1 56 ? -5.949 -32.188 -2.369 1 58.84 56 SER B N 1
ATOM 3191 C CA . SER B 1 56 ? -6.84 -33.219 -1.829 1 58.84 56 SER B CA 1
ATOM 3192 C C . SER B 1 56 ? -6.051 -34.406 -1.286 1 58.84 56 SER B C 1
ATOM 3194 O O . SER B 1 56 ? -5.121 -34.875 -1.937 1 58.84 56 SER B O 1
ATOM 3196 N N . PRO B 1 57 ? -6.184 -34.531 0.052 1 52.16 57 PRO B N 1
ATOM 3197 C CA . PRO B 1 57 ? -5.469 -35.719 0.508 1 52.16 57 PRO B CA 1
ATOM 3198 C C . PRO B 1 57 ? -5.805 -36.969 -0.315 1 52.16 57 PRO B C 1
ATOM 3200 O O . PRO B 1 57 ? -6.906 -37.062 -0.856 1 52.16 57 PRO B O 1
ATOM 3203 N N . PRO B 1 58 ? -4.73 -37.719 -0.782 1 47.31 58 PRO B N 1
ATOM 3204 C CA . PRO B 1 58 ? -4.969 -38.938 -1.555 1 47.31 58 PRO B CA 1
ATOM 3205 C C . PRO B 1 58 ? -6.133 -39.75 -1.01 1 47.31 58 PRO B C 1
ATOM 3207 O O . PRO B 1 58 ? -6.711 -40.562 -1.735 1 47.31 58 PRO B O 1
ATOM 3210 N N . ASP B 1 59 ? -6.203 -39.906 0.264 1 45.41 59 ASP B N 1
ATOM 3211 C CA . ASP B 1 59 ? -7.129 -40.906 0.735 1 45.41 59 ASP B CA 1
ATOM 3212 C C . ASP B 1 59 ? -8.57 -40.438 0.667 1 45.41 59 ASP B C 1
ATOM 3214 O O . ASP B 1 59 ? -9.477 -41.062 1.217 1 45.41 59 ASP B O 1
ATOM 3218 N N . GLY B 1 60 ? -9.102 -39.844 -0.404 1 46.97 60 GLY B N 1
ATOM 3219 C CA . GLY B 1 60 ? -10.492 -39.625 -0.774 1 46.97 60 GLY B CA 1
ATOM 3220 C C . GLY B 1 60 ? -11.344 -39.125 0.371 1 46.97 60 GLY B C 1
ATOM 3221 O O . GLY B 1 60 ? -12.508 -38.75 0.171 1 46.97 60 GLY B O 1
ATOM 3222 N N . ASP B 1 61 ? -11.281 -39.75 1.465 1 45.47 61 ASP B N 1
ATOM 3223 C CA . ASP B 1 61 ? -12.289 -39.781 2.516 1 45.47 61 ASP B CA 1
ATOM 3224 C C . ASP B 1 61 ? -12.328 -38.469 3.285 1 45.47 61 ASP B C 1
ATOM 3226 O O . ASP B 1 61 ? -12.969 -38.375 4.336 1 45.47 61 ASP B O 1
ATOM 3230 N N . GLY B 1 62 ? -11.508 -37.469 2.998 1 50.81 62 GLY B N 1
ATOM 3231 C CA . GLY B 1 62 ? -11.555 -36.5 4.055 1 50.81 62 GLY B CA 1
ATOM 3232 C C . GLY B 1 62 ? -12.578 -35.406 3.809 1 50.81 62 GLY B C 1
ATOM 3233 O O . GLY B 1 62 ? -12.93 -35.125 2.66 1 50.81 62 GLY B O 1
ATOM 3234 N N . ASP B 1 63 ? -13.531 -35.25 4.609 1 59.75 63 ASP B N 1
ATOM 3235 C CA . ASP B 1 63 ? -14.633 -34.312 4.75 1 59.75 63 ASP B CA 1
ATOM 3236 C C . ASP B 1 63 ? -14.18 -32.875 4.445 1 59.75 63 ASP B C 1
ATOM 3238 O O . ASP B 1 63 ? -13.234 -32.375 5.059 1 59.75 63 ASP B O 1
ATOM 3242 N N . VAL B 1 64 ? -14.492 -32.406 3.146 1 65.31 64 VAL B N 1
ATOM 3243 C CA . VAL B 1 64 ? -14.289 -31.031 2.725 1 65.31 64 VAL B CA 1
ATOM 3244 C C . VAL B 1 64 ? -14.336 -30.109 3.939 1 65.31 64 VAL B C 1
ATOM 3246 O O . VAL B 1 64 ? -13.531 -29.188 4.051 1 65.31 64 VAL B O 1
ATOM 3249 N N . GLY B 1 65 ? -15.172 -30.406 4.762 1 66.56 65 GLY B N 1
ATOM 3250 C CA . GLY B 1 65 ? -15.336 -29.609 5.957 1 66.56 65 GLY B CA 1
ATOM 3251 C C . GLY B 1 65 ? -14.148 -29.672 6.895 1 66.56 65 GLY B C 1
ATOM 3252 O O . GLY B 1 65 ? -13.711 -28.656 7.43 1 66.56 65 GLY B O 1
ATOM 3253 N N . ALA B 1 66 ? -13.625 -30.828 6.969 1 71.19 66 ALA B N 1
ATOM 3254 C CA . ALA B 1 66 ? -12.484 -31.016 7.859 1 71.19 66 ALA B CA 1
ATOM 3255 C C . ALA B 1 66 ? -11.242 -30.312 7.328 1 71.19 66 ALA B C 1
ATOM 3257 O O . ALA B 1 66 ? -10.469 -29.734 8.094 1 71.19 66 ALA B O 1
ATOM 3258 N N . ARG B 1 67 ? -11.117 -30.219 6.074 1 76.94 67 ARG B N 1
ATOM 3259 C CA . ARG B 1 67 ? -9.969 -29.562 5.457 1 76.94 67 ARG B CA 1
ATOM 3260 C C . ARG B 1 67 ? -10.031 -28.047 5.652 1 76.94 67 ARG B C 1
ATOM 3262 O O . ARG B 1 67 ? -9.016 -27.422 5.953 1 76.94 67 ARG B O 1
ATOM 3269 N N . ALA B 1 68 ? -11.156 -27.656 5.422 1 76.69 68 ALA B N 1
ATOM 3270 C CA . ALA B 1 68 ? -11.328 -26.234 5.625 1 76.69 68 ALA B CA 1
ATOM 3271 C C . ALA B 1 68 ? -11.008 -25.828 7.059 1 76.69 68 ALA B C 1
ATOM 3273 O O . ALA B 1 68 ? -10.422 -24.766 7.301 1 76.69 68 ALA B O 1
ATOM 3274 N N . ASP B 1 69 ? -11.312 -26.719 7.855 1 83.31 69 ASP B N 1
ATOM 3275 C CA . ASP B 1 69 ? -11.047 -26.453 9.266 1 83.31 69 ASP B CA 1
ATOM 3276 C C . ASP B 1 69 ? -9.547 -26.453 9.555 1 83.31 69 ASP B C 1
ATOM 3278 O O . ASP B 1 69 ? -9.047 -25.609 10.297 1 83.31 69 ASP B O 1
ATOM 3282 N N . HIS B 1 70 ? -8.859 -27.375 8.922 1 87.75 70 HIS B N 1
ATOM 3283 C CA . HIS B 1 70 ? -7.422 -27.438 9.133 1 87.75 70 HIS B CA 1
ATOM 3284 C C . HIS B 1 70 ? -6.711 -26.25 8.516 1 87.75 70 HIS B C 1
ATOM 3286 O O . HIS B 1 70 ? -5.766 -25.703 9.094 1 87.75 70 HIS B O 1
ATOM 3292 N N . THR B 1 71 ? -7.164 -25.875 7.336 1 90.38 71 THR B N 1
ATOM 3293 C CA . THR B 1 71 ? -6.59 -24.703 6.695 1 90.38 71 THR B CA 1
ATOM 3294 C C . THR B 1 71 ? -6.719 -23.484 7.594 1 90.38 71 THR B C 1
ATOM 3296 O O . THR B 1 71 ? -5.746 -22.75 7.805 1 90.38 71 THR B O 1
ATOM 3299 N N . THR B 1 72 ? -7.895 -23.328 8.148 1 91.5 72 THR B N 1
ATOM 3300 C CA . THR B 1 72 ? -8.172 -22.172 9.008 1 91.5 72 THR B CA 1
ATOM 3301 C C . THR B 1 72 ? -7.336 -22.234 10.281 1 91.5 72 THR B C 1
ATOM 3303 O O . THR B 1 72 ? -6.832 -21.219 10.75 1 91.5 72 THR B O 1
ATOM 3306 N N . GLU B 1 73 ? -7.234 -23.422 10.758 1 95.5 73 GLU B N 1
ATOM 3307 C CA . GLU B 1 73 ? -6.457 -23.594 11.977 1 95.5 73 GLU B CA 1
ATOM 3308 C C . GLU B 1 73 ? -4.996 -23.203 11.766 1 95.5 73 GLU B C 1
ATOM 3310 O O . GLU B 1 73 ? -4.422 -22.469 12.562 1 95.5 73 GLU B O 1
ATOM 3315 N N . TYR B 1 74 ? -4.387 -23.719 10.734 1 95.88 74 TYR B N 1
ATOM 3316 C CA . TYR B 1 74 ? -2.988 -23.422 10.438 1 95.88 74 TYR B CA 1
ATOM 3317 C C . TYR B 1 74 ? -2.801 -21.938 10.125 1 95.88 74 TYR B C 1
ATOM 3319 O O . TYR B 1 74 ? -1.812 -21.328 10.539 1 95.88 74 TYR B O 1
ATOM 3327 N N . LEU B 1 75 ? -3.754 -21.359 9.414 1 96.38 75 LEU B N 1
ATOM 3328 C CA . LEU B 1 75 ? -3.668 -19.938 9.109 1 96.38 75 LEU B CA 1
ATOM 3329 C C . LEU B 1 75 ? -3.768 -19.109 10.383 1 96.38 75 LEU B C 1
ATOM 3331 O O . LEU B 1 75 ? -3.025 -18.141 10.547 1 96.38 75 LEU B O 1
ATOM 3335 N N . ASN B 1 76 ? -4.664 -19.5 11.266 1 96.88 76 ASN B N 1
ATOM 3336 C CA . ASN B 1 76 ? -4.812 -18.781 12.531 1 96.88 76 ASN B CA 1
ATOM 3337 C C . ASN B 1 76 ? -3.531 -18.844 13.352 1 96.88 76 ASN B C 1
ATOM 3339 O O . ASN B 1 76 ? -3.164 -17.859 14 1 96.88 76 ASN B O 1
ATOM 3343 N N . ARG B 1 77 ? -2.914 -19.953 13.328 1 96.88 77 ARG B N 1
ATOM 3344 C CA . ARG B 1 77 ? -1.636 -20.078 14.023 1 96.88 77 ARG B CA 1
ATOM 3345 C C . ARG B 1 77 ? -0.602 -19.125 13.445 1 96.88 77 ARG B C 1
ATOM 3347 O O . ARG B 1 77 ? 0.08 -18.422 14.195 1 96.88 77 ARG B O 1
ATOM 3354 N N . ALA B 1 78 ? -0.504 -19.078 12.156 1 97.44 78 ALA B N 1
ATOM 3355 C CA . ALA B 1 78 ? 0.445 -18.172 11.516 1 97.44 78 ALA B CA 1
ATOM 3356 C C . ALA B 1 78 ? 0.11 -16.719 11.82 1 97.44 78 ALA B C 1
ATOM 3358 O O . ALA B 1 78 ? 1 -15.914 12.125 1 97.44 78 ALA B O 1
ATOM 3359 N N . GLN B 1 79 ? -1.155 -16.375 11.82 1 96.69 79 GLN B N 1
ATOM 3360 C CA . GLN B 1 79 ? -1.604 -15 12.016 1 96.69 79 GLN B CA 1
ATOM 3361 C C . GLN B 1 79 ? -1.436 -14.562 13.469 1 96.69 79 GLN B C 1
ATOM 3363 O O . GLN B 1 79 ? -1.396 -13.367 13.758 1 96.69 79 GLN B O 1
ATOM 3368 N N . SER B 1 80 ? -1.429 -15.539 14.375 1 95.81 80 SER B N 1
ATOM 3369 C CA . SER B 1 80 ? -1.272 -15.211 15.789 1 95.81 80 SER B CA 1
ATOM 3370 C C . SER B 1 80 ? 0.053 -14.5 16.047 1 95.81 80 SER B C 1
ATOM 3372 O O . SER B 1 80 ? 0.204 -13.805 17.047 1 95.81 80 SER B O 1
ATOM 3374 N N . VAL B 1 81 ? 1.031 -14.656 15.141 1 96.19 81 VAL B N 1
ATOM 3375 C CA . VAL B 1 81 ? 2.326 -14.008 15.32 1 96.19 81 VAL B CA 1
ATOM 3376 C C . VAL B 1 81 ? 2.59 -13.055 14.156 1 96.19 81 VAL B C 1
ATOM 3378 O O . VAL B 1 81 ? 3.742 -12.836 13.773 1 96.19 81 VAL B O 1
ATOM 3381 N N . ILE B 1 82 ? 1.581 -12.539 13.578 1 96.44 82 ILE B N 1
ATOM 3382 C CA . ILE B 1 82 ? 1.698 -11.734 12.367 1 96.44 82 ILE B CA 1
ATOM 3383 C C . ILE B 1 82 ? 2.463 -10.445 12.672 1 96.44 82 ILE B C 1
ATOM 3385 O O . ILE B 1 82 ? 3.186 -9.93 11.82 1 96.44 82 ILE B O 1
ATOM 3389 N N . SER B 1 83 ? 2.346 -9.875 13.891 1 94.38 83 SER B N 1
ATOM 3390 C CA . SER B 1 83 ? 3.086 -8.68 14.266 1 94.38 83 SER B CA 1
ATOM 3391 C C . SER B 1 83 ? 4.59 -8.914 14.203 1 94.38 83 SER B C 1
ATOM 3393 O O . SER B 1 83 ? 5.34 -8.062 13.727 1 94.38 83 SER B O 1
ATOM 3395 N N . ASP B 1 84 ? 5.008 -10.062 14.688 1 95.31 84 ASP B N 1
ATOM 3396 C CA . ASP B 1 84 ? 6.422 -10.414 14.594 1 95.31 84 ASP B CA 1
ATOM 3397 C C . ASP B 1 84 ? 6.863 -10.539 13.141 1 95.31 84 ASP B C 1
ATOM 3399 O O . ASP B 1 84 ? 7.953 -10.094 12.773 1 95.31 84 ASP B O 1
ATOM 3403 N N . VAL B 1 85 ? 6.043 -11.125 12.375 1 97.44 85 VAL B N 1
ATOM 3404 C CA . VAL B 1 85 ? 6.375 -11.312 10.961 1 97.44 85 VAL B CA 1
ATOM 3405 C C . VAL B 1 85 ? 6.535 -9.961 10.281 1 97.44 85 VAL B C 1
ATOM 3407 O O . VAL B 1 85 ? 7.461 -9.758 9.492 1 97.44 85 VAL B O 1
ATOM 3410 N N . MET B 1 86 ? 5.754 -9 10.641 1 97.12 86 MET B N 1
ATOM 3411 C CA . MET B 1 86 ? 5.719 -7.719 9.938 1 97.12 86 MET B CA 1
ATOM 3412 C C . MET B 1 86 ? 6.746 -6.754 10.516 1 97.12 86 MET B C 1
ATOM 3414 O O . MET B 1 86 ? 7.285 -5.91 9.797 1 97.12 86 MET B O 1
ATOM 3418 N N . LEU B 1 87 ? 7.043 -6.859 11.836 1 94.62 87 LEU B N 1
ATOM 3419 C CA . LEU B 1 87 ? 7.715 -5.738 12.484 1 94.62 87 LEU B CA 1
ATOM 3420 C C . LEU B 1 87 ? 9.102 -6.145 12.969 1 94.62 87 LEU B C 1
ATOM 3422 O O . LEU B 1 87 ? 9.906 -5.293 13.336 1 94.62 87 LEU B O 1
ATOM 3426 N N . SER B 1 88 ? 9.391 -7.477 12.969 1 94.19 88 SER B N 1
ATOM 3427 C CA . SER B 1 88 ? 10.75 -7.875 13.312 1 94.19 88 SER B CA 1
ATOM 3428 C C . SER B 1 88 ? 11.734 -7.469 12.219 1 94.19 88 SER B C 1
ATOM 3430 O O . SER B 1 88 ? 11.375 -6.75 11.289 1 94.19 88 SER B O 1
ATOM 3432 N N . GLU B 1 89 ? 12.922 -7.801 12.422 1 93.38 89 GLU B N 1
ATOM 3433 C CA . GLU B 1 89 ? 13.898 -7.547 11.375 1 93.38 89 GLU B CA 1
ATOM 3434 C C . GLU B 1 89 ? 13.453 -8.156 10.047 1 93.38 89 GLU B C 1
ATOM 3436 O O . GLU B 1 89 ? 13.133 -9.344 9.984 1 93.38 89 GLU B O 1
ATOM 3441 N N . THR B 1 90 ? 13.492 -7.336 9.086 1 94.12 90 THR B N 1
ATOM 3442 C CA . THR B 1 90 ? 12.953 -7.766 7.801 1 94.12 90 THR B CA 1
ATOM 3443 C C . THR B 1 90 ? 13.938 -8.672 7.07 1 94.12 90 THR B C 1
ATOM 3445 O O . THR B 1 90 ? 15.023 -8.234 6.688 1 94.12 90 THR B O 1
ATOM 3448 N N . ARG B 1 91 ? 13.664 -9.93 7 1 96 91 ARG B N 1
ATOM 3449 C CA . ARG B 1 91 ? 14.336 -10.93 6.18 1 96 91 ARG B CA 1
ATOM 3450 C C . ARG B 1 91 ? 13.43 -11.406 5.043 1 96 91 ARG B C 1
ATOM 3452 O O . ARG B 1 91 ? 12.227 -11.133 5.051 1 96 91 ARG B O 1
ATOM 3459 N N . LEU B 1 92 ? 14 -12.039 4.074 1 97.69 92 LEU B N 1
ATOM 3460 C CA . LEU B 1 92 ? 13.203 -12.562 2.967 1 97.69 92 LEU B CA 1
ATOM 3461 C C . LEU B 1 92 ? 12.078 -13.461 3.482 1 97.69 92 LEU B C 1
ATOM 3463 O O . LEU B 1 92 ? 10.977 -13.453 2.932 1 97.69 92 LEU B O 1
ATOM 3467 N N . LEU B 1 93 ? 12.352 -14.219 4.531 1 98.12 93 LEU B N 1
ATOM 3468 C CA . LEU B 1 93 ? 11.391 -15.156 5.094 1 98.12 93 LEU B CA 1
ATOM 3469 C C . LEU B 1 93 ? 10.133 -14.438 5.559 1 98.12 93 LEU B C 1
ATOM 3471 O O . LEU B 1 93 ? 9.023 -14.969 5.457 1 98.12 93 LEU B O 1
ATOM 3475 N N . ASN B 1 94 ? 10.281 -13.227 6.164 1 98.56 94 ASN B N 1
ATOM 3476 C CA . ASN B 1 94 ? 9.125 -12.43 6.562 1 98.56 94 ASN B CA 1
ATOM 3477 C C . ASN B 1 94 ? 8.18 -12.188 5.387 1 98.56 94 ASN B C 1
ATOM 3479 O O . ASN B 1 94 ? 6.973 -12.383 5.504 1 98.56 94 ASN B O 1
ATOM 3483 N N . ILE B 1 95 ? 8.773 -11.789 4.273 1 98.69 95 ILE B N 1
ATOM 3484 C CA . ILE B 1 95 ? 8.008 -11.469 3.074 1 98.69 95 ILE B CA 1
ATOM 3485 C C . ILE B 1 95 ? 7.391 -12.742 2.496 1 98.69 95 ILE B C 1
ATOM 3487 O O . ILE B 1 95 ? 6.207 -12.758 2.145 1 98.69 95 ILE B O 1
ATOM 3491 N N . GLN B 1 96 ? 8.148 -13.789 2.439 1 98.81 96 GLN B N 1
ATOM 3492 C CA . GLN B 1 96 ? 7.66 -15.07 1.946 1 98.81 96 GLN B CA 1
ATOM 3493 C C . GLN B 1 96 ? 6.469 -15.562 2.766 1 98.81 96 GLN B C 1
ATOM 3495 O O . GLN B 1 96 ? 5.488 -16.062 2.211 1 98.81 96 GLN B O 1
ATOM 3500 N N . THR B 1 97 ? 6.594 -15.438 4.039 1 98.75 97 THR B N 1
ATOM 3501 C CA . THR B 1 97 ? 5.527 -15.867 4.938 1 98.75 97 THR B CA 1
ATOM 3502 C C . THR B 1 97 ? 4.25 -15.07 4.68 1 98.75 97 THR B C 1
ATOM 3504 O O . THR B 1 97 ? 3.16 -15.641 4.602 1 98.75 97 THR B O 1
ATOM 3507 N N . LEU B 1 98 ? 4.363 -13.789 4.531 1 98.75 98 LEU B N 1
ATOM 3508 C CA . LEU B 1 98 ? 3.209 -12.938 4.258 1 98.75 98 LEU B CA 1
ATOM 3509 C C . LEU B 1 98 ? 2.605 -13.266 2.896 1 98.75 98 LEU B C 1
ATOM 3511 O O . LEU B 1 98 ? 1.381 -13.305 2.748 1 98.75 98 LEU B O 1
ATOM 3515 N N . VAL B 1 99 ? 3.438 -13.477 1.908 1 98.75 99 VAL B N 1
ATOM 3516 C CA . VAL B 1 99 ? 2.963 -13.875 0.587 1 98.75 99 VAL B CA 1
ATOM 3517 C C . VAL B 1 99 ? 2.129 -15.148 0.702 1 98.75 99 VAL B C 1
ATOM 3519 O O . VAL B 1 99 ? 1.042 -15.242 0.127 1 98.75 99 VAL B O 1
ATOM 3522 N N . GLY B 1 100 ? 2.691 -16.109 1.42 1 98.12 100 GLY B N 1
ATOM 3523 C CA . GLY B 1 100 ? 1.952 -17.344 1.631 1 98.12 100 GLY B CA 1
ATOM 3524 C C . GLY B 1 100 ? 0.604 -17.125 2.291 1 98.12 100 GLY B C 1
ATOM 3525 O O . GLY B 1 100 ? -0.384 -17.766 1.921 1 98.12 100 GLY B O 1
ATOM 3526 N N . MET B 1 101 ? 0.539 -16.266 3.287 1 97.94 101 MET B N 1
ATOM 3527 C CA . MET B 1 101 ? -0.734 -15.945 3.93 1 97.94 101 MET B CA 1
ATOM 3528 C C . MET B 1 101 ? -1.727 -15.383 2.92 1 97.94 101 MET B C 1
ATOM 3530 O O . MET B 1 101 ? -2.906 -15.734 2.936 1 97.94 101 MET B O 1
ATOM 3534 N N . VAL B 1 102 ? -1.266 -14.492 2.078 1 97.75 102 VAL B N 1
ATOM 3535 C CA . VAL B 1 102 ? -2.125 -13.891 1.062 1 97.75 102 VAL B CA 1
ATOM 3536 C C . VAL B 1 102 ? -2.623 -14.969 0.102 1 97.75 102 VAL B C 1
ATOM 3538 O O . VAL B 1 102 ? -3.785 -14.953 -0.309 1 97.75 102 VAL B O 1
ATOM 3541 N N . MET B 1 103 ? -1.739 -15.898 -0.249 1 95.62 103 MET B N 1
ATOM 3542 C CA . MET B 1 103 ? -2.113 -16.984 -1.149 1 95.62 103 MET B CA 1
ATOM 3543 C C . MET B 1 103 ? -3.25 -17.812 -0.56 1 95.62 103 MET B C 1
ATOM 3545 O O . MET B 1 103 ? -4.125 -18.281 -1.29 1 95.62 103 MET B O 1
ATOM 3549 N N . VAL B 1 104 ? -3.223 -17.984 0.713 1 93.19 104 VAL B N 1
ATOM 3550 C CA . VAL B 1 104 ? -4.297 -18.719 1.374 1 93.19 104 VAL B CA 1
ATOM 3551 C C . VAL B 1 104 ? -5.574 -17.875 1.369 1 93.19 104 VAL B C 1
ATOM 3553 O O . VAL B 1 104 ? -6.656 -18.391 1.072 1 93.19 104 VAL B O 1
ATOM 3556 N N . LEU B 1 105 ? -5.457 -16.594 1.614 1 94.06 105 LEU B N 1
ATOM 3557 C CA . LEU B 1 105 ? -6.594 -15.719 1.874 1 94.06 105 LEU B CA 1
ATOM 3558 C C . LEU B 1 105 ? -7.223 -15.242 0.569 1 94.06 105 LEU B C 1
ATOM 3560 O O . LEU B 1 105 ? -8.352 -14.75 0.563 1 94.06 105 LEU B O 1
ATOM 3564 N N . GLN B 1 106 ? -6.508 -15.297 -0.511 1 90.5 106 GLN B N 1
ATOM 3565 C CA . GLN B 1 106 ? -6.965 -14.688 -1.757 1 90.5 106 GLN B CA 1
ATOM 3566 C C . GLN B 1 106 ? -8.242 -15.352 -2.258 1 90.5 106 GLN B C 1
ATOM 3568 O O . GLN B 1 106 ? -8.977 -14.773 -3.068 1 90.5 106 GLN B O 1
ATOM 3573 N N . SER B 1 107 ? -8.555 -16.562 -1.748 1 81.38 107 SER B N 1
ATOM 3574 C CA . SER B 1 107 ? -9.742 -17.281 -2.205 1 81.38 107 SER B CA 1
ATOM 3575 C C . SER B 1 107 ? -10.969 -16.891 -1.388 1 81.38 107 SER B C 1
ATOM 3577 O O . SER B 1 107 ? -12.078 -17.328 -1.688 1 81.38 107 SER B O 1
ATOM 3579 N N . ALA B 1 108 ? -10.734 -16.062 -0.412 1 81.62 108 ALA B N 1
ATOM 3580 C CA . ALA B 1 108 ? -11.844 -15.625 0.434 1 81.62 108 ALA B CA 1
ATOM 3581 C C . ALA B 1 108 ? -12.828 -14.758 -0.347 1 81.62 108 ALA B C 1
ATOM 3583 O O . ALA B 1 108 ? -12.445 -14.094 -1.312 1 81.62 108 ALA B O 1
ATOM 3584 N N . HIS B 1 109 ? -14.047 -14.844 0.059 1 81.69 109 HIS B N 1
ATOM 3585 C CA . HIS B 1 109 ? -15.078 -14.031 -0.571 1 81.69 109 HIS B CA 1
ATOM 3586 C C . HIS B 1 109 ? -14.781 -12.547 -0.417 1 81.69 109 HIS B C 1
ATOM 3588 O O . HIS B 1 109 ? -14.891 -11.781 -1.381 1 81.69 109 HIS B O 1
ATOM 3594 N N . ASP B 1 110 ? -14.477 -12.156 0.81 1 86.94 110 ASP B N 1
ATOM 3595 C CA . ASP B 1 110 ? -14.055 -10.781 1.042 1 86.94 110 ASP B CA 1
ATOM 3596 C C . ASP B 1 110 ? -12.547 -10.633 0.891 1 86.94 110 ASP B C 1
ATOM 3598 O O . ASP B 1 110 ? -11.781 -11.148 1.704 1 86.94 110 ASP B O 1
ATOM 3602 N N . PRO B 1 111 ? -12.125 -9.906 -0.124 1 92.31 111 PRO B N 1
ATOM 3603 C CA . PRO B 1 111 ? -10.688 -9.812 -0.396 1 92.31 111 PRO B CA 1
ATOM 3604 C C . PRO B 1 111 ? -9.992 -8.773 0.482 1 92.31 111 PRO B C 1
ATOM 3606 O O . PRO B 1 111 ? -8.781 -8.578 0.359 1 92.31 111 PRO B O 1
ATOM 3609 N N . THR B 1 112 ? -10.68 -8.125 1.414 1 94.94 112 THR B N 1
ATOM 3610 C CA . THR B 1 112 ? -10.141 -6.992 2.158 1 94.94 112 THR B CA 1
ATOM 3611 C C . THR B 1 112 ? -8.898 -7.398 2.941 1 94.94 112 THR B C 1
ATOM 3613 O O . THR B 1 112 ? -7.867 -6.723 2.877 1 94.94 112 THR B O 1
ATOM 3616 N N . GLN B 1 113 ? -8.969 -8.469 3.619 1 96.06 113 GLN B N 1
ATOM 3617 C CA . GLN B 1 113 ? -7.832 -8.898 4.422 1 96.06 113 GLN B CA 1
ATOM 3618 C C . GLN B 1 113 ? -6.621 -9.195 3.541 1 96.06 113 GLN B C 1
ATOM 3620 O O . GLN B 1 113 ? -5.5 -8.805 3.873 1 96.06 113 GLN B O 1
ATOM 3625 N N . ALA B 1 114 ? -6.836 -9.914 2.459 1 97.12 114 ALA B N 1
ATOM 3626 C CA . ALA B 1 114 ? -5.75 -10.211 1.529 1 97.12 114 ALA B CA 1
ATOM 3627 C C . ALA B 1 114 ? -5.156 -8.938 0.945 1 97.12 114 ALA B C 1
ATOM 3629 O O . ALA B 1 114 ? -3.938 -8.82 0.79 1 97.12 114 ALA B O 1
ATOM 3630 N N . LEU B 1 115 ? -6.004 -7.969 0.643 1 97.88 115 LEU B N 1
ATOM 3631 C CA . LEU B 1 115 ? -5.566 -6.703 0.066 1 97.88 115 LEU B CA 1
ATOM 3632 C C . LEU B 1 115 ? -4.707 -5.922 1.056 1 97.88 115 LEU B C 1
ATOM 3634 O O . LEU B 1 115 ? -3.686 -5.344 0.677 1 97.88 115 LEU B O 1
ATOM 3638 N N . ILE B 1 116 ? -5.082 -5.91 2.291 1 97.94 116 ILE B N 1
ATOM 3639 C CA . ILE B 1 116 ? -4.32 -5.223 3.328 1 97.94 116 ILE B CA 1
ATOM 3640 C C . ILE B 1 116 ? -2.971 -5.91 3.518 1 97.94 116 ILE B C 1
ATOM 3642 O O . ILE B 1 116 ? -1.935 -5.246 3.605 1 97.94 116 ILE B O 1
ATOM 3646 N N . LEU B 1 117 ? -3 -7.191 3.514 1 98.12 117 LEU B N 1
ATOM 3647 C CA . LEU B 1 117 ? -1.777 -7.949 3.756 1 98.12 117 LEU B CA 1
ATOM 3648 C C . LEU B 1 117 ? -0.803 -7.797 2.592 1 98.12 117 LEU B C 1
ATOM 3650 O O . LEU B 1 117 ? 0.409 -7.711 2.799 1 98.12 117 LEU B O 1
ATOM 3654 N N . ILE B 1 118 ? -1.331 -7.832 1.401 1 98.5 118 ILE B N 1
ATOM 3655 C CA . ILE B 1 118 ? -0.426 -7.695 0.265 1 98.5 118 ILE B CA 1
ATOM 3656 C C . ILE B 1 118 ? 0.172 -6.289 0.247 1 98.5 118 ILE B C 1
ATOM 3658 O O . ILE B 1 118 ? 1.328 -6.105 -0.143 1 98.5 118 ILE B O 1
ATOM 3662 N N . ALA B 1 119 ? -0.555 -5.305 0.709 1 98.5 119 ALA B N 1
ATOM 3663 C CA . ALA B 1 119 ? -0.006 -3.955 0.823 1 98.5 119 ALA B CA 1
ATOM 3664 C C . ALA B 1 119 ? 1.146 -3.914 1.824 1 98.5 119 ALA B C 1
ATOM 3666 O O . ALA B 1 119 ? 2.188 -3.312 1.557 1 98.5 119 ALA B O 1
ATOM 3667 N N . ALA B 1 120 ? 0.927 -4.535 2.924 1 98.19 120 ALA B N 1
ATOM 3668 C CA . ALA B 1 120 ? 1.987 -4.629 3.924 1 98.19 120 ALA B CA 1
ATOM 3669 C C . ALA B 1 120 ? 3.205 -5.359 3.363 1 98.19 120 ALA B C 1
ATOM 3671 O O . ALA B 1 120 ? 4.344 -4.961 3.615 1 98.19 120 ALA B O 1
ATOM 3672 N N . THR B 1 121 ? 2.945 -6.406 2.648 1 98.69 121 THR B N 1
ATOM 3673 C CA . THR B 1 121 ? 4.008 -7.215 2.059 1 98.69 121 THR B CA 1
ATOM 3674 C C . THR B 1 121 ? 4.852 -6.379 1.099 1 98.69 121 THR B C 1
ATOM 3676 O O . THR B 1 121 ? 6.082 -6.477 1.1 1 98.69 121 THR B O 1
ATOM 3679 N N . ILE B 1 122 ? 4.223 -5.574 0.315 1 98.44 122 ILE B N 1
ATOM 3680 C CA . ILE B 1 122 ? 4.918 -4.754 -0.67 1 98.44 122 ILE B CA 1
ATOM 3681 C C . ILE B 1 122 ? 5.797 -3.729 0.042 1 98.44 122 ILE B C 1
ATOM 3683 O O . ILE B 1 122 ? 6.914 -3.441 -0.4 1 98.44 122 ILE B O 1
ATOM 3687 N N . ARG B 1 123 ? 5.32 -3.168 1.173 1 98.25 123 ARG B N 1
ATOM 3688 C CA . ARG B 1 123 ? 6.137 -2.244 1.955 1 98.25 123 ARG B CA 1
ATOM 3689 C C . ARG B 1 123 ? 7.43 -2.91 2.416 1 98.25 123 ARG B C 1
ATOM 3691 O O . ARG B 1 123 ? 8.5 -2.314 2.336 1 98.25 123 ARG B O 1
ATOM 3698 N N . LEU B 1 124 ? 7.309 -4.113 2.85 1 98.31 124 LEU B N 1
ATOM 3699 C CA . LEU B 1 124 ? 8.492 -4.832 3.316 1 98.31 124 LEU B CA 1
ATOM 3700 C C . LEU B 1 124 ? 9.391 -5.211 2.146 1 98.31 124 LEU B C 1
ATOM 3702 O O . LEU B 1 124 ? 10.617 -5.207 2.275 1 98.31 124 LEU B O 1
ATOM 3706 N N . ALA B 1 125 ? 8.781 -5.574 1.035 1 98.19 125 ALA B N 1
ATOM 3707 C CA . ALA B 1 125 ? 9.57 -5.875 -0.159 1 98.19 125 ALA B CA 1
ATOM 3708 C C . ALA B 1 125 ? 10.367 -4.656 -0.609 1 98.19 125 ALA B C 1
ATOM 3710 O O . ALA B 1 125 ? 11.539 -4.777 -0.973 1 98.19 125 ALA B O 1
ATOM 3711 N N . HIS B 1 126 ? 9.719 -3.518 -0.586 1 96.62 126 HIS B N 1
ATOM 3712 C CA . HIS B 1 126 ? 10.406 -2.281 -0.942 1 96.62 126 HIS B CA 1
ATOM 3713 C C . HIS B 1 126 ? 11.508 -1.956 0.059 1 96.62 126 HIS B C 1
ATOM 3715 O O . HIS B 1 126 ? 12.57 -1.453 -0.322 1 96.62 126 HIS B O 1
ATOM 3721 N N . LYS B 1 127 ? 11.195 -2.178 1.316 1 96.06 127 LYS B N 1
ATOM 3722 C CA . LYS B 1 127 ? 12.195 -1.943 2.352 1 96.06 127 LYS B CA 1
ATOM 3723 C C . LYS B 1 127 ? 13.461 -2.758 2.088 1 96.06 127 LYS B C 1
ATOM 3725 O O . LYS B 1 127 ? 14.57 -2.273 2.299 1 96.06 127 LYS B O 1
ATOM 3730 N N . MET B 1 128 ? 13.312 -3.986 1.603 1 96.19 128 MET B N 1
ATOM 3731 C CA . MET B 1 128 ? 14.43 -4.871 1.311 1 96.19 128 MET B CA 1
ATOM 3732 C C . MET B 1 128 ? 15.023 -4.574 -0.065 1 96.19 128 MET B C 1
ATOM 3734 O O . MET B 1 128 ? 16.062 -5.117 -0.432 1 96.19 128 MET B O 1
ATOM 3738 N N . GLY B 1 129 ? 14.281 -3.746 -0.871 1 94.81 129 GLY B N 1
ATOM 3739 C CA . GLY B 1 129 ? 14.75 -3.379 -2.197 1 94.81 129 GLY B CA 1
ATOM 3740 C C . GLY B 1 129 ? 14.633 -4.504 -3.205 1 94.81 129 GLY B C 1
ATOM 3741 O O . GLY B 1 129 ? 15.477 -4.641 -4.094 1 94.81 129 GLY B O 1
ATOM 3742 N N . LEU B 1 130 ? 13.594 -5.316 -3.092 1 96.12 130 LEU B N 1
ATOM 3743 C CA . LEU B 1 130 ? 13.461 -6.496 -3.941 1 96.12 130 LEU B CA 1
ATOM 3744 C C . LEU B 1 130 ? 13.148 -6.098 -5.379 1 96.12 130 LEU B C 1
ATOM 3746 O O . LEU B 1 130 ? 13.352 -6.887 -6.305 1 96.12 130 LEU B O 1
ATOM 3750 N N . GLN B 1 131 ? 12.633 -4.895 -5.605 1 94.62 131 GLN B N 1
ATOM 3751 C CA . GLN B 1 131 ? 12.227 -4.465 -6.938 1 94.62 131 GLN B CA 1
ATOM 3752 C C . GLN B 1 131 ? 13.422 -3.994 -7.758 1 94.62 131 GLN B C 1
ATOM 3754 O O . GLN B 1 131 ? 13.281 -3.643 -8.93 1 94.62 131 GLN B O 1
ATOM 3759 N N . ASN B 1 132 ? 14.539 -4.023 -7.086 1 92.69 132 ASN B N 1
ATOM 3760 C CA . ASN B 1 132 ? 15.75 -3.512 -7.723 1 92.69 132 ASN B CA 1
ATOM 3761 C C . ASN B 1 132 ? 16.844 -4.574 -7.781 1 92.69 132 ASN B C 1
ATOM 3763 O O . ASN B 1 132 ? 17.266 -5.086 -6.746 1 92.69 132 ASN B O 1
ATOM 3767 N N . ARG B 1 133 ? 17.406 -4.824 -8.898 1 91.12 133 ARG B N 1
ATOM 3768 C CA . ARG B 1 133 ? 18.422 -5.848 -9.086 1 91.12 133 ARG B CA 1
ATOM 3769 C C . ARG B 1 133 ? 19.719 -5.473 -8.359 1 91.12 133 ARG B C 1
ATOM 3771 O O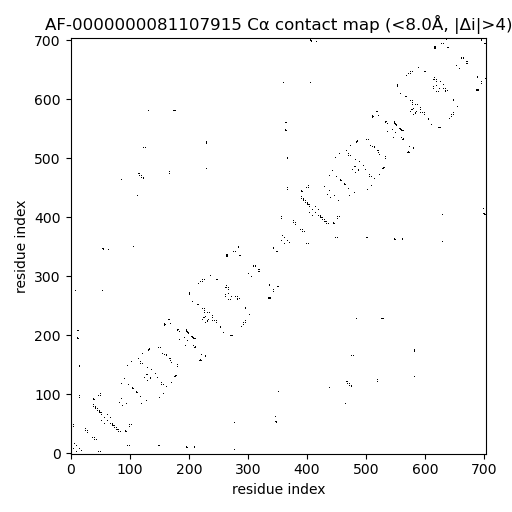 . ARG B 1 133 ? 20.453 -6.348 -7.898 1 91.12 133 ARG B O 1
ATOM 3778 N N . ALA B 1 134 ? 19.969 -4.176 -8.258 1 88.81 134 ALA B N 1
ATOM 3779 C CA . ALA B 1 134 ? 21.203 -3.699 -7.641 1 88.81 134 ALA B CA 1
ATOM 3780 C C . ALA B 1 134 ? 21.281 -4.105 -6.172 1 88.81 134 ALA B C 1
ATOM 3782 O O . ALA B 1 134 ? 22.375 -4.363 -5.645 1 88.81 134 ALA B O 1
ATOM 3783 N N . THR B 1 135 ? 20.203 -4.172 -5.582 1 89.5 135 THR B N 1
ATOM 3784 C CA . THR B 1 135 ? 20.156 -4.473 -4.156 1 89.5 135 THR B CA 1
ATOM 3785 C C . THR B 1 135 ? 20.547 -5.926 -3.896 1 89.5 135 THR B C 1
ATOM 3787 O O . THR B 1 135 ? 21.109 -6.242 -2.85 1 89.5 135 THR B O 1
ATOM 3790 N N . SER B 1 136 ? 20.266 -6.789 -4.852 1 90.38 136 SER B N 1
ATOM 3791 C CA . SER B 1 136 ? 20.562 -8.203 -4.672 1 90.38 136 SER B CA 1
ATOM 3792 C C . SER B 1 136 ? 21.844 -8.594 -5.402 1 90.38 136 SER B C 1
ATOM 3794 O O . SER B 1 136 ? 22.203 -9.773 -5.445 1 90.38 136 SER B O 1
ATOM 3796 N N . ALA B 1 137 ? 22.531 -7.691 -5.949 1 90.75 137 ALA B N 1
ATOM 3797 C CA . ALA B 1 137 ? 23.688 -7.965 -6.785 1 90.75 137 ALA B CA 1
ATOM 3798 C C . ALA B 1 137 ? 24.812 -8.617 -5.973 1 90.75 137 ALA B C 1
ATOM 3800 O O . ALA B 1 137 ? 25.594 -9.398 -6.508 1 90.75 137 ALA B O 1
ATOM 3801 N N . HIS B 1 138 ? 24.844 -8.344 -4.691 1 92.56 138 HIS B N 1
ATOM 3802 C CA . HIS B 1 138 ? 25.922 -8.844 -3.84 1 92.56 138 HIS B CA 1
ATOM 3803 C C . HIS B 1 138 ? 25.625 -10.258 -3.352 1 92.56 138 HIS B C 1
ATOM 3805 O O . HIS B 1 138 ? 26.516 -10.922 -2.811 1 92.56 138 HIS B O 1
ATOM 3811 N N . LEU B 1 139 ? 24.484 -10.734 -3.609 1 93.25 139 LEU B N 1
ATOM 3812 C CA . LEU B 1 139 ? 24.062 -12.031 -3.094 1 93.25 139 LEU B CA 1
ATOM 3813 C C . LEU B 1 139 ? 24.453 -13.148 -4.051 1 93.25 139 LEU B C 1
ATOM 3815 O O . LEU B 1 139 ? 24.812 -12.891 -5.203 1 93.25 139 LEU B O 1
ATOM 3819 N N . GLY B 1 140 ? 24.469 -14.375 -3.57 1 91.69 140 GLY B N 1
ATOM 3820 C CA . GLY B 1 140 ? 24.688 -15.539 -4.41 1 91.69 140 GLY B CA 1
ATOM 3821 C C . GLY B 1 140 ? 23.562 -15.781 -5.395 1 91.69 140 GLY B C 1
ATOM 3822 O O . GLY B 1 140 ? 22.469 -15.219 -5.246 1 91.69 140 GLY B O 1
ATOM 3823 N N . PRO B 1 141 ? 23.828 -16.516 -6.402 1 88.06 141 PRO B N 1
ATOM 3824 C CA . PRO B 1 141 ? 22.844 -16.719 -7.465 1 88.06 141 PRO B CA 1
ATOM 3825 C C . PRO B 1 141 ? 21.531 -17.312 -6.949 1 88.06 141 PRO B C 1
ATOM 3827 O O . PRO B 1 141 ? 20.453 -16.922 -7.41 1 88.06 141 PRO B O 1
ATOM 3830 N N . GLU B 1 142 ? 21.656 -18.203 -6.074 1 88.69 142 GLU B N 1
ATOM 3831 C CA . GLU B 1 142 ? 20.453 -18.844 -5.543 1 88.69 142 GLU B CA 1
ATOM 3832 C C . GLU B 1 142 ? 19.594 -17.844 -4.766 1 88.69 142 GLU B C 1
ATOM 3834 O O . GLU B 1 142 ? 18.375 -17.812 -4.91 1 88.69 142 GLU B O 1
ATOM 3839 N N . GLU B 1 143 ? 20.266 -17.047 -3.943 1 92.06 143 GLU B N 1
ATOM 3840 C CA . GLU B 1 143 ? 19.562 -16.031 -3.166 1 92.06 143 GLU B CA 1
ATOM 3841 C C . GLU B 1 143 ? 18.953 -14.961 -4.07 1 92.06 143 GLU B C 1
ATOM 3843 O O . GLU B 1 143 ? 17.859 -14.469 -3.809 1 92.06 143 GLU B O 1
ATOM 3848 N N . ARG B 1 144 ? 19.641 -14.633 -5.055 1 93.12 144 ARG B N 1
ATOM 3849 C CA . ARG B 1 144 ? 19.156 -13.656 -6.02 1 93.12 144 ARG B CA 1
ATOM 3850 C C . ARG B 1 144 ? 17.891 -14.164 -6.715 1 93.12 144 ARG B C 1
ATOM 3852 O O . ARG B 1 144 ? 16.953 -13.398 -6.934 1 93.12 144 ARG B O 1
ATOM 3859 N N . ARG B 1 145 ? 17.938 -15.43 -7.055 1 91.62 145 ARG B N 1
ATOM 3860 C CA . ARG B 1 145 ? 16.781 -16.047 -7.695 1 91.62 145 ARG B CA 1
ATOM 3861 C C . ARG B 1 145 ? 15.578 -16.047 -6.758 1 91.62 145 ARG B C 1
ATOM 3863 O O . ARG B 1 145 ? 14.453 -15.797 -7.191 1 91.62 145 ARG B O 1
ATOM 3870 N N . GLN B 1 146 ? 15.836 -16.297 -5.543 1 93.94 146 GLN B N 1
ATOM 3871 C CA . GLN B 1 146 ? 14.75 -16.312 -4.566 1 93.94 146 GLN B CA 1
ATOM 3872 C C . GLN B 1 146 ? 14.164 -14.914 -4.391 1 93.94 146 GLN B C 1
ATOM 3874 O O . GLN B 1 146 ? 12.945 -14.758 -4.289 1 93.94 146 GLN B O 1
ATOM 3879 N N . HIS B 1 147 ? 15.047 -13.922 -4.281 1 96 147 HIS B N 1
ATOM 3880 C CA . HIS B 1 147 ? 14.57 -12.539 -4.203 1 96 147 HIS B CA 1
ATOM 3881 C C . HIS B 1 147 ? 13.695 -12.195 -5.402 1 96 147 HIS B C 1
ATOM 3883 O O . HIS B 1 147 ? 12.633 -11.586 -5.238 1 96 147 HIS B O 1
ATOM 3889 N N . ASN B 1 148 ? 14.172 -12.609 -6.547 1 95.62 148 ASN B N 1
ATOM 3890 C CA . ASN B 1 148 ? 13.445 -12.352 -7.789 1 95.62 148 ASN B CA 1
ATOM 3891 C C . ASN B 1 148 ? 12.078 -13.031 -7.785 1 95.62 148 ASN B C 1
ATOM 3893 O O . ASN B 1 148 ? 11.062 -12.398 -8.078 1 95.62 148 ASN B O 1
ATOM 3897 N N . HIS B 1 149 ? 12.031 -14.297 -7.434 1 96.12 149 HIS B N 1
ATOM 3898 C CA . HIS B 1 149 ? 10.781 -15.055 -7.402 1 96.12 149 HIS B CA 1
ATOM 3899 C C . HIS B 1 149 ? 9.781 -14.445 -6.434 1 96.12 149 HIS B C 1
ATOM 3901 O O . HIS B 1 149 ? 8.602 -14.289 -6.766 1 96.12 149 HIS B O 1
ATOM 3907 N N . VAL B 1 150 ? 10.25 -14.125 -5.316 1 97.69 150 VAL B N 1
ATOM 3908 C CA . VAL B 1 150 ? 9.367 -13.609 -4.277 1 97.69 150 VAL B CA 1
ATOM 3909 C C . VAL B 1 150 ? 8.766 -12.273 -4.723 1 97.69 150 VAL B C 1
ATOM 3911 O O . VAL B 1 150 ? 7.566 -12.039 -4.555 1 97.69 150 VAL B O 1
ATOM 3914 N N . PHE B 1 151 ? 9.594 -11.406 -5.312 1 98.06 151 PHE B N 1
ATOM 3915 C CA . PHE B 1 151 ? 9.062 -10.125 -5.762 1 98.06 151 PHE B CA 1
ATOM 3916 C C . PHE B 1 151 ? 7.973 -10.328 -6.809 1 98.06 151 PHE B C 1
ATOM 3918 O O . PHE B 1 151 ? 6.934 -9.672 -6.766 1 98.06 151 PHE B O 1
ATOM 3925 N N . TRP B 1 152 ? 8.195 -11.164 -7.734 1 98 152 TRP B N 1
ATOM 3926 C CA . TRP B 1 152 ? 7.227 -11.352 -8.812 1 98 152 TRP B CA 1
ATOM 3927 C C . TRP B 1 152 ? 5.969 -12.047 -8.297 1 98 152 TRP B C 1
ATOM 3929 O O . TRP B 1 152 ? 4.875 -11.82 -8.812 1 98 152 TRP B O 1
ATOM 3939 N N . LEU B 1 153 ? 6.105 -12.906 -7.281 1 98.31 153 LEU B N 1
ATOM 3940 C CA . LEU B 1 153 ? 4.91 -13.453 -6.645 1 98.31 153 LEU B CA 1
ATOM 3941 C C . LEU B 1 153 ? 4.09 -12.344 -5.992 1 98.31 153 LEU B C 1
ATOM 3943 O O . LEU B 1 153 ? 2.859 -12.344 -6.094 1 98.31 153 LEU B O 1
ATOM 3947 N N . VAL B 1 154 ? 4.773 -11.43 -5.297 1 98.69 154 VAL B N 1
ATOM 3948 C CA . VAL B 1 154 ? 4.105 -10.273 -4.711 1 98.69 154 VAL B CA 1
ATOM 3949 C C . VAL B 1 154 ? 3.395 -9.477 -5.801 1 98.69 154 VAL B C 1
ATOM 3951 O O . VAL B 1 154 ? 2.248 -9.055 -5.625 1 98.69 154 VAL B O 1
ATOM 3954 N N . TYR B 1 155 ? 4.078 -9.297 -6.891 1 98.56 155 TYR B N 1
ATOM 3955 C CA . TYR B 1 155 ? 3.555 -8.562 -8.031 1 98.56 155 TYR B CA 1
ATOM 3956 C C . TYR B 1 155 ? 2.281 -9.211 -8.562 1 98.56 155 TYR B C 1
ATOM 3958 O O . TYR B 1 155 ? 1.284 -8.523 -8.812 1 98.56 155 TYR B O 1
ATOM 3966 N N . ILE B 1 156 ? 2.281 -10.516 -8.734 1 98.38 156 ILE B N 1
ATOM 3967 C CA . ILE B 1 156 ? 1.133 -11.266 -9.234 1 98.38 156 ILE B CA 1
ATOM 3968 C C . ILE B 1 156 ? -0.06 -11.062 -8.305 1 98.38 156 ILE B C 1
ATOM 3970 O O . ILE B 1 156 ? -1.16 -10.734 -8.758 1 98.38 156 ILE B O 1
ATOM 3974 N N . LEU B 1 157 ? 0.168 -11.258 -7.055 1 98.06 157 LEU B N 1
ATOM 3975 C CA . LEU B 1 157 ? -0.909 -11.188 -6.074 1 98.06 157 LEU B CA 1
ATOM 3976 C C . LEU B 1 157 ? -1.463 -9.766 -5.984 1 98.06 157 LEU B C 1
ATOM 3978 O O . LEU B 1 157 ? -2.676 -9.578 -5.859 1 98.06 157 LEU B O 1
ATOM 3982 N N . ASP B 1 158 ? -0.588 -8.773 -6.031 1 98.38 158 ASP B N 1
ATOM 3983 C CA . ASP B 1 158 ? -1.004 -7.379 -5.988 1 98.38 158 ASP B CA 1
ATOM 3984 C C . ASP B 1 158 ? -1.926 -7.043 -7.16 1 98.38 158 ASP B C 1
ATOM 3986 O O . ASP B 1 158 ? -3.002 -6.477 -6.969 1 98.38 158 ASP B O 1
ATOM 3990 N N . LYS B 1 159 ? -1.513 -7.41 -8.352 1 98 159 LYS B N 1
ATOM 3991 C CA . LYS B 1 159 ? -2.283 -7.082 -9.547 1 98 159 LYS B CA 1
ATOM 3992 C C . LYS B 1 159 ? -3.605 -7.848 -9.57 1 98 159 LYS B C 1
ATOM 3994 O O . LYS B 1 159 ? -4.652 -7.273 -9.875 1 98 159 LYS B O 1
ATOM 3999 N N . ASP B 1 160 ? -3.535 -9.109 -9.234 1 96 160 ASP B N 1
ATOM 4000 C CA . ASP B 1 160 ? -4.723 -9.961 -9.258 1 96 160 ASP B CA 1
ATOM 4001 C C . ASP B 1 160 ? -5.773 -9.461 -8.266 1 96 160 ASP B C 1
ATOM 4003 O O . ASP B 1 160 ? -6.926 -9.227 -8.641 1 96 160 ASP B O 1
ATOM 4007 N N . LEU B 1 161 ? -5.371 -9.281 -7.078 1 96.44 161 LEU B N 1
ATOM 4008 C CA . LEU B 1 161 ? -6.297 -8.883 -6.023 1 96.44 161 LEU B CA 1
ATOM 4009 C C . LEU B 1 161 ? -6.836 -7.48 -6.281 1 96.44 161 LEU B C 1
ATOM 4011 O O . LEU B 1 161 ? -8.016 -7.211 -6.039 1 96.44 161 LEU B O 1
ATOM 4015 N N . SER B 1 162 ? -5.961 -6.613 -6.715 1 96.88 162 SER B N 1
ATOM 4016 C CA . SER B 1 162 ? -6.371 -5.234 -6.977 1 96.88 162 SER B CA 1
ATOM 4017 C C . SER B 1 162 ? -7.422 -5.172 -8.07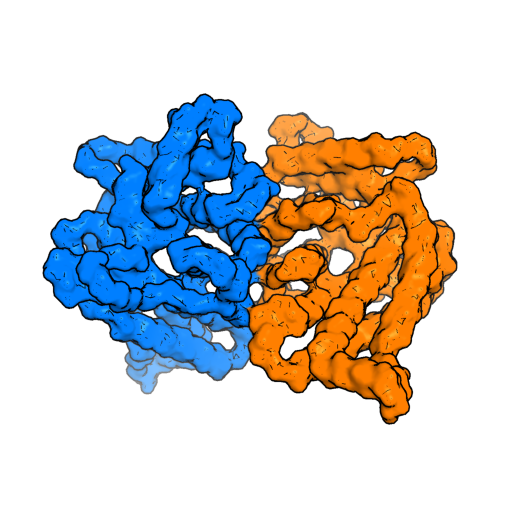8 1 96.88 162 SER B C 1
ATOM 4019 O O . SER B 1 162 ? -8.406 -4.438 -7.965 1 96.88 162 SER B O 1
ATOM 4021 N N . LEU B 1 163 ? -7.234 -5.93 -9.125 1 95.44 163 LEU B N 1
ATOM 4022 C CA . LEU B 1 163 ? -8.211 -5.934 -10.211 1 95.44 163 LEU B CA 1
ATOM 4023 C C . LEU B 1 163 ? -9.547 -6.504 -9.734 1 95.44 163 LEU B C 1
ATOM 4025 O O . LEU B 1 163 ? -10.609 -5.961 -10.055 1 95.44 163 LEU B O 1
ATOM 4029 N N . ARG B 1 164 ? -9.477 -7.586 -8.969 1 91.94 164 ARG B N 1
ATOM 4030 C CA . ARG B 1 164 ? -10.695 -8.203 -8.445 1 91.94 164 ARG B CA 1
ATOM 4031 C C . ARG B 1 164 ? -11.469 -7.223 -7.574 1 91.94 164 ARG B C 1
ATOM 4033 O O . ARG B 1 164 ? -12.703 -7.195 -7.609 1 91.94 164 ARG B O 1
ATOM 4040 N N . ALA B 1 165 ? -10.75 -6.469 -6.832 1 94.44 165 ALA B N 1
ATOM 4041 C CA . ALA B 1 165 ? -11.383 -5.523 -5.914 1 94.44 165 ALA B CA 1
ATOM 4042 C C . ALA B 1 165 ? -11.664 -4.191 -6.602 1 94.44 165 ALA B C 1
ATOM 4044 O O . ALA B 1 165 ? -12.227 -3.279 -5.996 1 94.44 165 ALA B O 1
ATOM 4045 N N . GLN B 1 166 ? -11.18 -4.043 -7.895 1 93 166 GLN B N 1
ATOM 4046 C CA . GLN B 1 166 ? -11.312 -2.803 -8.656 1 93 166 GLN B CA 1
ATOM 4047 C C . GLN B 1 166 ? -10.633 -1.642 -7.93 1 93 166 GLN B C 1
ATOM 4049 O O . GLN B 1 166 ? -11.219 -0.565 -7.789 1 93 166 GLN B O 1
ATOM 4054 N N . GLN B 1 167 ? -9.492 -1.916 -7.363 1 95.38 167 GLN B N 1
ATOM 4055 C CA . GLN B 1 167 ? -8.633 -0.935 -6.711 1 95.38 167 GLN B CA 1
ATOM 4056 C C . GLN B 1 167 ? -7.285 -0.828 -7.418 1 95.38 167 GLN B C 1
ATOM 4058 O O . GLN B 1 167 ? -6.875 -1.749 -8.125 1 95.38 167 GLN B O 1
ATOM 4063 N N . PRO B 1 168 ? -6.625 0.346 -7.293 1 95.5 168 PRO B N 1
ATOM 4064 C CA . PRO B 1 168 ? -5.305 0.451 -7.926 1 95.5 168 PRO B CA 1
ATOM 4065 C C . PRO B 1 168 ? -4.277 -0.495 -7.309 1 95.5 168 PRO B C 1
ATOM 4067 O O . PRO B 1 168 ? -4.289 -0.718 -6.094 1 95.5 168 PRO B O 1
ATOM 4070 N N . SER B 1 169 ? -3.443 -1.059 -8.148 1 96.81 169 SER B N 1
ATOM 4071 C CA . SER B 1 169 ? -2.332 -1.842 -7.613 1 96.81 169 SER B CA 1
ATOM 4072 C C . SER B 1 169 ? -1.33 -0.954 -6.883 1 96.81 169 SER B C 1
ATOM 4074 O O . SER B 1 169 ? -1.308 0.262 -7.086 1 96.81 169 SER B O 1
ATOM 4076 N N . ILE B 1 170 ? -0.592 -1.516 -6.02 1 96.94 170 ILE B N 1
ATOM 4077 C CA . ILE B 1 170 ? 0.35 -0.757 -5.203 1 96.94 170 ILE B CA 1
ATOM 4078 C C . ILE B 1 170 ? 1.688 -0.643 -5.93 1 96.94 170 ILE B C 1
ATOM 4080 O O . ILE B 1 170 ? 2.281 0.437 -5.988 1 96.94 170 ILE B O 1
ATOM 4084 N N . GLN B 1 171 ? 2.129 -1.724 -6.504 1 96.06 171 GLN B N 1
ATOM 4085 C CA . GLN B 1 171 ? 3.4 -1.692 -7.215 1 96.06 171 GLN B CA 1
ATOM 4086 C C . GLN B 1 171 ? 3.264 -0.978 -8.555 1 96.06 171 GLN B C 1
ATOM 4088 O O . GLN B 1 171 ? 2.424 -1.349 -9.383 1 96.06 171 GLN B O 1
ATOM 4093 N N . VAL B 1 172 ? 4.016 0.005 -8.719 1 92.25 172 VAL B N 1
ATOM 4094 C CA . VAL B 1 172 ? 4.062 0.74 -9.977 1 92.25 172 VAL B CA 1
ATOM 4095 C C . VAL B 1 172 ? 5.051 0.071 -10.93 1 92.25 172 VAL B C 1
ATOM 4097 O O . VAL B 1 172 ? 6.219 -0.128 -10.586 1 92.25 172 VAL B O 1
ATOM 4100 N N . ASP B 1 173 ? 4.625 -0.207 -12.07 1 92.62 173 ASP B N 1
ATOM 4101 C CA . ASP B 1 173 ? 5.41 -0.992 -13.016 1 92.62 173 ASP B CA 1
ATOM 4102 C C . ASP B 1 173 ? 6.695 -0.26 -13.398 1 92.62 173 ASP B C 1
ATOM 4104 O O . ASP B 1 173 ? 7.738 -0.887 -13.594 1 92.62 173 ASP B O 1
ATOM 4108 N N . ASP B 1 174 ? 6.613 1.019 -13.445 1 88.62 174 ASP B N 1
ATOM 4109 C CA . ASP B 1 174 ? 7.77 1.792 -13.891 1 88.62 174 ASP B CA 1
ATOM 4110 C C . ASP B 1 174 ? 8.836 1.862 -12.805 1 88.62 174 ASP B C 1
ATOM 4112 O O . ASP B 1 174 ? 9.977 2.254 -13.062 1 88.62 174 ASP B O 1
ATOM 4116 N N . ASP B 1 175 ? 8.492 1.462 -11.695 1 91.44 175 ASP B N 1
ATOM 4117 C CA . ASP B 1 175 ? 9.445 1.5 -10.594 1 91.44 175 ASP B CA 1
ATOM 4118 C C . ASP B 1 175 ? 10.008 0.108 -10.297 1 91.44 175 ASP B C 1
ATOM 4120 O O . ASP B 1 175 ? 10.148 -0.277 -9.141 1 91.44 175 ASP B O 1
ATOM 4124 N N . ILE B 1 176 ? 10.156 -0.737 -11.281 1 94.56 176 ILE B N 1
ATOM 4125 C CA . ILE B 1 176 ? 10.734 -2.072 -11.164 1 94.56 176 ILE B CA 1
ATOM 4126 C C . ILE B 1 176 ? 11.977 -2.178 -12.047 1 94.56 176 ILE B C 1
ATOM 4128 O O . ILE B 1 176 ? 11.945 -1.787 -13.219 1 94.56 176 ILE B O 1
ATOM 4132 N N . ASP B 1 177 ? 13.023 -2.543 -11.531 1 93.19 177 ASP B N 1
ATOM 4133 C CA . ASP B 1 177 ? 14.227 -2.879 -12.273 1 93.19 177 ASP B CA 1
ATOM 4134 C C . ASP B 1 177 ? 14.695 -4.297 -11.961 1 93.19 177 ASP B C 1
ATOM 4136 O O . ASP B 1 177 ? 15.688 -4.488 -11.258 1 93.19 177 ASP B O 1
ATOM 4140 N N . LEU B 1 178 ? 13.992 -5.223 -12.453 1 92.69 178 LEU B N 1
ATOM 4141 C CA . LEU B 1 178 ? 14.242 -6.641 -12.211 1 92.69 178 LEU B CA 1
ATOM 4142 C C . LEU B 1 178 ? 13.977 -7.461 -13.469 1 92.69 178 LEU B C 1
ATOM 4144 O O . LEU B 1 178 ? 13.062 -7.156 -14.234 1 92.69 178 LEU B O 1
ATOM 4148 N N . ASP B 1 179 ? 14.75 -8.414 -13.648 1 90.06 179 ASP B N 1
ATOM 4149 C CA . ASP B 1 179 ? 14.508 -9.32 -14.766 1 90.06 179 ASP B CA 1
ATOM 4150 C C . ASP B 1 179 ? 13.273 -10.188 -14.5 1 90.06 179 ASP B C 1
ATOM 4152 O O . ASP B 1 179 ? 12.969 -10.508 -13.352 1 90.06 179 ASP B O 1
ATOM 4156 N N . LEU B 1 180 ? 12.578 -10.406 -15.539 1 92.81 180 LEU B N 1
ATOM 4157 C CA . LEU B 1 180 ? 11.492 -11.375 -15.422 1 92.81 180 LEU B CA 1
ATOM 4158 C C . LEU B 1 180 ? 12.031 -12.75 -15.031 1 92.81 180 LEU B C 1
ATOM 4160 O O . LEU B 1 180 ? 13.203 -13.047 -15.258 1 92.81 180 LEU B O 1
ATOM 4164 N N . PRO B 1 181 ? 11.273 -13.344 -14.164 1 85.44 181 PRO B N 1
ATOM 4165 C CA . PRO B 1 181 ? 11.773 -14.672 -13.789 1 85.44 181 PRO B CA 1
ATOM 4166 C C . PRO B 1 181 ? 12.195 -15.5 -15 1 85.44 181 PRO B C 1
ATOM 4168 O O . PRO B 1 181 ? 11.586 -15.406 -16.062 1 85.44 181 PRO B O 1
ATOM 4171 N N . HIS B 1 182 ? 13.68 -15.438 -14.977 1 66.12 182 HIS B N 1
ATOM 4172 C CA . HIS B 1 182 ? 14.312 -16.078 -16.125 1 66.12 182 HIS B CA 1
ATOM 4173 C C . HIS B 1 182 ? 13.445 -17.203 -16.672 1 66.12 182 HIS B C 1
ATOM 4175 O O . HIS B 1 182 ? 12.75 -17.875 -15.922 1 66.12 182 HIS B O 1
ATOM 4181 N N . SER B 1 183 ? 13.109 -16.812 -17.906 1 52.22 183 SER B N 1
ATOM 4182 C CA . SER B 1 183 ? 12.609 -17.969 -18.656 1 52.22 183 SER B CA 1
ATOM 4183 C C . SER B 1 183 ? 13.312 -19.25 -18.219 1 52.22 183 SER B C 1
ATOM 4185 O O . SER B 1 183 ? 14.328 -19.203 -17.531 1 52.22 183 SER B O 1
ATOM 4187 N N . LEU B 1 184 ? 13.391 -20.125 -18.984 1 45.66 184 LEU B N 1
ATOM 4188 C CA . LEU B 1 184 ? 14.031 -21.422 -18.844 1 45.66 184 LEU B CA 1
ATOM 4189 C C . LEU B 1 184 ? 15.523 -21.266 -18.578 1 45.66 184 LEU B C 1
ATOM 4191 O O . LEU B 1 184 ? 16.25 -20.703 -19.391 1 45.66 184 LEU B O 1
ATOM 4195 N N . PRO B 1 185 ? 16.109 -20.562 -17.594 1 39.81 185 PRO B N 1
ATOM 4196 C CA . PRO B 1 185 ? 17.406 -21.156 -17.875 1 39.81 185 PRO B CA 1
ATOM 4197 C C . PRO B 1 185 ? 17.312 -22.594 -18.359 1 39.81 185 PRO B C 1
ATOM 4199 O O . PRO B 1 185 ? 16.453 -23.359 -17.906 1 39.81 185 PRO B O 1
ATOM 4202 N N . ALA B 1 186 ? 17.469 -22.812 -19.594 1 41.59 186 ALA B N 1
ATOM 4203 C CA . ALA B 1 186 ? 18.062 -24.125 -19.875 1 41.59 186 ALA B CA 1
ATOM 4204 C C . ALA B 1 186 ? 19.172 -24.438 -18.859 1 41.59 186 ALA B C 1
ATOM 4206 O O . ALA B 1 186 ? 20.266 -23.859 -18.922 1 41.59 186 ALA B O 1
ATOM 4207 N N . ASP B 1 187 ? 19.172 -24.141 -17.516 1 38.59 187 ASP B N 1
ATOM 4208 C CA . ASP B 1 187 ? 20.266 -24.797 -16.812 1 38.59 187 ASP B CA 1
ATOM 4209 C C . ASP B 1 187 ? 21 -25.781 -17.719 1 38.59 187 ASP B C 1
ATOM 4211 O O . ASP B 1 187 ? 20.375 -26.562 -18.438 1 38.59 187 ASP B O 1
ATOM 4215 N N . ASP B 1 188 ? 22.047 -25.344 -18.266 1 36.66 188 ASP B N 1
ATOM 4216 C CA . ASP B 1 188 ? 22.938 -26.297 -18.906 1 36.66 188 ASP B CA 1
ATOM 4217 C C . ASP B 1 188 ? 22.781 -27.688 -18.297 1 36.66 188 ASP B C 1
ATOM 4219 O O . ASP B 1 188 ? 23.312 -28.672 -18.812 1 36.66 188 ASP B O 1
ATOM 4223 N N . ASP B 1 189 ? 23.016 -27.641 -16.938 1 36.25 189 ASP B N 1
ATOM 4224 C CA . ASP B 1 189 ? 23.328 -28.984 -16.469 1 36.25 189 ASP B CA 1
ATOM 4225 C C . ASP B 1 189 ? 22.125 -29.906 -16.594 1 36.25 189 ASP B C 1
ATOM 4227 O O . ASP B 1 189 ? 22.141 -31.031 -16.078 1 36.25 189 ASP B O 1
ATOM 4231 N N . GLY B 1 190 ? 21.422 -30 -17.578 1 37.53 190 GLY B N 1
ATOM 4232 C CA . GLY B 1 190 ? 20.594 -31.078 -18.094 1 37.53 190 GLY B CA 1
ATOM 4233 C C . GLY B 1 190 ? 19.391 -31.375 -17.234 1 37.53 190 GLY B C 1
ATOM 4234 O O . GLY B 1 190 ? 18.625 -32.281 -17.531 1 37.53 190 GLY B O 1
ATOM 4235 N N . ASP B 1 191 ? 19.406 -31.312 -15.922 1 39.62 191 ASP B N 1
ATOM 4236 C CA . ASP B 1 191 ? 18.344 -32.062 -15.25 1 39.62 191 ASP B CA 1
ATOM 4237 C C . ASP B 1 191 ? 17.094 -31.188 -15.102 1 39.62 191 ASP B C 1
ATOM 4239 O O . ASP B 1 191 ? 17.109 -30.172 -14.406 1 39.62 191 ASP B O 1
ATOM 4243 N N . GLY B 1 192 ? 16.141 -31 -16.078 1 47.5 192 GLY B N 1
ATOM 4244 C CA . GLY B 1 192 ? 14.781 -30.75 -16.516 1 47.5 192 GLY B CA 1
ATOM 4245 C C . GLY B 1 192 ? 14 -29.844 -15.602 1 47.5 192 GLY B C 1
ATOM 4246 O O . GLY B 1 192 ? 13.047 -29.188 -16.031 1 47.5 192 GLY B O 1
ATOM 4247 N N . ASP B 1 193 ? 13.82 -29.797 -14.227 1 61.06 193 ASP B N 1
ATOM 4248 C CA . ASP B 1 193 ? 12.602 -29.297 -13.602 1 61.06 193 ASP B CA 1
ATOM 4249 C C . ASP B 1 193 ? 12.812 -27.891 -13.031 1 61.06 193 ASP B C 1
ATOM 4251 O O . ASP B 1 193 ? 13.195 -27.734 -11.875 1 61.06 193 ASP B O 1
ATOM 4255 N N . ALA B 1 194 ? 12.953 -26.766 -13.758 1 76.12 194 ALA B N 1
ATOM 4256 C CA . ALA B 1 194 ? 13.078 -25.375 -13.312 1 76.12 194 ALA B CA 1
ATOM 4257 C C . ALA B 1 194 ? 11.812 -24.906 -12.602 1 76.12 194 ALA B C 1
ATOM 4259 O O . ALA B 1 194 ? 10.703 -25.25 -13.008 1 76.12 194 ALA B O 1
ATOM 4260 N N . PRO B 1 195 ? 12.109 -24.234 -11.453 1 86 195 PRO B N 1
ATOM 4261 C CA . PRO B 1 195 ? 10.93 -23.719 -10.75 1 86 195 PRO B CA 1
ATOM 4262 C C . PRO B 1 195 ? 10.039 -22.859 -11.641 1 86 195 PRO B C 1
ATOM 4264 O O . PRO B 1 195 ? 10.547 -22.016 -12.383 1 86 195 PRO B O 1
ATOM 4267 N N . GLY B 1 196 ? 8.758 -23.188 -11.602 1 89.62 196 GLY B N 1
ATOM 4268 C CA . GLY B 1 196 ? 7.793 -22.391 -12.352 1 89.62 196 GLY B CA 1
ATOM 4269 C C . GLY B 1 196 ? 7.445 -23 -13.695 1 89.62 196 GLY B C 1
ATOM 4270 O O . GLY B 1 196 ? 6.496 -22.578 -14.359 1 89.62 196 GLY B O 1
ATOM 4271 N N . VAL B 1 197 ? 8.227 -24.062 -14.062 1 89.25 197 VAL B N 1
ATOM 4272 C CA . VAL B 1 197 ? 8 -24.688 -15.359 1 89.25 197 VAL B CA 1
ATOM 4273 C C . VAL B 1 197 ? 7.16 -25.953 -15.18 1 89.25 197 VAL B C 1
ATOM 4275 O O . VAL B 1 197 ? 7.414 -26.75 -14.281 1 89.25 197 VAL B O 1
ATOM 4278 N N . VAL B 1 198 ? 6.168 -26.062 -15.977 1 87.94 198 VAL B N 1
ATOM 4279 C CA . VAL B 1 198 ? 5.293 -27.234 -15.969 1 87.94 198 VAL B CA 1
ATOM 4280 C C . VAL B 1 198 ? 5.449 -28 -17.281 1 87.94 198 VAL B C 1
ATOM 4282 O O . VAL B 1 198 ? 5.531 -27.406 -18.359 1 87.94 198 VAL B O 1
ATOM 4285 N N . ALA B 1 199 ? 5.578 -29.266 -17.188 1 86.94 199 ALA B N 1
ATOM 4286 C CA . ALA B 1 199 ? 5.691 -30.141 -18.359 1 86.94 199 ALA B CA 1
ATOM 4287 C C . ALA B 1 199 ? 4.457 -31.016 -18.516 1 86.94 199 ALA B C 1
ATOM 4289 O O . ALA B 1 199 ? 3.785 -31.328 -17.531 1 86.94 199 ALA B O 1
ATOM 4290 N N . THR B 1 200 ? 4.145 -31.312 -19.781 1 86.31 200 THR B N 1
ATOM 4291 C CA . THR B 1 200 ? 3.068 -32.281 -20.031 1 86.31 200 THR B CA 1
ATOM 4292 C C . THR B 1 200 ? 3.438 -33.656 -19.5 1 86.31 200 THR B C 1
ATOM 4294 O O . THR B 1 200 ? 4.613 -33.938 -19.25 1 86.31 200 THR B O 1
ATOM 4297 N N . SER B 1 201 ? 2.412 -34.469 -19.391 1 83.62 201 SER B N 1
ATOM 4298 C CA . SER B 1 201 ? 2.641 -35.812 -18.859 1 83.62 201 SER B CA 1
ATOM 4299 C C . SER B 1 201 ? 3.609 -36.594 -19.734 1 83.62 201 SER B C 1
ATOM 4301 O O . SER B 1 201 ? 4.395 -37.406 -19.234 1 83.62 201 SER B O 1
ATOM 4303 N N . ASP B 1 202 ? 3.557 -36.375 -21.062 1 81.56 202 ASP B N 1
ATOM 4304 C CA . ASP B 1 202 ? 4.422 -37.094 -22 1 81.56 202 ASP B CA 1
ATOM 4305 C C . ASP B 1 202 ? 5.789 -36.406 -22.109 1 81.56 202 ASP B C 1
ATOM 4307 O O . ASP B 1 202 ? 6.707 -36.969 -22.719 1 81.56 202 ASP B O 1
ATOM 4311 N N . GLY B 1 203 ? 5.941 -35.188 -21.484 1 81.62 203 GLY B N 1
ATOM 4312 C CA . GLY B 1 203 ? 7.211 -34.469 -21.453 1 81.62 203 GLY B CA 1
ATOM 4313 C C . GLY B 1 203 ? 7.523 -33.75 -22.75 1 81.62 203 GLY B C 1
ATOM 4314 O O . GLY B 1 203 ? 8.594 -33.156 -22.891 1 81.62 203 GLY B O 1
ATOM 4315 N N . ASN B 1 204 ? 6.621 -33.75 -23.719 1 83.69 204 ASN B N 1
ATOM 4316 C CA . ASN B 1 204 ? 6.879 -33.25 -25.062 1 83.69 204 ASN B CA 1
ATOM 4317 C C . ASN B 1 204 ? 6.793 -31.719 -25.094 1 83.69 204 ASN B C 1
ATOM 4319 O O . ASN B 1 204 ? 7.391 -31.078 -25.953 1 83.69 204 ASN B O 1
ATOM 4323 N N . ALA B 1 205 ? 5.996 -31.234 -24.172 1 87.12 205 ALA B N 1
ATOM 4324 C CA . ALA B 1 205 ? 5.824 -29.781 -24.141 1 87.12 205 ALA B CA 1
ATOM 4325 C C . ALA B 1 205 ? 6.043 -29.234 -22.734 1 87.12 205 ALA B C 1
ATOM 4327 O O . ALA B 1 205 ? 5.746 -29.906 -21.75 1 87.12 205 ALA B O 1
ATOM 4328 N N . ARG B 1 206 ? 6.648 -28.062 -22.703 1 87.88 206 ARG B N 1
ATOM 4329 C CA . ARG B 1 206 ? 6.891 -27.375 -21.438 1 87.88 206 ARG B CA 1
ATOM 4330 C C . ARG B 1 206 ? 6.473 -25.906 -21.531 1 87.88 206 ARG B C 1
ATOM 4332 O O . ARG B 1 206 ? 6.473 -25.312 -22.609 1 87.88 206 ARG B O 1
ATOM 4339 N N . MET B 1 207 ? 6.062 -25.391 -20.391 1 88.94 207 MET B N 1
ATOM 4340 C CA . MET B 1 207 ? 5.695 -23.984 -20.312 1 88.94 207 MET B CA 1
ATOM 4341 C C . MET B 1 207 ? 6.121 -23.391 -18.969 1 88.94 207 MET B C 1
ATOM 4343 O O . MET B 1 207 ? 6.012 -24.062 -17.938 1 88.94 207 MET B O 1
ATOM 4347 N N . ASN B 1 208 ? 6.676 -22.234 -19.016 1 91.56 208 ASN B N 1
ATOM 4348 C CA . ASN B 1 208 ? 6.938 -21.516 -17.781 1 91.56 208 ASN B CA 1
ATOM 4349 C C . ASN B 1 208 ? 5.672 -20.859 -17.219 1 91.56 208 ASN B C 1
ATOM 4351 O O . ASN B 1 208 ? 5.355 -19.719 -17.562 1 91.56 208 ASN B O 1
ATOM 4355 N N . TYR B 1 209 ? 4.961 -21.594 -16.422 1 92.62 209 TYR B N 1
ATOM 4356 C CA . TYR B 1 209 ? 3.701 -21.125 -15.852 1 92.62 209 TYR B CA 1
ATOM 4357 C C . TYR B 1 209 ? 3.898 -19.844 -15.047 1 92.62 209 TYR B C 1
ATOM 4359 O O . TYR B 1 209 ? 3.066 -18.938 -15.102 1 92.62 209 TYR B O 1
ATOM 4367 N N . PHE B 1 210 ? 4.961 -19.797 -14.258 1 95.25 210 PHE B N 1
ATOM 4368 C CA . PHE B 1 210 ? 5.242 -18.641 -13.406 1 95.25 210 PHE B CA 1
ATOM 4369 C C . PHE B 1 210 ? 5.422 -17.375 -14.242 1 95.25 210 PHE B C 1
ATOM 4371 O O . PHE B 1 210 ? 4.836 -16.344 -13.93 1 95.25 210 PHE B O 1
ATOM 4378 N N . LEU B 1 211 ? 6.199 -17.438 -15.227 1 95 211 LEU B N 1
ATOM 4379 C CA . LEU B 1 211 ? 6.391 -16.297 -16.125 1 95 211 LEU B CA 1
ATOM 4380 C C . LEU B 1 211 ? 5.074 -15.891 -16.781 1 95 211 LEU B C 1
ATOM 4382 O O . LEU B 1 211 ? 4.781 -14.703 -16.906 1 95 211 LEU B O 1
ATOM 4386 N N . ALA B 1 212 ? 4.293 -16.875 -17.203 1 94.94 212 ALA B N 1
ATOM 4387 C CA . ALA B 1 212 ? 3 -16.594 -17.812 1 94.94 212 ALA B CA 1
ATOM 4388 C C . ALA B 1 212 ? 2.098 -15.82 -16.859 1 94.94 212 ALA B C 1
ATOM 4390 O O . ALA B 1 212 ? 1.359 -14.922 -17.266 1 94.94 212 ALA B O 1
ATOM 4391 N N . ARG B 1 213 ? 2.152 -16.234 -15.586 1 96.44 213 ARG B N 1
ATOM 4392 C CA . ARG B 1 213 ? 1.351 -15.562 -14.578 1 96.44 213 ARG B CA 1
ATOM 4393 C C . ARG B 1 213 ? 1.805 -14.117 -14.391 1 96.44 213 ARG B C 1
ATOM 4395 O O . ARG B 1 213 ? 0.981 -13.219 -14.188 1 96.44 213 ARG B O 1
ATOM 4402 N N . VAL B 1 214 ? 3.121 -13.875 -14.391 1 97.44 214 VAL B N 1
ATOM 4403 C CA . VAL B 1 214 ? 3.66 -12.523 -14.25 1 97.44 214 VAL B CA 1
ATOM 4404 C C . VAL B 1 214 ? 3.199 -11.656 -15.414 1 97.44 214 VAL B C 1
ATOM 4406 O O . VAL B 1 214 ? 2.756 -10.523 -15.211 1 97.44 214 VAL B O 1
ATOM 4409 N N . GLN B 1 215 ? 3.303 -12.18 -16.594 1 96.88 215 GLN B N 1
ATOM 4410 C CA . GLN B 1 215 ? 2.889 -11.445 -17.781 1 96.88 215 GLN B CA 1
ATOM 4411 C C . GLN B 1 215 ? 1.395 -11.133 -17.75 1 96.88 215 GLN B C 1
ATOM 4413 O O . GLN B 1 215 ? 0.975 -10.039 -18.125 1 96.88 215 GLN B O 1
ATOM 4418 N N . LEU B 1 216 ? 0.632 -12.148 -17.359 1 97.38 216 LEU B N 1
ATOM 4419 C CA . LEU B 1 216 ? -0.809 -11.945 -17.234 1 97.38 216 LEU B CA 1
ATOM 4420 C C . LEU B 1 216 ? -1.13 -10.898 -16.188 1 97.38 216 LEU B C 1
ATOM 4422 O O . LEU B 1 216 ? -2.07 -10.117 -16.344 1 97.38 216 LEU B O 1
ATOM 4426 N N . ALA B 1 217 ? -0.37 -10.922 -15.086 1 98.06 217 ALA B N 1
ATOM 4427 C CA . ALA B 1 217 ? -0.546 -9.914 -14.047 1 98.06 217 ALA B CA 1
ATOM 4428 C C . ALA B 1 217 ? -0.324 -8.508 -14.594 1 98.06 217 ALA B C 1
ATOM 4430 O O . ALA B 1 217 ? -1.036 -7.57 -14.234 1 98.06 217 ALA B O 1
ATOM 4431 N N . ASN B 1 218 ? 0.665 -8.359 -15.391 1 97.62 218 ASN B N 1
ATOM 4432 C CA . ASN B 1 218 ? 0.909 -7.07 -16.031 1 97.62 218 ASN B CA 1
ATOM 4433 C C . ASN B 1 218 ? -0.286 -6.629 -16.875 1 97.62 218 ASN B C 1
ATOM 4435 O O . ASN B 1 218 ? -0.659 -5.457 -16.875 1 97.62 218 ASN B O 1
ATOM 4439 N N . ILE B 1 219 ? -0.854 -7.539 -17.578 1 97.38 219 ILE B N 1
ATOM 4440 C CA . ILE B 1 219 ? -2.027 -7.254 -18.391 1 97.38 219 ILE B CA 1
ATOM 4441 C C . ILE B 1 219 ? -3.191 -6.84 -17.5 1 97.38 219 ILE B C 1
ATOM 4443 O O . ILE B 1 219 ? -3.938 -5.914 -17.828 1 97.38 219 ILE B O 1
ATOM 4447 N N . GLU B 1 220 ? -3.336 -7.578 -16.375 1 97.25 220 GLU B N 1
ATOM 4448 C CA . GLU B 1 220 ? -4.367 -7.207 -15.414 1 97.25 220 GLU B CA 1
ATOM 4449 C C . GLU B 1 220 ? -4.23 -5.746 -14.984 1 97.25 220 GLU B C 1
ATOM 4451 O O . GLU B 1 220 ? -5.23 -5.047 -14.828 1 97.25 220 GLU B O 1
ATOM 4456 N N . GLY B 1 221 ? -2.982 -5.363 -14.758 1 95.75 221 GLY B N 1
ATOM 4457 C CA . GLY B 1 221 ? -2.748 -3.959 -14.453 1 95.75 221 GLY B CA 1
ATOM 4458 C C . GLY B 1 221 ? -3.211 -3.025 -15.555 1 95.75 221 GLY B C 1
ATOM 4459 O O . GLY B 1 221 ? -3.775 -1.964 -15.281 1 95.75 221 GLY B O 1
ATOM 4460 N N . GLY B 1 222 ? -2.986 -3.391 -16.781 1 94.31 222 GLY B N 1
ATOM 4461 C CA . GLY B 1 222 ? -3.455 -2.623 -17.922 1 94.31 222 GLY B CA 1
ATOM 4462 C C . GLY B 1 222 ? -4.969 -2.533 -18 1 94.31 222 GLY B C 1
ATOM 4463 O O . GLY B 1 222 ? -5.516 -1.489 -18.359 1 94.31 222 GLY B O 1
ATOM 4464 N N . VAL B 1 223 ? -5.586 -3.65 -17.672 1 93.88 223 VAL B N 1
ATOM 4465 C CA . VAL B 1 223 ? -7.043 -3.684 -17.688 1 93.88 223 VAL B CA 1
ATOM 4466 C C . VAL B 1 223 ? -7.594 -2.691 -16.672 1 93.88 223 VAL B C 1
ATOM 4468 O O . VAL B 1 223 ? -8.516 -1.93 -16.969 1 93.88 223 VAL B O 1
ATOM 4471 N N . TYR B 1 224 ? -7.059 -2.684 -15.469 1 93.56 224 TYR B N 1
ATOM 4472 C CA . TYR B 1 224 ? -7.488 -1.72 -14.461 1 93.56 224 TYR B CA 1
ATOM 4473 C C . TYR B 1 224 ? -7.34 -0.292 -14.977 1 93.56 224 TYR B C 1
ATOM 4475 O O . TYR B 1 224 ? -8.258 0.52 -14.852 1 93.56 224 TYR B O 1
ATOM 4483 N N . ASP B 1 225 ? -6.199 0 -15.5 1 91 225 ASP B N 1
ATOM 4484 C CA . ASP B 1 225 ? -5.891 1.351 -15.969 1 91 225 ASP B CA 1
ATOM 4485 C C . ASP B 1 225 ? -6.855 1.784 -17.062 1 91 225 ASP B C 1
ATOM 4487 O O . ASP B 1 225 ? -7.188 2.967 -17.188 1 91 225 ASP B O 1
ATOM 4491 N N . CYS B 1 226 ? -7.262 0.829 -17.766 1 89.06 226 CYS B N 1
ATOM 4492 C CA . CYS B 1 226 ? -8.109 1.098 -18.922 1 89.06 226 CYS B CA 1
ATOM 4493 C C . CYS B 1 226 ? -9.555 1.301 -18.5 1 89.06 226 CYS B C 1
ATOM 4495 O O . CYS B 1 226 ? -10.273 2.113 -19.094 1 89.06 226 CYS B O 1
ATOM 4497 N N . ILE B 1 227 ? -9.914 0.607 -17.453 1 87.06 227 ILE B N 1
ATOM 4498 C CA . ILE B 1 227 ? -11.352 0.539 -17.203 1 87.06 227 ILE B CA 1
ATOM 4499 C C . ILE B 1 227 ? -11.672 1.251 -15.883 1 87.06 227 ILE B C 1
ATOM 4501 O O . ILE B 1 227 ? -12.648 1.994 -15.797 1 87.06 227 ILE B O 1
ATOM 4505 N N . PHE B 1 228 ? -10.859 1.05 -14.914 1 87.88 228 PHE B N 1
ATOM 4506 C CA . PHE B 1 228 ? -11.312 1.396 -13.57 1 87.88 228 PHE B CA 1
ATOM 4507 C C . PHE B 1 228 ? -10.578 2.623 -13.047 1 87.88 228 PHE B C 1
ATOM 4509 O O . PHE B 1 228 ? -11.047 3.283 -12.117 1 87.88 228 PHE B O 1
ATOM 4516 N N . SER B 1 229 ? -9.477 2.959 -13.602 1 88.12 229 SER B N 1
ATOM 4517 C CA . SER B 1 229 ? -8.68 4.066 -13.078 1 88.12 229 SER B CA 1
ATOM 4518 C C . SER B 1 229 ? -9.391 5.398 -13.273 1 88.12 229 SER B C 1
ATOM 4520 O O . SER B 1 229 ? -10.266 5.523 -14.141 1 88.12 229 SER B O 1
ATOM 4522 N N . THR B 1 230 ? -9.047 6.352 -12.445 1 85.56 230 THR B N 1
ATOM 4523 C CA . THR B 1 230 ? -9.617 7.688 -12.578 1 85.56 230 THR B CA 1
ATOM 4524 C C . THR B 1 230 ? -9.227 8.312 -13.914 1 85.56 230 THR B C 1
ATOM 4526 O O . THR B 1 230 ? -10 9.078 -14.5 1 85.56 230 THR B O 1
ATOM 4529 N N . ARG B 1 231 ? -8.117 7.98 -14.438 1 82.56 231 ARG B N 1
ATOM 4530 C CA . ARG B 1 231 ? -7.664 8.469 -15.734 1 82.56 231 ARG B CA 1
ATOM 4531 C C . ARG B 1 231 ? -8.547 7.945 -16.859 1 82.56 231 ARG B C 1
ATOM 4533 O O . ARG B 1 231 ? -8.773 8.633 -17.859 1 82.56 231 ARG B O 1
ATOM 4540 N N . ALA B 1 232 ? -8.961 6.75 -16.656 1 84.38 232 ALA B N 1
ATOM 4541 C CA . ALA B 1 232 ? -9.812 6.137 -17.672 1 84.38 232 ALA B CA 1
ATOM 4542 C C . ALA B 1 232 ? -11.125 6.91 -17.812 1 84.38 232 ALA B C 1
ATOM 4544 O O . ALA B 1 232 ? -11.656 7.027 -18.922 1 84.38 232 ALA B O 1
ATOM 4545 N N . ALA B 1 233 ? -11.555 7.477 -16.688 1 79.56 233 ALA B N 1
ATOM 4546 C CA . ALA B 1 233 ? -12.82 8.203 -16.688 1 79.56 233 ALA B CA 1
ATOM 4547 C C . ALA B 1 233 ? -12.695 9.531 -17.422 1 79.56 233 ALA B C 1
ATOM 4549 O O . ALA B 1 233 ? -13.68 10.055 -17.953 1 79.56 233 ALA B O 1
ATOM 4550 N N . LYS B 1 234 ? -11.508 9.984 -17.578 1 82.5 234 LYS B N 1
ATOM 4551 C CA . LYS B 1 234 ? -11.273 11.297 -18.188 1 82.5 234 LYS B CA 1
ATOM 4552 C C . LYS B 1 234 ? -10.906 11.164 -19.656 1 82.5 234 LYS B C 1
ATOM 4554 O O . LYS B 1 234 ? -10.844 12.156 -20.375 1 82.5 234 LYS B O 1
ATOM 4559 N N . ARG B 1 235 ? -10.773 10 -20.141 1 83.69 235 ARG B N 1
ATOM 4560 C CA . ARG B 1 235 ? -10.352 9.758 -21.516 1 83.69 235 ARG B CA 1
ATOM 4561 C C . ARG B 1 235 ? -11.516 9.93 -22.484 1 83.69 235 ARG B C 1
ATOM 4563 O O . ARG B 1 235 ? -12.664 9.648 -22.141 1 83.69 235 ARG B O 1
ATOM 4570 N N . SER B 1 236 ? -11.164 10.414 -23.672 1 84.12 236 SER B N 1
ATOM 4571 C CA . SER B 1 236 ? -12.148 10.477 -24.75 1 84.12 236 SER B CA 1
ATOM 4572 C C . SER B 1 236 ? -12.547 9.078 -25.219 1 84.12 236 SER B C 1
ATOM 4574 O O . SER B 1 236 ? -11.844 8.102 -24.938 1 84.12 236 SER B O 1
ATOM 4576 N N . PRO B 1 237 ? -13.672 8.969 -25.828 1 79.31 237 PRO B N 1
ATOM 4577 C CA . PRO B 1 237 ? -14.086 7.656 -26.344 1 79.31 237 PRO B CA 1
ATOM 4578 C C . PRO B 1 237 ? -13.047 7.023 -27.266 1 79.31 237 PRO B C 1
ATOM 4580 O O . PRO B 1 237 ? -12.836 5.809 -27.219 1 79.31 237 PRO B O 1
ATOM 4583 N N . GLU B 1 238 ? -12.422 7.867 -28.016 1 83.88 238 GLU B N 1
ATOM 4584 C CA . GLU B 1 238 ? -11.406 7.359 -28.938 1 83.88 238 GLU B CA 1
ATOM 4585 C C . GLU B 1 238 ? -10.188 6.832 -28.172 1 83.88 238 GLU B C 1
ATOM 4587 O O . GLU B 1 238 ? -9.641 5.781 -28.516 1 83.88 238 GLU B O 1
ATOM 4592 N N . GLU B 1 239 ? -9.836 7.586 -27.141 1 84.81 239 GLU B N 1
ATOM 4593 C CA . GLU B 1 239 ? -8.703 7.176 -26.312 1 84.81 239 GLU B CA 1
ATOM 4594 C C . GLU B 1 239 ? -9.008 5.898 -25.547 1 84.81 239 GLU B C 1
ATOM 4596 O O . GLU B 1 239 ? -8.125 5.059 -25.344 1 84.81 239 GLU B O 1
ATOM 4601 N N . ARG B 1 240 ? -10.203 5.777 -25.156 1 83.44 240 ARG B N 1
ATOM 4602 C CA . ARG B 1 240 ? -10.633 4.59 -24.422 1 83.44 240 ARG B CA 1
ATOM 4603 C C . ARG B 1 240 ? -10.594 3.354 -25.328 1 83.44 240 ARG B C 1
ATOM 4605 O O . ARG B 1 240 ? -10.18 2.277 -24.891 1 83.44 240 ARG B O 1
ATOM 4612 N N . LEU B 1 241 ? -11.055 3.551 -26.531 1 81.31 241 LEU B N 1
ATOM 4613 C CA . LEU B 1 241 ? -11.039 2.445 -27.484 1 81.31 241 LEU B CA 1
ATOM 4614 C C . LEU B 1 241 ? -9.602 2.031 -27.797 1 81.31 241 LEU B C 1
ATOM 4616 O O . LEU B 1 241 ? -9.305 0.838 -27.906 1 81.31 241 LEU B O 1
ATOM 4620 N N . ALA B 1 242 ? -8.812 3.02 -27.953 1 86.62 242 ALA B N 1
ATOM 4621 C CA . ALA B 1 242 ? -7.414 2.729 -28.25 1 86.62 242 ALA B CA 1
ATOM 4622 C C . ALA B 1 242 ? -6.758 1.975 -27.094 1 86.62 242 ALA B C 1
ATOM 4624 O O . ALA B 1 242 ? -5.945 1.074 -27.312 1 86.62 242 ALA B O 1
ATOM 4625 N N . ALA B 1 243 ? -7.078 2.393 -25.875 1 87.31 243 ALA B N 1
ATOM 4626 C CA . ALA B 1 243 ? -6.539 1.726 -24.688 1 87.31 243 ALA B CA 1
ATOM 4627 C C . ALA B 1 243 ? -7.047 0.29 -24.594 1 87.31 243 ALA B C 1
ATOM 4629 O O . ALA B 1 243 ? -6.285 -0.621 -24.25 1 87.31 243 ALA B O 1
ATOM 4630 N N . ALA B 1 244 ? -8.273 0.096 -24.844 1 85.38 244 ALA B N 1
ATOM 4631 C CA . ALA B 1 244 ? -8.867 -1.239 -24.828 1 85.38 244 ALA B CA 1
ATOM 4632 C C . ALA B 1 244 ? -8.219 -2.148 -25.859 1 85.38 244 ALA B C 1
ATOM 4634 O O . ALA B 1 244 ? -7.926 -3.312 -25.578 1 85.38 244 ALA B O 1
ATOM 4635 N N . ASP B 1 245 ? -8.008 -1.565 -27 1 86.81 245 ASP B N 1
ATOM 4636 C CA . ASP B 1 245 ? -7.387 -2.33 -28.078 1 86.81 245 ASP B CA 1
ATOM 4637 C C . ASP B 1 245 ? -5.961 -2.736 -27.719 1 86.81 245 ASP B C 1
ATOM 4639 O O . ASP B 1 245 ? -5.512 -3.828 -28.078 1 86.81 245 ASP B O 1
ATOM 4643 N N . SER B 1 246 ? -5.359 -1.831 -27.109 1 90.12 246 SER B N 1
ATOM 4644 C CA . SER B 1 246 ? -3.99 -2.121 -26.688 1 90.12 246 SER B CA 1
ATOM 4645 C C . SER B 1 246 ? -3.947 -3.271 -25.688 1 90.12 246 SER B C 1
ATOM 4647 O O . SER B 1 246 ? -3.096 -4.156 -25.797 1 90.12 246 SER B O 1
ATOM 4649 N N . VAL B 1 247 ? -4.824 -3.311 -24.75 1 91.62 247 VAL B N 1
ATOM 4650 C CA . VAL B 1 247 ? -4.879 -4.359 -23.75 1 91.62 247 VAL B CA 1
ATOM 4651 C C . VAL B 1 247 ? -5.281 -5.684 -24.391 1 91.62 247 VAL B C 1
ATOM 4653 O O . VAL B 1 247 ? -4.727 -6.734 -24.062 1 91.62 247 VAL B O 1
ATOM 4656 N N . LEU B 1 248 ? -6.211 -5.633 -25.312 1 87.75 248 LEU B N 1
ATOM 4657 C CA . LEU B 1 248 ? -6.645 -6.836 -26 1 87.75 248 LEU B CA 1
ATOM 4658 C C . LEU B 1 248 ? -5.516 -7.41 -26.859 1 87.75 248 LEU B C 1
ATOM 4660 O O . LEU B 1 248 ? -5.355 -8.633 -26.938 1 87.75 248 LEU B O 1
ATOM 4664 N N . GLY B 1 249 ? -4.855 -6.445 -27.469 1 91.5 249 GLY B N 1
ATOM 4665 C CA . GLY B 1 249 ? -3.703 -6.895 -28.234 1 91.5 249 GLY B CA 1
ATOM 4666 C C . GLY B 1 249 ? -2.652 -7.582 -27.375 1 91.5 249 GLY B C 1
ATOM 4667 O O . GLY B 1 249 ? -2.064 -8.578 -27.797 1 91.5 249 GLY B O 1
ATOM 4668 N N . ALA B 1 250 ? -2.406 -7.074 -26.219 1 94.56 250 ALA B N 1
ATOM 4669 C CA . ALA B 1 250 ? -1.452 -7.676 -25.297 1 94.56 250 ALA B CA 1
ATOM 4670 C C . ALA B 1 250 ? -1.93 -9.047 -24.828 1 94.56 250 ALA B C 1
ATOM 4672 O O . ALA B 1 250 ? -1.13 -9.977 -24.688 1 94.56 250 ALA B O 1
ATOM 4673 N N . LEU B 1 251 ? -3.193 -9.18 -24.562 1 93.38 251 LEU B N 1
ATOM 4674 C CA . LEU B 1 251 ? -3.775 -10.438 -24.125 1 93.38 251 LEU B CA 1
ATOM 4675 C C . LEU B 1 251 ? -3.686 -11.492 -25.234 1 93.38 251 LEU B C 1
ATOM 4677 O O . LEU B 1 251 ? -3.389 -12.656 -24.953 1 93.38 251 LEU B O 1
ATOM 4681 N N . GLU B 1 252 ? -3.945 -11.055 -26.422 1 90.56 252 GLU B N 1
ATOM 4682 C CA . GLU B 1 252 ? -3.859 -11.969 -27.562 1 90.56 252 GLU B CA 1
ATOM 4683 C C . GLU B 1 252 ? -2.43 -12.461 -27.766 1 90.56 252 GLU B C 1
ATOM 4685 O O . GLU B 1 252 ? -2.207 -13.641 -28.047 1 90.56 252 GLU B O 1
ATOM 4690 N N . LYS B 1 253 ? -1.58 -11.531 -27.703 1 94.81 253 LYS B N 1
ATOM 4691 C CA . LYS B 1 253 ? -0.175 -11.906 -27.828 1 94.81 253 LYS B CA 1
ATOM 4692 C C . LYS B 1 253 ? 0.229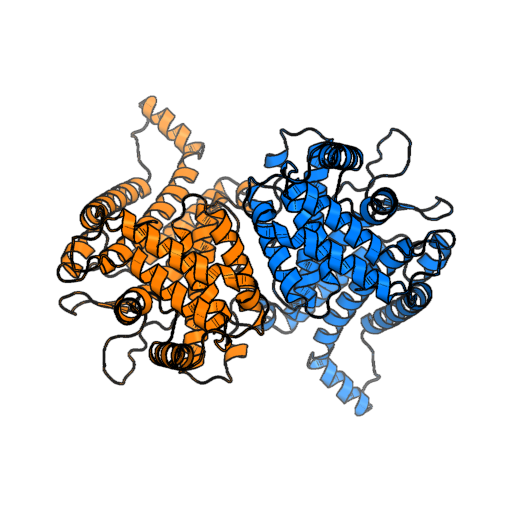 -12.875 -26.719 1 94.81 253 LYS B C 1
ATOM 4694 O O . LYS B 1 253 ? 0.953 -13.844 -26.969 1 94.81 253 LYS B O 1
ATOM 4699 N N . TRP B 1 254 ? -0.163 -12.617 -25.547 1 95.62 254 TRP B N 1
ATOM 4700 C CA . TRP B 1 254 ? 0.102 -13.484 -24.391 1 95.62 254 TRP B CA 1
ATOM 4701 C C . TRP B 1 254 ? -0.485 -14.875 -24.625 1 95.62 254 TRP B C 1
ATOM 4703 O O . TRP B 1 254 ? 0.178 -15.883 -24.375 1 95.62 254 TRP B O 1
ATOM 4713 N N . GLN B 1 255 ? -1.714 -15 -25.094 1 91.31 255 GLN B N 1
ATOM 4714 C CA . GLN B 1 255 ? -2.373 -16.266 -25.359 1 91.31 255 GLN B CA 1
ATOM 4715 C C . GLN B 1 255 ? -1.63 -17.062 -26.438 1 91.31 255 GLN B C 1
ATOM 4717 O O . GLN B 1 255 ? -1.547 -18.281 -26.375 1 91.31 255 GLN B O 1
ATOM 4722 N N . ALA B 1 256 ? -1.134 -16.297 -27.422 1 91.81 256 ALA B N 1
ATOM 4723 C CA . ALA B 1 256 ? -0.419 -16.922 -28.516 1 91.81 256 ALA B CA 1
ATOM 4724 C C . ALA B 1 256 ? 0.899 -17.531 -28.047 1 91.81 256 ALA B C 1
ATOM 4726 O O . ALA B 1 256 ? 1.414 -18.469 -28.656 1 91.81 256 ALA B O 1
ATOM 4727 N N . GLU B 1 257 ? 1.436 -17.016 -26.969 1 91.62 257 GLU B N 1
ATOM 4728 C CA . GLU B 1 257 ? 2.709 -17.5 -26.438 1 91.62 257 GLU B CA 1
ATOM 4729 C C . GLU B 1 257 ? 2.518 -18.766 -25.594 1 91.62 257 GLU B C 1
ATOM 4731 O O . GLU B 1 257 ? 3.48 -19.469 -25.297 1 91.62 257 GLU B O 1
ATOM 4736 N N . ILE B 1 258 ? 1.279 -19.078 -25.203 1 91.56 258 ILE B N 1
ATOM 4737 C CA . ILE B 1 258 ? 0.988 -20.281 -24.438 1 91.56 258 ILE B CA 1
ATOM 4738 C C . ILE B 1 258 ? 0.979 -21.484 -25.391 1 91.56 258 ILE B C 1
ATOM 4740 O O . ILE B 1 258 ? 0.213 -21.516 -26.359 1 91.56 258 ILE B O 1
ATOM 4744 N N . PRO B 1 259 ? 1.86 -22.438 -25.156 1 91.5 259 PRO B N 1
ATOM 4745 C CA . PRO B 1 259 ? 1.831 -23.641 -26 1 91.5 259 PRO B CA 1
ATOM 4746 C C . PRO B 1 259 ? 0.446 -24.281 -26.062 1 91.5 259 PRO B C 1
ATOM 4748 O O . PRO B 1 259 ? -0.276 -24.297 -25.062 1 91.5 259 PRO B O 1
ATOM 4751 N N . SER B 1 260 ? 0.102 -24.859 -27.203 1 89 260 SER B N 1
ATOM 4752 C CA . SER B 1 260 ? -1.231 -25.375 -27.484 1 89 260 SER B CA 1
ATOM 4753 C C . SER B 1 260 ? -1.604 -26.484 -26.484 1 89 260 SER B C 1
ATOM 4755 O O . SER B 1 260 ? -2.773 -26.625 -26.125 1 89 260 SER B O 1
ATOM 4757 N N . GLU B 1 261 ? -0.623 -27.203 -26.016 1 88.12 261 GLU B N 1
ATOM 4758 C CA . GLU B 1 261 ? -0.858 -28.297 -25.078 1 88.12 261 GLU B CA 1
ATOM 4759 C C . GLU B 1 261 ? -1.4 -27.781 -23.75 1 88.12 261 GLU B C 1
ATOM 4761 O O . GLU B 1 261 ? -2.023 -28.531 -23 1 88.12 261 GLU B O 1
ATOM 4766 N N . PHE B 1 262 ? -1.13 -26.484 -23.547 1 88.75 262 PHE B N 1
ATOM 4767 C CA . PHE B 1 262 ? -1.541 -25.922 -22.266 1 88.75 262 PHE B CA 1
ATOM 4768 C C . PHE B 1 262 ? -2.711 -24.969 -22.438 1 88.75 262 PHE B C 1
ATOM 4770 O O . PHE B 1 262 ? -3.021 -24.188 -21.531 1 88.75 262 PHE B O 1
ATOM 4777 N N . GLY B 1 263 ? -3.301 -25.078 -23.516 1 83.75 263 GLY B N 1
ATOM 4778 C CA . GLY B 1 263 ? -4.492 -24.281 -23.75 1 83.75 263 GLY B CA 1
ATOM 4779 C C . GLY B 1 263 ? -5.684 -24.719 -22.938 1 83.75 263 GLY B C 1
ATOM 4780 O O . GLY B 1 263 ? -5.66 -25.797 -22.328 1 83.75 263 GLY B O 1
ATOM 4781 N N . GLY B 1 264 ? -6.789 -24.031 -22.875 1 80.19 264 GLY B N 1
ATOM 4782 C CA . GLY B 1 264 ? -7.973 -24.234 -22.047 1 80.19 264 GLY B CA 1
ATOM 4783 C C . GLY B 1 264 ? -8.375 -25.688 -21.953 1 80.19 264 GLY B C 1
ATOM 4784 O O . GLY B 1 264 ? -8 -26.391 -21 1 80.19 264 GLY B O 1
ATOM 4785 N N . ALA B 1 265 ? -8.953 -26.234 -22.938 1 74.75 265 ALA B N 1
ATOM 4786 C CA . ALA B 1 265 ? -9.453 -27.609 -22.891 1 74.75 265 ALA B CA 1
ATOM 4787 C C . ALA B 1 265 ? -8.328 -28.609 -23.156 1 74.75 265 ALA B C 1
ATOM 4789 O O . ALA B 1 265 ? -8.367 -29.734 -22.656 1 74.75 265 ALA B O 1
ATOM 4790 N N . ALA B 1 266 ? -7.344 -28.172 -23.688 1 77.12 266 ALA B N 1
ATOM 4791 C CA . ALA B 1 266 ? -6.254 -29.047 -24.094 1 77.12 266 ALA B CA 1
ATOM 4792 C C . ALA B 1 266 ? -5.449 -29.516 -22.891 1 77.12 266 ALA B C 1
ATOM 4794 O O . ALA B 1 266 ? -4.844 -30.594 -22.922 1 77.12 266 ALA B O 1
ATOM 4795 N N . VAL B 1 267 ? -5.512 -28.781 -21.875 1 79.06 267 VAL B N 1
ATOM 4796 C CA . VAL B 1 267 ? -4.715 -29.062 -20.688 1 79.06 267 VAL B CA 1
ATOM 4797 C C . VAL B 1 267 ? -5.195 -30.375 -20.047 1 79.06 267 VAL B C 1
ATOM 4799 O O . VAL B 1 267 ? -4.402 -31.109 -19.469 1 79.06 267 VAL B O 1
ATOM 4802 N N . ILE B 1 268 ? -6.453 -30.625 -20.25 1 77.62 268 ILE B N 1
ATOM 4803 C CA . ILE B 1 268 ? -7.051 -31.828 -19.656 1 77.62 268 ILE B CA 1
ATOM 4804 C C . ILE B 1 268 ? -6.352 -33.062 -20.203 1 77.62 268 ILE B C 1
ATOM 4806 O O . ILE B 1 268 ? -5.977 -33.969 -19.438 1 77.62 268 ILE B O 1
ATOM 4810 N N . ALA B 1 269 ? -6.242 -33.031 -21.453 1 77.06 269 ALA B N 1
ATOM 4811 C CA . ALA B 1 269 ? -5.625 -34.188 -22.094 1 77.06 269 ALA B CA 1
ATOM 4812 C C . ALA B 1 269 ? -4.125 -34.219 -21.812 1 77.06 269 ALA B C 1
ATOM 4814 O O . ALA B 1 269 ? -3.549 -35.312 -21.672 1 77.06 269 ALA B O 1
ATOM 4815 N N . SER B 1 270 ? -3.564 -33.094 -21.734 1 75.81 270 SER B N 1
ATOM 4816 C CA . SER B 1 270 ? -2.111 -33 -21.641 1 75.81 270 SER B CA 1
ATOM 4817 C C . SER B 1 270 ? -1.637 -33.281 -20.219 1 75.81 270 SER B C 1
ATOM 4819 O O . SER B 1 270 ? -0.495 -33.719 -20.016 1 75.81 270 SER B O 1
ATOM 4821 N N . MET B 1 271 ? -2.527 -33 -19.25 1 71.69 271 MET B N 1
ATOM 4822 C CA . MET B 1 271 ? -2.146 -33.188 -17.859 1 71.69 271 MET B CA 1
ATOM 4823 C C . MET B 1 271 ? -2.854 -34.375 -17.25 1 71.69 271 MET B C 1
ATOM 4825 O O . MET B 1 271 ? -2.861 -34.562 -16.031 1 71.69 271 MET B O 1
ATOM 4829 N N . ALA B 1 272 ? -3.615 -35.094 -18.031 1 60.84 272 ALA B N 1
ATOM 4830 C CA . ALA B 1 272 ? -4.488 -36.188 -17.625 1 60.84 272 ALA B CA 1
ATOM 4831 C C . ALA B 1 272 ? -3.803 -37.094 -16.594 1 60.84 272 ALA B C 1
ATOM 4833 O O . ALA B 1 272 ? -4.449 -37.594 -15.672 1 60.84 272 ALA B O 1
ATOM 4834 N N . ASN B 1 273 ? -2.639 -37.406 -16.828 1 54.31 273 ASN B N 1
ATOM 4835 C CA . ASN B 1 273 ? -2.01 -38.312 -15.883 1 54.31 273 ASN B CA 1
ATOM 4836 C C . ASN B 1 273 ? -1.493 -37.594 -14.648 1 54.31 273 ASN B C 1
ATOM 4838 O O . ASN B 1 273 ? -1 -38.219 -13.711 1 54.31 273 ASN B O 1
ATOM 4842 N N . ASP B 1 274 ? -1.624 -36.281 -14.812 1 58 274 ASP B N 1
ATOM 4843 C CA . ASP B 1 274 ? -1.092 -35.5 -13.703 1 58 274 ASP B CA 1
ATOM 4844 C C . ASP B 1 274 ? -2.193 -35.125 -12.703 1 58 274 ASP B C 1
ATOM 4846 O O . ASP B 1 274 ? -3.381 -35.25 -13.016 1 58 274 ASP B O 1
ATOM 4850 N N . ASP B 1 275 ? -1.787 -34.875 -11.477 1 59.03 275 ASP B N 1
ATOM 4851 C CA . ASP B 1 275 ? -2.611 -34.625 -10.289 1 59.03 275 ASP B CA 1
ATOM 4852 C C . ASP B 1 275 ? -3.523 -33.438 -10.484 1 59.03 275 ASP B C 1
ATOM 4854 O O . ASP B 1 275 ? -3.219 -32.531 -11.273 1 59.03 275 ASP B O 1
ATOM 4858 N N . SER B 1 276 ? -4.656 -33.562 -10.078 1 59.25 276 SER B N 1
ATOM 4859 C CA . SER B 1 276 ? -5.727 -32.562 -10.023 1 59.25 276 SER B CA 1
ATOM 4860 C C . SER B 1 276 ? -5.18 -31.172 -9.688 1 59.25 276 SER B C 1
ATOM 4862 O O . SER B 1 276 ? -5.754 -30.156 -10.094 1 59.25 276 SER B O 1
ATOM 4864 N N . ALA B 1 277 ? -4.035 -31.219 -9.203 1 63.69 277 ALA B N 1
ATOM 4865 C CA . ALA B 1 277 ? -3.5 -29.922 -8.773 1 63.69 277 ALA B CA 1
ATOM 4866 C C . ALA B 1 277 ? -2.998 -29.125 -9.961 1 63.69 277 ALA B C 1
ATOM 4868 O O . ALA B 1 277 ? -3.172 -27.891 -10.008 1 63.69 277 ALA B O 1
ATOM 4869 N N . SER B 1 278 ? -2.492 -29.766 -10.914 1 72.44 278 SER B N 1
ATOM 4870 C CA . SER B 1 278 ? -1.963 -29.078 -12.078 1 72.44 278 SER B CA 1
ATOM 4871 C C . SER B 1 278 ? -3.082 -28.469 -12.914 1 72.44 278 SER B C 1
ATOM 4873 O O . SER B 1 278 ? -2.951 -27.344 -13.414 1 72.44 278 SER B O 1
ATOM 4875 N N . ILE B 1 279 ? -4.121 -29.188 -12.906 1 76.12 279 ILE B N 1
ATOM 4876 C CA . ILE B 1 279 ? -5.254 -28.688 -13.68 1 76.12 279 ILE B CA 1
ATOM 4877 C C . ILE B 1 279 ? -5.828 -27.453 -13.016 1 76.12 279 ILE B C 1
ATOM 4879 O O . ILE B 1 279 ? -6.273 -26.516 -13.695 1 76.12 279 ILE B O 1
ATOM 4883 N N . GLY B 1 280 ? -5.734 -27.438 -11.727 1 80 280 GLY B N 1
ATOM 4884 C CA . GLY B 1 280 ? -6.219 -26.281 -10.984 1 80 280 GLY B CA 1
ATOM 4885 C C . GLY B 1 280 ? -5.48 -25 -11.328 1 80 280 GLY B C 1
ATOM 4886 O O . GLY B 1 280 ? -6.094 -23.938 -11.445 1 80 280 GLY B O 1
ATOM 4887 N N . PHE B 1 281 ? -4.242 -25.078 -11.469 1 85.69 281 PHE B N 1
ATOM 4888 C CA . PHE B 1 281 ? -3.434 -23.906 -11.797 1 85.69 281 PHE B CA 1
ATOM 4889 C C . PHE B 1 281 ? -3.83 -23.344 -13.156 1 85.69 281 PHE B C 1
ATOM 4891 O O . PHE B 1 281 ? -3.885 -22.125 -13.336 1 85.69 281 PHE B O 1
ATOM 4898 N N . PHE B 1 282 ? -4.074 -24.234 -14.023 1 86.56 282 PHE B N 1
ATOM 4899 C CA . PHE B 1 282 ? -4.43 -23.766 -15.359 1 86.56 282 PHE B CA 1
ATOM 4900 C C . PHE B 1 282 ? -5.859 -23.234 -15.383 1 86.56 282 PHE B C 1
ATOM 4902 O O . PHE B 1 282 ? -6.172 -22.312 -16.156 1 86.56 282 PHE B O 1
ATOM 4909 N N . CYS B 1 283 ? -6.688 -23.797 -14.531 1 84.31 283 CYS B N 1
ATOM 4910 C CA . CYS B 1 283 ? -8.008 -23.203 -14.383 1 84.31 283 CYS B CA 1
ATOM 4911 C C . CYS B 1 283 ? -7.902 -21.75 -13.938 1 84.31 283 CYS B C 1
ATOM 4913 O O . CYS B 1 283 ? -8.617 -20.891 -14.453 1 84.31 283 CYS B O 1
ATOM 4915 N N . ILE B 1 284 ? -7.02 -21.547 -13.031 1 86.94 284 ILE B N 1
ATOM 4916 C CA . ILE B 1 284 ? -6.801 -20.188 -12.539 1 86.94 284 ILE B CA 1
ATOM 4917 C C . ILE B 1 284 ? -6.27 -19.312 -13.664 1 86.94 284 ILE B C 1
ATOM 4919 O O . ILE B 1 284 ? -6.777 -18.203 -13.891 1 86.94 284 ILE B O 1
ATOM 4923 N N . LEU B 1 285 ? -5.336 -19.781 -14.359 1 90.94 285 LEU B N 1
ATOM 4924 C CA . LEU B 1 285 ? -4.695 -19.016 -15.43 1 90.94 285 LEU B CA 1
ATOM 4925 C C . LEU B 1 285 ? -5.711 -18.609 -16.484 1 90.94 285 LEU B C 1
ATOM 4927 O O . LEU B 1 285 ? -5.785 -17.438 -16.859 1 90.94 285 LEU B O 1
ATOM 4931 N N . HIS B 1 286 ? -6.477 -19.531 -16.906 1 87.69 286 HIS B N 1
ATOM 4932 C CA . HIS B 1 286 ? -7.41 -19.266 -17.984 1 87.69 286 HIS B CA 1
ATOM 4933 C C . HIS B 1 286 ? -8.625 -18.484 -17.484 1 87.69 286 HIS B C 1
ATOM 4935 O O . HIS B 1 286 ? -9.234 -17.734 -18.234 1 87.69 286 HIS B O 1
ATOM 4941 N N . SER B 1 287 ? -8.969 -18.703 -16.25 1 87.62 287 SER B N 1
ATOM 4942 C CA . SER B 1 287 ? -10.047 -17.891 -15.688 1 87.62 287 SER B CA 1
ATOM 4943 C C . SER B 1 287 ? -9.664 -16.422 -15.656 1 87.62 287 SER B C 1
ATOM 4945 O O . SER B 1 287 ? -10.5 -15.555 -15.914 1 87.62 287 SER B O 1
ATOM 4947 N N . ILE B 1 288 ? -8.484 -16.156 -15.266 1 91.5 288 ILE B N 1
ATOM 4948 C CA . ILE B 1 288 ? -8.016 -14.773 -15.203 1 91.5 288 ILE B CA 1
ATOM 4949 C C . ILE B 1 288 ? -7.977 -14.18 -16.609 1 91.5 288 ILE B C 1
ATOM 4951 O O . ILE B 1 288 ? -8.391 -13.039 -16.812 1 91.5 288 ILE B O 1
ATOM 4955 N N . SER B 1 289 ? -7.406 -14.953 -17.531 1 92 289 SER B N 1
ATOM 4956 C CA . SER B 1 289 ? -7.383 -14.5 -18.906 1 92 289 SER B CA 1
ATOM 4957 C C . SER B 1 289 ? -8.789 -14.18 -19.406 1 92 289 SER B C 1
ATOM 4959 O O . SER B 1 289 ? -9 -13.141 -20.031 1 92 289 SER B O 1
ATOM 4961 N N . LEU B 1 290 ? -9.711 -15.07 -19.156 1 87.44 290 LEU B N 1
ATOM 4962 C CA . LEU B 1 290 ? -11.102 -14.867 -19.562 1 87.44 290 LEU B CA 1
ATOM 4963 C C . LEU B 1 290 ? -11.68 -13.617 -18.906 1 87.44 290 LEU B C 1
ATOM 4965 O O . LEU B 1 290 ? -12.391 -12.844 -19.547 1 87.44 290 LEU B O 1
ATOM 4969 N N . ARG B 1 291 ? -11.398 -13.484 -17.688 1 87.06 291 ARG B N 1
ATOM 4970 C CA . ARG B 1 291 ? -11.875 -12.305 -16.969 1 87.06 291 ARG B CA 1
ATOM 4971 C C . ARG B 1 291 ? -11.359 -11.023 -17.594 1 87.06 291 ARG B C 1
ATOM 4973 O O . ARG B 1 291 ? -12.102 -10.055 -17.75 1 87.06 291 ARG B O 1
ATOM 4980 N N . CYS B 1 292 ? -10.141 -10.945 -17.906 1 91.44 292 CYS B N 1
ATOM 4981 C CA . CYS B 1 292 ? -9.555 -9.781 -18.547 1 91.44 292 CYS B CA 1
ATOM 4982 C C . CYS B 1 292 ? -10.25 -9.484 -19.875 1 91.44 292 CYS B C 1
ATOM 4984 O O . CYS B 1 292 ? -10.594 -8.336 -20.156 1 91.44 292 CYS B O 1
ATOM 4986 N N . MET B 1 293 ? -10.508 -10.508 -20.594 1 86.62 293 MET B N 1
ATOM 4987 C CA . MET B 1 293 ? -11.164 -10.344 -21.891 1 86.62 293 MET B CA 1
ATOM 4988 C C . MET B 1 293 ? -12.586 -9.828 -21.703 1 86.62 293 MET B C 1
ATOM 4990 O O . MET B 1 293 ? -13.039 -8.961 -22.469 1 86.62 293 MET B O 1
ATOM 4994 N N . THR B 1 294 ? -13.266 -10.336 -20.766 1 85.38 294 THR B N 1
ATOM 4995 C CA . THR B 1 294 ? -14.648 -9.945 -20.516 1 85.38 294 THR B CA 1
ATOM 4996 C C . THR B 1 294 ? -14.719 -8.492 -20.078 1 85.38 294 THR B C 1
ATOM 4998 O O . THR B 1 294 ? -15.578 -7.734 -20.547 1 85.38 294 THR B O 1
ATOM 5001 N N . LEU B 1 295 ? -13.867 -8.125 -19.219 1 86.25 295 LEU B N 1
ATOM 5002 C CA . LEU B 1 295 ? -13.875 -6.766 -18.688 1 86.25 295 LEU B CA 1
ATOM 5003 C C . LEU B 1 295 ? -13.602 -5.754 -19.797 1 86.25 295 LEU B C 1
ATOM 5005 O O . LEU B 1 295 ? -14.273 -4.73 -19.906 1 86.25 295 LEU B O 1
ATOM 5009 N N . VAL B 1 296 ? -12.688 -6.008 -20.609 1 84.38 296 VAL B N 1
ATOM 5010 C CA . VAL B 1 296 ? -12.305 -5.078 -21.656 1 84.38 296 VAL B CA 1
ATOM 5011 C C . VAL B 1 296 ? -13.398 -5.031 -22.719 1 84.38 296 VAL B C 1
ATOM 5013 O O . VAL B 1 296 ? -13.68 -3.971 -23.297 1 84.38 296 VAL B O 1
ATOM 5016 N N . SER B 1 297 ? -14.047 -6.125 -22.984 1 76.31 297 SER B N 1
ATOM 5017 C CA . SER B 1 297 ? -15.102 -6.188 -24 1 76.31 297 SER B CA 1
ATOM 5018 C C . SER B 1 297 ? -16.359 -5.465 -23.531 1 76.31 297 SER B C 1
ATOM 5020 O O . SER B 1 297 ? -17.094 -4.879 -24.328 1 76.31 297 SER B O 1
ATOM 5022 N N . ARG B 1 298 ? -16.672 -5.559 -22.297 1 70.75 298 ARG B N 1
ATOM 5023 C CA . ARG B 1 298 ? -17.828 -4.863 -21.734 1 70.75 298 ARG B CA 1
ATOM 5024 C C . ARG B 1 298 ? -17.641 -3.352 -21.812 1 70.75 298 ARG B C 1
ATOM 5026 O O . ARG B 1 298 ? -18.609 -2.625 -22.078 1 70.75 298 ARG B O 1
ATOM 5033 N N . ALA B 1 299 ? -16.594 -2.928 -21.547 1 61.56 299 ALA B N 1
ATOM 5034 C CA . ALA B 1 299 ? -16.312 -1.495 -21.625 1 61.56 299 ALA B CA 1
ATOM 5035 C C . ALA B 1 299 ? -16.531 -0.959 -23.031 1 61.56 299 ALA B C 1
ATOM 5037 O O . ALA B 1 299 ? -16.969 0.183 -23.203 1 61.56 299 ALA B O 1
ATOM 5038 N N . HIS B 1 300 ? -16.328 -1.801 -23.938 1 57.66 300 HIS B N 1
ATOM 5039 C CA . HIS B 1 300 ? -16.547 -1.445 -25.344 1 57.66 300 HIS B CA 1
ATOM 5040 C C . HIS B 1 300 ? -18.031 -1.416 -25.688 1 57.66 300 HIS B C 1
ATOM 5042 O O . HIS B 1 300 ? -18.453 -0.65 -26.547 1 57.66 300 HIS B O 1
ATOM 5048 N N . ALA B 1 301 ? -18.656 -2.268 -25 1 53.94 301 ALA B N 1
ATOM 5049 C CA . ALA B 1 301 ? -20.078 -2.402 -25.328 1 53.94 301 ALA B CA 1
ATOM 5050 C C . ALA B 1 301 ? -20.859 -1.144 -24.953 1 53.94 301 ALA B C 1
ATOM 5052 O O . ALA B 1 301 ? -21.875 -0.82 -25.562 1 53.94 301 ALA B O 1
ATOM 5053 N N . TRP B 1 302 ? -20.422 -0.405 -23.844 1 50.53 302 TRP B N 1
ATOM 5054 C CA . TRP B 1 302 ? -21.141 0.808 -23.469 1 50.53 302 TRP B CA 1
ATOM 5055 C C . TRP B 1 302 ? -20.797 1.963 -24.406 1 50.53 302 TRP B C 1
ATOM 5057 O O . TRP B 1 302 ? -21.172 3.107 -24.156 1 50.53 302 TRP B O 1
ATOM 5067 N N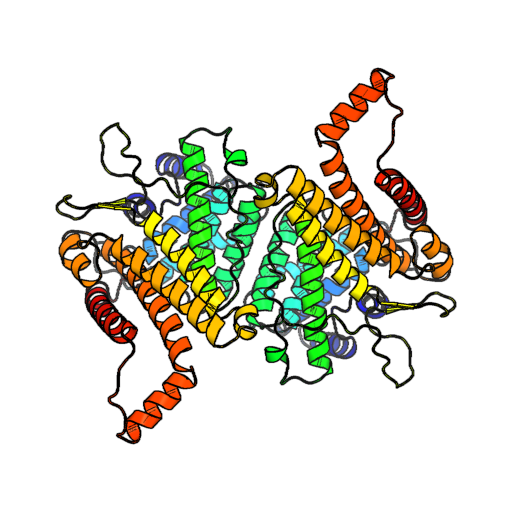 . ASN B 1 303 ? -20.016 1.636 -25.328 1 50.75 303 ASN B N 1
ATOM 5068 C CA . ASN B 1 303 ? -19.703 2.621 -26.359 1 50.75 303 ASN B CA 1
ATOM 5069 C C . ASN B 1 303 ? -20.938 2.963 -27.203 1 50.75 303 ASN B C 1
ATOM 5071 O O . ASN B 1 303 ? -21.703 2.076 -27.562 1 50.75 303 ASN B O 1
ATOM 5075 N N . GLU B 1 304 ? -21.328 4.078 -27.031 1 52.75 304 GLU B N 1
ATOM 5076 C CA . GLU B 1 304 ? -22.469 4.629 -27.766 1 52.75 304 GLU B CA 1
ATOM 5077 C C . GLU B 1 304 ? -22.562 4.035 -29.172 1 52.75 304 GLU B C 1
ATOM 5079 O O . GLU B 1 304 ? -23.656 3.762 -29.656 1 52.75 304 GLU B O 1
ATOM 5084 N N . GLU B 1 305 ? -21.484 3.789 -29.641 1 51.38 305 GLU B N 1
ATOM 5085 C CA . GLU B 1 305 ? -21.516 3.301 -31.016 1 51.38 305 GLU B CA 1
ATOM 5086 C C . GLU B 1 305 ? -22.062 1.876 -31.094 1 51.38 305 GLU B C 1
ATOM 5088 O O . GLU B 1 305 ? -22.812 1.533 -32 1 51.38 305 GLU B O 1
ATOM 5093 N N . TRP B 1 306 ? -21.734 1.205 -29.969 1 52.69 306 TRP B N 1
ATOM 5094 C CA . TRP B 1 306 ? -22.234 -0.161 -29.969 1 52.69 306 TRP B CA 1
ATOM 5095 C C . TRP B 1 306 ? -23.75 -0.177 -29.719 1 52.69 306 TRP B C 1
ATOM 5097 O O . TRP B 1 306 ? -24.484 -0.883 -30.391 1 52.69 306 TRP B O 1
ATOM 5107 N N . VAL B 1 307 ? -24.109 0.574 -28.75 1 53.56 307 VAL B N 1
ATOM 5108 C CA . VAL B 1 307 ? -25.547 0.666 -28.453 1 53.56 307 VAL B CA 1
ATOM 5109 C C . VAL B 1 307 ? -26.297 1.159 -29.688 1 53.56 307 VAL B C 1
ATOM 5111 O O . VAL B 1 307 ? -27.375 0.648 -30 1 53.56 307 VAL B O 1
ATOM 5114 N N . ARG B 1 308 ? -25.688 2.059 -30.344 1 56.72 308 ARG B N 1
ATOM 5115 C CA . ARG B 1 308 ? -26.297 2.535 -31.578 1 56.72 308 ARG B CA 1
ATOM 5116 C C . ARG B 1 308 ? -26.328 1.431 -32.625 1 56.72 308 ARG B C 1
ATOM 5118 O O . ARG B 1 308 ? -27.312 1.305 -33.375 1 56.72 308 ARG B O 1
ATOM 5125 N N . GLY B 1 309 ? -25.25 0.618 -32.594 1 52.97 309 GLY B N 1
ATOM 5126 C CA . GLY B 1 309 ? -25.203 -0.494 -33.531 1 52.97 309 GLY B CA 1
ATOM 5127 C C . GLY B 1 309 ? -26.25 -1.554 -33.25 1 52.97 309 GLY B C 1
ATOM 5128 O O . GLY B 1 309 ? -26.859 -2.078 -34.188 1 52.97 309 GLY B O 1
ATOM 5129 N N . VAL B 1 310 ? -26.5 -1.701 -31.984 1 57.56 310 VAL B N 1
ATOM 5130 C CA . VAL B 1 310 ? -27.531 -2.668 -31.594 1 57.56 310 VAL B CA 1
ATOM 5131 C C . VAL B 1 310 ? -28.906 -2.143 -31.984 1 57.56 310 VAL B C 1
ATOM 5133 O O . VAL B 1 310 ? -29.766 -2.896 -32.469 1 57.56 310 VAL B O 1
ATOM 5136 N N . HIS B 1 311 ? -29.031 -0.827 -31.703 1 58.78 311 HIS B N 1
ATOM 5137 C CA . HIS B 1 311 ? -30.281 -0.215 -32.125 1 58.78 311 HIS B CA 1
ATOM 5138 C C . HIS B 1 311 ? -30.516 -0.356 -33.625 1 58.78 311 HIS B C 1
ATOM 5140 O O . HIS B 1 311 ? -31.625 -0.636 -34.062 1 58.78 311 HIS B O 1
ATOM 5146 N N . ASP B 1 312 ? -29.438 -0.219 -34.344 1 58.41 312 ASP B N 1
ATOM 5147 C CA . ASP B 1 312 ? -29.547 -0.315 -35.781 1 58.41 312 ASP B CA 1
ATOM 5148 C C . ASP B 1 312 ? -29.875 -1.743 -36.219 1 58.41 312 ASP B C 1
ATOM 5150 O O . ASP B 1 312 ? -30.609 -1.953 -37.188 1 58.41 312 ASP B O 1
ATOM 5154 N N . ILE B 1 313 ? -29.484 -2.637 -35.469 1 55.72 313 ILE B N 1
ATOM 5155 C CA . ILE B 1 313 ? -29.781 -4.039 -35.75 1 55.72 313 ILE B CA 1
ATOM 5156 C C . ILE B 1 313 ? -31.25 -4.336 -35.438 1 55.72 313 ILE B C 1
ATOM 5158 O O . ILE B 1 313 ? -31.922 -5.008 -36.219 1 55.72 313 ILE B O 1
ATOM 5162 N N . VAL B 1 314 ? -31.656 -3.811 -34.375 1 56.41 314 VAL B N 1
ATOM 5163 C CA . VAL B 1 314 ? -33.031 -4.016 -33.969 1 56.41 314 VAL B CA 1
ATOM 5164 C C . VAL B 1 314 ? -33.969 -3.367 -35 1 56.41 314 VAL B C 1
ATOM 5166 O O . VAL B 1 314 ? -35.031 -3.912 -35.312 1 56.41 314 VAL B O 1
ATOM 5169 N N . ARG B 1 315 ? -33.344 -2.311 -35.594 1 60.47 315 ARG B N 1
ATOM 5170 C CA . ARG B 1 315 ? -34.125 -1.61 -36.562 1 60.47 315 ARG B CA 1
ATOM 5171 C C . ARG B 1 315 ? -34 -2.273 -37.938 1 60.47 315 ARG B C 1
ATOM 5173 O O . ARG B 1 315 ? -34.688 -1.878 -38.906 1 60.47 315 ARG B O 1
ATOM 5180 N N . GLY B 1 316 ? -33.219 -3.268 -38.031 1 56.16 316 GLY B N 1
ATOM 5181 C CA . GLY B 1 316 ? -33.125 -4.066 -39.25 1 56.16 316 GLY B CA 1
ATOM 5182 C C . GLY B 1 316 ? -32.188 -3.471 -40.281 1 56.16 316 GLY B C 1
ATOM 5183 O O . GLY B 1 316 ? -32.219 -3.871 -41.438 1 56.16 316 GLY B O 1
ATOM 5184 N N . THR B 1 317 ? -31.547 -2.463 -40.062 1 59.62 317 THR B N 1
ATOM 5185 C CA . THR B 1 317 ? -30.797 -1.739 -41.062 1 59.62 317 THR B CA 1
ATOM 5186 C C . THR B 1 317 ? -29.375 -2.281 -41.188 1 59.62 317 THR B C 1
ATOM 5188 O O . THR B 1 317 ? -28.656 -1.974 -42.125 1 59.62 317 THR B O 1
ATOM 5191 N N . ARG B 1 318 ? -29 -2.867 -40 1 54.75 318 ARG B N 1
ATOM 5192 C CA . ARG B 1 318 ? -27.656 -3.436 -40.031 1 54.75 318 ARG B CA 1
ATOM 5193 C C . ARG B 1 318 ? -27.641 -4.816 -39.406 1 54.75 318 ARG B C 1
ATOM 5195 O O . ARG B 1 318 ? -28.406 -5.094 -38.469 1 54.75 318 ARG B O 1
ATOM 5202 N N . LYS B 1 319 ? -26.906 -5.707 -40.125 1 52.22 319 LYS B N 1
ATOM 5203 C CA . LYS B 1 319 ? -26.672 -7.031 -39.531 1 52.22 319 LYS B CA 1
ATOM 5204 C C . LYS B 1 319 ? -25.812 -6.945 -38.281 1 52.22 319 LYS B C 1
ATOM 5206 O O . LYS B 1 319 ? -24.938 -6.078 -38.188 1 52.22 319 LYS B O 1
ATOM 5211 N N . LEU B 1 320 ? -26.25 -7.668 -37.25 1 51.84 320 LEU B N 1
ATOM 5212 C CA . LEU B 1 320 ? -25.547 -7.695 -36 1 51.84 320 LEU B CA 1
ATOM 5213 C C . LEU B 1 320 ? -24.094 -8.102 -36.156 1 51.84 320 LEU B C 1
ATOM 5215 O O . LEU B 1 320 ? -23.797 -9.188 -36.688 1 51.84 320 LEU B O 1
ATOM 5219 N N . GLN B 1 321 ? -23.172 -7.223 -36.531 1 51.78 321 GLN B N 1
ATOM 5220 C CA . GLN B 1 321 ? -21.766 -7.625 -36.531 1 51.78 321 GLN B CA 1
ATOM 5221 C C . GLN B 1 321 ? -21.172 -7.586 -35.125 1 51.78 321 GLN B C 1
ATOM 5223 O O . GLN B 1 321 ? -21.094 -6.52 -34.531 1 51.78 321 GLN B O 1
ATOM 5228 N N . LEU B 1 322 ? -21.281 -8.758 -34.562 1 56.31 322 LEU B N 1
ATOM 5229 C CA . LEU B 1 322 ? -20.672 -8.859 -33.25 1 56.31 322 LEU B CA 1
ATOM 5230 C C . LEU B 1 322 ? -19.172 -8.547 -33.312 1 56.31 322 LEU B C 1
ATOM 5232 O O . LEU B 1 322 ? -18.516 -8.867 -34.281 1 56.31 322 LEU B O 1
ATOM 5236 N N . PRO B 1 323 ? -18.734 -7.711 -32.438 1 61.78 323 PRO B N 1
ATOM 5237 C CA . PRO B 1 323 ? -17.281 -7.469 -32.406 1 61.78 323 PRO B CA 1
ATOM 5238 C C . PRO B 1 323 ? -16.469 -8.758 -32.344 1 61.78 323 PRO B C 1
ATOM 5240 O O . PRO B 1 323 ? -16.891 -9.727 -31.703 1 61.78 323 PRO B O 1
ATOM 5243 N N . VAL B 1 324 ? -15.5 -8.867 -33.344 1 58.09 324 VAL B N 1
ATOM 5244 C CA . VAL B 1 324 ? -14.617 -10.016 -33.469 1 58.09 324 VAL B CA 1
ATOM 5245 C C . VAL B 1 324 ? -14.195 -10.508 -32.062 1 58.09 324 VAL B C 1
ATOM 5247 O O . VAL B 1 324 ? -14.078 -11.711 -31.844 1 58.09 324 VAL B O 1
ATOM 5250 N N . ILE B 1 325 ? -14.211 -9.711 -31.094 1 68.69 325 ILE B N 1
ATOM 5251 C CA . ILE B 1 325 ? -13.703 -10.055 -29.766 1 68.69 325 ILE B CA 1
ATOM 5252 C C . ILE B 1 325 ? -14.703 -10.953 -29.047 1 68.69 325 ILE B C 1
ATOM 5254 O O . ILE B 1 325 ? -14.328 -11.766 -28.203 1 68.69 325 ILE B O 1
ATOM 5258 N N . TRP B 1 326 ? -15.906 -10.977 -29.562 1 71.12 326 TRP B N 1
ATOM 5259 C CA . TRP B 1 326 ? -16.922 -11.766 -28.891 1 71.12 326 TRP B CA 1
ATOM 5260 C C . TRP B 1 326 ? -16.781 -13.242 -29.203 1 71.12 326 TRP B C 1
ATOM 5262 O O . TRP B 1 326 ? -16.984 -14.102 -28.344 1 71.12 326 TRP B O 1
ATOM 5272 N N . SER B 1 327 ? -16.453 -13.445 -30.469 1 72.69 327 SER B N 1
ATOM 5273 C CA . SER B 1 327 ? -16.234 -14.844 -30.828 1 72.69 327 SER B CA 1
ATOM 5274 C C . SER B 1 327 ? -15.086 -15.445 -30.031 1 72.69 327 SER B C 1
ATOM 5276 O O . SER B 1 327 ? -15.188 -16.562 -29.531 1 72.69 327 SER B O 1
ATOM 5278 N N . ALA B 1 328 ? -14.031 -14.672 -29.922 1 75 328 ALA B N 1
ATOM 5279 C CA . ALA B 1 328 ? -12.891 -15.133 -29.125 1 75 328 ALA B CA 1
ATOM 5280 C C . ALA B 1 328 ? -13.281 -15.344 -27.672 1 75 328 ALA B C 1
ATOM 5282 O O . ALA B 1 328 ? -12.836 -16.297 -27.031 1 75 328 ALA B O 1
ATOM 5283 N N . LEU B 1 329 ? -14.094 -14.547 -27.234 1 78.69 329 LEU B N 1
ATOM 5284 C CA . LEU B 1 329 ? -14.562 -14.625 -25.859 1 78.69 329 LEU B CA 1
ATOM 5285 C C . LEU B 1 329 ? -15.375 -15.891 -25.641 1 78.69 329 LEU B C 1
ATOM 5287 O O . LEU B 1 329 ? -15.195 -16.578 -24.625 1 78.69 329 LEU B O 1
ATOM 5291 N N . VAL B 1 330 ? -16.281 -16.172 -26.562 1 76.56 330 VAL B N 1
ATOM 5292 C CA . VAL B 1 330 ? -17.125 -17.359 -26.438 1 76.56 330 VAL B CA 1
ATOM 5293 C C . VAL B 1 330 ? -16.281 -18.625 -26.484 1 76.56 330 VAL B C 1
ATOM 5295 O O . VAL B 1 330 ? -16.484 -19.547 -25.703 1 76.56 330 VAL B O 1
ATOM 5298 N N . TYR B 1 331 ? -15.359 -18.562 -27.391 1 78.12 331 TYR B N 1
ATOM 5299 C CA . TYR B 1 331 ? -14.477 -19.719 -27.516 1 78.12 331 TYR B CA 1
ATOM 5300 C C . TYR B 1 331 ? -13.688 -19.938 -26.234 1 78.12 331 TYR B C 1
ATOM 5302 O O . TYR B 1 331 ? -13.602 -21.062 -25.734 1 78.12 331 TYR B O 1
ATOM 5310 N N . GLN B 1 332 ? -13.18 -18.938 -25.688 1 79.88 332 GLN B N 1
ATOM 5311 C CA . GLN B 1 332 ? -12.414 -19.047 -24.453 1 79.88 332 GLN B CA 1
ATOM 5312 C C . GLN B 1 332 ? -13.297 -19.484 -23.297 1 79.88 332 GLN B C 1
ATOM 5314 O O . GLN B 1 332 ? -12.875 -20.266 -22.438 1 79.88 332 GLN B O 1
ATOM 5319 N N . ALA B 1 333 ? -14.438 -18.953 -23.297 1 81.69 333 ALA B N 1
ATOM 5320 C CA . ALA B 1 333 ? -15.375 -19.312 -22.234 1 81.69 333 ALA B CA 1
ATOM 5321 C C . ALA B 1 333 ? -15.711 -20.797 -22.297 1 81.69 333 ALA B C 1
ATOM 5323 O O . ALA B 1 333 ? -15.758 -21.469 -21.25 1 81.69 333 ALA B O 1
ATOM 5324 N N . ARG B 1 334 ? -15.969 -21.219 -23.453 1 77.62 334 ARG B N 1
ATOM 5325 C CA . ARG B 1 334 ? -16.281 -22.625 -23.625 1 77.62 334 ARG B CA 1
ATOM 5326 C C . ARG B 1 334 ? -15.125 -23.516 -23.172 1 77.62 334 ARG B C 1
ATOM 5328 O O . ARG B 1 334 ? -15.32 -24.484 -22.453 1 77.62 334 ARG B O 1
ATOM 5335 N N . ASP B 1 335 ? -14 -23.203 -23.672 1 79.06 335 ASP B N 1
ATOM 5336 C CA . ASP B 1 335 ? -12.805 -23.953 -23.297 1 79.06 335 ASP B CA 1
ATOM 5337 C C . ASP B 1 335 ? -12.609 -23.953 -21.781 1 79.06 335 ASP B C 1
ATOM 5339 O O . ASP B 1 335 ? -12.227 -24.969 -21.203 1 79.06 335 ASP B O 1
ATOM 5343 N N . TYR B 1 336 ? -12.828 -22.859 -21.219 1 79.69 336 TYR B N 1
ATOM 5344 C CA . TYR B 1 336 ? -12.695 -22.75 -19.766 1 79.69 336 TYR B CA 1
ATOM 5345 C C . TYR B 1 336 ? -13.719 -23.625 -19.047 1 79.69 336 TYR B C 1
ATOM 5347 O O . TYR B 1 336 ? -13.406 -24.25 -18.031 1 79.69 336 TYR B O 1
ATOM 5355 N N . MET B 1 337 ? -14.906 -23.625 -19.5 1 77.94 337 MET B N 1
ATOM 5356 C CA . MET B 1 337 ? -15.945 -24.406 -18.859 1 77.94 337 MET B CA 1
ATOM 5357 C C . MET B 1 337 ? -15.602 -25.891 -18.891 1 77.94 337 MET B C 1
ATOM 5359 O O . MET B 1 337 ? -15.852 -26.625 -17.938 1 77.94 337 MET B O 1
ATOM 5363 N N . ILE B 1 338 ? -15.078 -26.312 -19.938 1 77.25 338 ILE B N 1
ATOM 5364 C CA . ILE B 1 338 ? -14.648 -27.703 -20.062 1 77.25 338 ILE B CA 1
ATOM 5365 C C . ILE B 1 338 ? -13.555 -28 -19.047 1 77.25 338 ILE B C 1
ATOM 5367 O O . ILE B 1 338 ? -13.586 -29.031 -18.359 1 77.25 338 ILE B O 1
ATOM 5371 N N . LEU B 1 339 ? -12.68 -27.109 -18.953 1 77.12 339 LEU B N 1
ATOM 5372 C CA . LEU B 1 339 ? -11.586 -27.25 -18 1 77.12 339 LEU B CA 1
ATOM 5373 C C . LEU B 1 339 ? -12.102 -27.234 -16.562 1 77.12 339 LEU B C 1
ATOM 5375 O O . LEU B 1 339 ? -11.695 -28.047 -15.742 1 77.12 339 LEU B O 1
ATOM 5379 N N . PHE B 1 340 ? -12.977 -26.375 -16.344 1 74.5 340 PHE B N 1
ATOM 5380 C CA . PHE B 1 340 ? -13.531 -26.203 -15 1 74.5 340 PHE B CA 1
ATOM 5381 C C . PHE B 1 340 ? -14.297 -27.453 -14.57 1 74.5 340 PHE B C 1
ATOM 5383 O O . PHE B 1 340 ? -14.234 -27.844 -13.398 1 74.5 340 PHE B O 1
ATOM 5390 N N . GLU B 1 341 ? -14.969 -27.969 -15.469 1 73.56 341 GLU B N 1
ATOM 5391 C CA . GLU B 1 341 ? -15.719 -29.188 -15.172 1 73.56 341 GLU B CA 1
ATOM 5392 C C . GLU B 1 341 ? -14.789 -30.312 -14.742 1 73.56 341 GLU B C 1
ATOM 5394 O O . GLU B 1 341 ? -15.141 -31.125 -13.875 1 73.56 341 GLU B O 1
ATOM 5399 N N . GLN B 1 342 ? -13.672 -30.344 -15.336 1 72.56 342 GLN B N 1
ATOM 5400 C CA . GLN B 1 342 ? -12.719 -31.391 -15 1 72.56 342 GLN B CA 1
ATOM 5401 C C . GLN B 1 342 ? -12.008 -31.094 -13.68 1 72.56 342 GLN B C 1
ATOM 5403 O O . GLN B 1 342 ? -11.633 -32 -12.945 1 72.56 342 GLN B O 1
ATOM 5408 N N . ALA B 1 343 ? -11.82 -29.844 -13.469 1 67.5 343 ALA B N 1
ATOM 5409 C CA . ALA B 1 343 ? -11.078 -29.438 -12.273 1 67.5 343 ALA B CA 1
ATOM 5410 C C . ALA B 1 343 ? -11.977 -29.438 -11.039 1 67.5 343 ALA B C 1
ATOM 5412 O O . ALA B 1 343 ? -11.508 -29.656 -9.922 1 67.5 343 ALA B O 1
ATOM 5413 N N . TRP B 1 344 ? -13.305 -29.109 -11.391 1 61.69 344 TRP B N 1
ATOM 5414 C CA . TRP B 1 344 ? -14.242 -28.938 -10.289 1 61.69 344 TRP B CA 1
ATOM 5415 C C . TRP B 1 344 ? -14.383 -30.219 -9.492 1 61.69 344 TRP B C 1
ATOM 5417 O O . TRP B 1 344 ? -14.516 -31.297 -10.062 1 61.69 344 TRP B O 1
ATOM 5427 N N . SER B 1 345 ? -13.758 -30.266 -8.5 1 58.28 345 SER B N 1
ATOM 5428 C CA . SER B 1 345 ? -14.07 -31.297 -7.527 1 58.28 345 SER B CA 1
ATOM 5429 C C . SER B 1 345 ? -14.602 -30.703 -6.23 1 58.28 345 SER B C 1
ATOM 5431 O O . SER B 1 345 ? -14.312 -29.547 -5.91 1 58.28 345 SER B O 1
ATOM 5433 N N . ALA B 1 346 ? -15.648 -31.391 -5.762 1 49.91 346 ALA B N 1
ATOM 5434 C CA . ALA B 1 346 ? -16.172 -30.938 -4.473 1 49.91 346 ALA B CA 1
ATOM 5435 C C . ALA B 1 346 ? -15.039 -30.547 -3.529 1 49.91 346 ALA B C 1
ATOM 5437 O O . ALA B 1 346 ? -15.242 -29.75 -2.605 1 49.91 346 ALA B O 1
ATOM 5438 N N . GLU B 1 347 ? -13.945 -31.188 -3.889 1 50.81 347 GLU B N 1
ATOM 5439 C CA . GLU B 1 347 ? -12.828 -31.047 -2.963 1 50.81 347 GLU B CA 1
ATOM 5440 C C . GLU B 1 347 ? -11.984 -29.812 -3.303 1 50.81 347 GLU B C 1
ATOM 5442 O O . GLU B 1 347 ? -11.305 -29.266 -2.436 1 50.81 347 GLU B O 1
ATOM 5447 N N . ILE B 1 348 ? -11.852 -29.812 -4.582 1 50.62 348 ILE B N 1
ATOM 5448 C CA . ILE B 1 348 ? -10.891 -28.781 -4.949 1 50.62 348 ILE B CA 1
ATOM 5449 C C . ILE B 1 348 ? -11.602 -27.453 -5.117 1 50.62 348 ILE B C 1
ATOM 5451 O O . ILE B 1 348 ? -12.555 -27.344 -5.898 1 50.62 348 ILE B O 1
ATOM 5455 N N . TRP B 1 349 ? -12 -26.797 -4.125 1 45.81 349 TRP B N 1
ATOM 5456 C CA . TRP B 1 349 ? -12.539 -25.453 -4.246 1 45.81 349 TRP B CA 1
ATOM 5457 C C . TRP B 1 349 ? -11.547 -24.531 -4.957 1 45.81 349 TRP B C 1
ATOM 5459 O O . TRP B 1 349 ? -10.406 -24.375 -4.52 1 45.81 349 TRP B O 1
ATOM 5469 N N . PHE B 1 350 ? -11.562 -24.828 -6.227 1 48.28 350 PHE B N 1
ATOM 5470 C CA . PHE B 1 350 ? -10.758 -23.812 -6.883 1 48.28 350 PHE B CA 1
ATOM 5471 C C . PHE B 1 350 ? -11.133 -22.422 -6.387 1 48.28 350 PHE B C 1
ATOM 5473 O O . PHE B 1 350 ? -12.211 -21.906 -6.703 1 48.28 350 PHE B O 1
ATOM 5480 N N . ARG B 1 351 ? -10.867 -22.141 -5.102 1 50.06 351 ARG B N 1
ATOM 5481 C CA . ARG B 1 351 ? -11.164 -20.984 -4.281 1 50.06 351 ARG B CA 1
ATOM 5482 C C . ARG B 1 351 ? -10.719 -19.688 -4.973 1 50.06 351 ARG B C 1
ATOM 5484 O O . ARG B 1 351 ? -10.57 -18.656 -4.324 1 50.06 351 ARG B O 1
ATOM 5491 N N . TRP B 1 352 ? -10.438 -19.828 -6.418 1 47.59 352 TRP B N 1
ATOM 5492 C CA . TRP B 1 352 ? -10.344 -18.484 -6.957 1 47.59 352 TRP B CA 1
ATOM 5493 C C . TRP B 1 352 ? -11.688 -18.016 -7.5 1 47.59 352 TRP B C 1
ATOM 5495 O O . TRP B 1 352 ? -12.438 -18.797 -8.078 1 47.59 352 TRP B O 1
#

Solvent-accessible surface area (backbone atoms only — not comparable to full-atom values): 37770 Å² total; per-residue (Å²): 95,68,64,56,26,50,69,48,56,28,28,38,52,42,63,63,59,64,72,63,48,53,52,47,53,52,56,47,70,72,41,56,80,89,69,38,55,61,50,60,54,23,35,52,25,28,47,49,16,43,26,42,55,63,45,75,67,85,76,74,71,74,51,60,66,56,34,55,49,49,20,50,49,26,40,49,58,22,55,73,44,41,64,54,36,71,66,43,86,87,46,70,64,34,45,42,32,46,51,42,47,30,65,58,35,58,40,42,89,68,47,61,64,28,52,31,49,47,37,31,36,49,49,53,38,49,73,71,30,47,46,33,48,76,66,41,61,84,49,54,71,69,57,35,49,49,44,47,37,40,42,48,51,50,48,28,51,36,22,50,52,17,47,74,69,70,38,81,49,57,79,54,75,73,53,49,46,62,76,68,66,75,59,76,70,71,64,75,76,72,82,80,77,51,74,10,45,47,62,34,67,86,60,83,46,72,43,54,52,38,49,50,46,43,55,48,20,54,49,40,45,46,48,35,48,49,67,66,32,51,53,34,71,70,45,50,72,67,53,45,51,52,44,40,48,50,46,50,50,50,51,50,52,53,57,68,70,49,56,69,59,68,32,56,49,39,29,53,71,33,36,57,87,44,61,70,54,60,52,44,53,51,46,51,53,49,49,52,53,50,49,54,53,51,56,52,50,50,62,50,48,72,32,62,64,41,51,48,47,50,50,32,27,74,67,64,78,37,79,79,72,70,59,73,66,51,57,55,47,50,53,50,49,50,26,40,51,55,34,41,62,69,46,58,34,96,64,41,59,70,45,116,94,68,64,55,28,49,68,47,57,28,29,40,52,44,62,62,59,64,73,62,48,54,52,47,54,54,55,45,69,72,41,57,81,90,70,39,54,60,51,60,52,24,34,52,26,28,47,50,15,45,27,43,53,61,45,72,67,84,75,73,70,71,52,60,66,57,34,54,49,48,22,50,48,26,40,50,58,23,55,73,45,40,66,56,37,70,66,43,85,86,47,71,63,35,44,43,33,48,50,42,48,30,64,59,36,57,40,41,89,68,48,62,65,27,52,31,49,47,38,31,35,50,50,52,38,50,72,68,32,46,46,33,48,75,68,41,62,85,49,53,73,68,57,34,49,48,44,46,38,40,42,48,50,51,47,29,51,37,22,50,51,17,47,75,70,71,37,82,50,58,80,55,76,72,54,51,45,60,76,67,66,71,62,72,67,71,61,77,82,68,80,81,80,52,75,11,43,49,63,33,67,86,61,84,47,73,44,54,51,37,51,51,46,44,54,49,20,53,49,40,47,46,48,36,49,50,66,68,31,50,52,34,72,71,44,51,72,68,54,45,49,52,45,40,49,51,46,51,49,51,50,49,53,53,56,68,67,49,56,69,57,67,33,57,50,40,29,54,72,34,36,57,86,44,61,70,52,61,49,43,55,50,45,51,54,50,49,51,52,50,47,54,52,50,56,51,50,51,63,51,49,73,31,63,64,42,51,49,48,50,51,34,28,76,68,65,77,38,79,82,73,70,58,74,64,52,58,55,48,51,53,50,49,52,26,40,50,56,34,42,61,70,43,56,33,94,64,39,57,71,44,115

Nearest PDB structures (foldseek):
  6hc2-assembly1_C  TM=3.099E-01  e=4.117E+00  Homo sapiens
  6hc2-assembly1_C  TM=2.919E-01  e=2.825E+00  Homo sapiens
  8e0o-assembly1_B  TM=3.542E-01  e=9.153E+00  synthetic construct
  4hb3-assembly1_C  TM=1.906E-01  e=9.955E+00  Saccharomyces cerevisiae

InterPro domains:
  IPR007219 Xylanolytic transcriptional activator, regulatory domain [PF04082] (2-254)
  IPR007219 Xylanolytic transcriptional activator, regulatory domain [SM00906] (114-187)
  IPR050987 ABC-transporter-regulating transcription factor-like [PTHR46910] (1-299)